Protein AF-0000000070973878 (afdb_homodimer)

Radius of gyration: 27.41 Å; Cα contacts (8 Å, |Δi|>4): 529; chains: 2; bounding box: 62×77×59 Å

Structure (mmCIF, N/CA/C/O backbone):
data_AF-0000000070973878-model_v1
#
loop_
_entity.id
_entity.type
_entity.pdbx_description
1 polymer '14-3-3 domain-containing protein'
#
loop_
_atom_site.group_PDB
_atom_site.id
_atom_site.type_symbol
_atom_site.label_atom_id
_atom_site.label_alt_id
_atom_site.label_comp_id
_atom_site.label_asym_id
_atom_site.label_entity_id
_atom_site.label_seq_id
_atom_site.pdbx_PDB_ins_code
_atom_site.Cartn_x
_atom_site.Cartn_y
_atom_site.Cartn_z
_atom_site.occupancy
_atom_site.B_iso_or_equiv
_atom_site.auth_seq_id
_atom_site.auth_comp_id
_atom_site.auth_asym_id
_atom_site.auth_atom_id
_atom_site.pdbx_PDB_model_num
ATOM 1 N N . MET A 1 1 ? -15.562 -28.625 11.633 1 52.06 1 MET A N 1
ATOM 2 C CA . MET A 1 1 ? -16.156 -28.25 10.352 1 52.06 1 MET A CA 1
ATOM 3 C C . MET A 1 1 ? -16.875 -26.906 10.453 1 52.06 1 MET A C 1
ATOM 5 O O . MET A 1 1 ? -17.641 -26.688 11.398 1 52.06 1 MET A O 1
ATOM 9 N N . ALA A 1 2 ? -16.453 -25.906 9.781 1 61.44 2 ALA A N 1
ATOM 10 C CA . ALA A 1 2 ? -17.172 -24.641 9.914 1 61.44 2 ALA A CA 1
ATOM 11 C C . ALA A 1 2 ? -18.609 -24.781 9.445 1 61.44 2 ALA A C 1
ATOM 13 O O . ALA A 1 2 ? -18.891 -25.438 8.438 1 61.44 2 ALA A O 1
ATOM 14 N N . SER A 1 3 ? -19.531 -24.391 10.328 1 74.62 3 SER A N 1
ATOM 15 C CA . SER A 1 3 ? -20.906 -24.328 9.844 1 74.62 3 SER A CA 1
ATOM 16 C C . SER A 1 3 ? -21 -23.516 8.555 1 74.62 3 SER A C 1
ATOM 18 O O . SER A 1 3 ? -20.094 -22.766 8.219 1 74.62 3 SER A O 1
ATOM 20 N N . SER A 1 4 ? -21.875 -23.812 7.645 1 78.69 4 SER A N 1
ATOM 21 C CA . SER A 1 4 ? -22.125 -23.078 6.406 1 78.69 4 SER A CA 1
ATOM 22 C C . SER A 1 4 ? -22.172 -21.578 6.648 1 78.69 4 SER A C 1
ATOM 24 O O . SER A 1 4 ? -21.656 -20.797 5.852 1 78.69 4 SER A O 1
ATOM 26 N N . THR A 1 5 ? -22.641 -21.281 7.801 1 80.69 5 THR A N 1
ATOM 27 C CA . THR A 1 5 ? -22.766 -19.875 8.148 1 80.69 5 THR A CA 1
ATOM 28 C C . THR A 1 5 ? -21.406 -19.281 8.469 1 80.69 5 THR A C 1
ATOM 30 O O . THR A 1 5 ? -21.109 -18.156 8.055 1 80.69 5 THR A O 1
ATOM 33 N N . GLU A 1 6 ? -20.609 -20.047 9.18 1 85.75 6 GLU A N 1
ATOM 34 C CA . GLU A 1 6 ? -19.266 -19.578 9.516 1 85.75 6 GLU A CA 1
ATOM 35 C C . GLU A 1 6 ? -18.406 -19.391 8.266 1 85.75 6 GLU A C 1
ATOM 37 O O . GLU A 1 6 ? -17.672 -18.406 8.148 1 85.75 6 GLU A O 1
ATOM 42 N N . ARG A 1 7 ? -18.562 -20.312 7.363 1 90.5 7 ARG A N 1
ATOM 43 C CA . ARG A 1 7 ? -17.844 -20.234 6.098 1 90.5 7 ARG A CA 1
ATOM 44 C C . ARG A 1 7 ? -18.234 -18.984 5.316 1 90.5 7 ARG A C 1
ATOM 46 O O . ARG A 1 7 ? -17.359 -18.25 4.828 1 90.5 7 ARG A O 1
ATOM 53 N N . TYR A 1 8 ? -19.469 -18.734 5.305 1 87.62 8 TYR A N 1
ATOM 54 C CA . TYR A 1 8 ? -19.984 -17.578 4.578 1 87.62 8 TYR A CA 1
ATOM 55 C C . TYR A 1 8 ? -19.484 -16.266 5.195 1 87.62 8 TYR A C 1
ATOM 57 O O . TYR A 1 8 ? -19.094 -15.344 4.48 1 87.62 8 TYR A O 1
ATOM 65 N N . ASN A 1 9 ? -19.438 -16.281 6.488 1 90.19 9 ASN A N 1
ATOM 66 C CA . ASN A 1 9 ? -18.984 -15.078 7.188 1 90.19 9 ASN A CA 1
ATOM 67 C C . ASN A 1 9 ? -17.516 -14.805 6.945 1 90.19 9 ASN A C 1
ATOM 69 O O . ASN A 1 9 ? -17.109 -13.656 6.789 1 90.19 9 ASN A O 1
ATOM 73 N N . ILE A 1 10 ? -16.734 -15.828 6.922 1 93.44 10 ILE A N 1
ATOM 74 C CA . ILE A 1 10 ? -15.305 -15.703 6.691 1 93.44 10 ILE A CA 1
ATOM 75 C C . ILE A 1 10 ? -15.055 -15.172 5.281 1 93.44 10 ILE A C 1
ATOM 77 O O . ILE A 1 10 ? -14.242 -14.266 5.09 1 93.44 10 ILE A O 1
ATOM 81 N N . ILE A 1 11 ? -15.797 -15.688 4.359 1 95.19 11 ILE A N 1
ATOM 82 C CA . ILE A 1 11 ? -15.641 -15.281 2.967 1 95.19 11 ILE A CA 1
ATOM 83 C C . ILE A 1 11 ? -16.094 -13.828 2.807 1 95.19 11 ILE A C 1
ATOM 85 O O . ILE A 1 11 ? -15.438 -13.047 2.111 1 95.19 11 ILE A O 1
ATOM 89 N N . TYR A 1 12 ? -17.156 -13.516 3.451 1 95 12 TYR A N 1
ATOM 90 C CA . TYR A 1 12 ? -17.656 -12.141 3.393 1 95 12 TYR A CA 1
ATOM 91 C C . TYR A 1 12 ? -16.641 -11.172 3.977 1 95 12 TYR A C 1
ATOM 93 O O . TYR A 1 12 ? -16.375 -10.109 3.402 1 95 12 TYR A O 1
ATOM 101 N N . LEU A 1 13 ? -16.047 -11.539 5.062 1 95.81 13 LEU A N 1
ATOM 102 C CA . LEU A 1 13 ? -15.039 -10.711 5.699 1 95.81 13 LEU A CA 1
ATOM 103 C C . LEU A 1 13 ? -13.82 -10.547 4.793 1 95.81 13 LEU A C 1
ATOM 105 O O . LEU A 1 13 ? -13.25 -9.461 4.695 1 95.81 13 LEU A O 1
ATOM 109 N N . ALA A 1 14 ? -13.398 -11.609 4.168 1 96.81 14 ALA A N 1
ATOM 110 C CA . ALA A 1 14 ? -12.273 -11.562 3.242 1 96.81 14 ALA A CA 1
ATOM 111 C C . ALA A 1 14 ? -12.555 -10.594 2.092 1 96.81 14 ALA A C 1
ATOM 113 O O . ALA A 1 14 ? -11.68 -9.828 1.69 1 96.81 14 ALA A O 1
ATOM 114 N N . LYS A 1 15 ? -13.742 -10.641 1.621 1 96.69 15 LYS A N 1
ATOM 115 C CA . LYS A 1 15 ? -14.133 -9.75 0.532 1 96.69 15 LYS A CA 1
ATOM 116 C C . LYS A 1 15 ? -14.156 -8.297 0.992 1 96.69 15 LYS A C 1
ATOM 118 O O . LYS A 1 15 ? -13.734 -7.402 0.26 1 96.69 15 LYS A O 1
ATOM 123 N N . LEU A 1 16 ? -14.633 -8.078 2.209 1 96.38 16 LEU A N 1
ATOM 124 C CA . LEU A 1 16 ? -14.648 -6.738 2.785 1 96.38 16 LEU A CA 1
ATOM 125 C C . LEU A 1 16 ? -13.227 -6.199 2.938 1 96.38 16 LEU A C 1
ATOM 127 O O . LEU A 1 16 ? -12.969 -5.035 2.629 1 96.38 16 LEU A O 1
ATOM 131 N N . ALA A 1 17 ? -12.383 -7.043 3.396 1 97.38 17 ALA A N 1
ATOM 132 C CA . ALA A 1 17 ? -10.984 -6.664 3.562 1 97.38 17 ALA A CA 1
ATOM 133 C C . ALA A 1 17 ? -10.344 -6.328 2.219 1 97.38 17 ALA A C 1
ATOM 135 O O . ALA A 1 17 ? -9.57 -5.375 2.113 1 97.38 17 ALA A O 1
ATOM 136 N N . SER A 1 18 ? -10.656 -7.105 1.229 1 96.94 18 SER A N 1
ATOM 137 C CA . SER A 1 18 ? -10.156 -6.84 -0.115 1 96.94 18 SER A CA 1
ATOM 138 C C . SER A 1 18 ? -10.641 -5.488 -0.63 1 96.94 18 SER A C 1
ATOM 140 O O . SER A 1 18 ? -9.859 -4.703 -1.163 1 96.94 18 SER A O 1
ATOM 142 N N . GLN A 1 19 ? -11.906 -5.211 -0.401 1 95.12 19 GLN A N 1
ATOM 143 C CA . GLN A 1 19 ? -12.5 -3.955 -0.839 1 95.12 19 GLN A CA 1
ATOM 144 C C . GLN A 1 19 ? -11.859 -2.766 -0.129 1 95.12 19 GLN A C 1
ATOM 146 O O . GLN A 1 19 ? -11.688 -1.698 -0.722 1 95.12 19 GLN A O 1
ATOM 151 N N . ALA A 1 20 ? -11.523 -3.012 1.065 1 96.19 20 ALA A N 1
ATOM 152 C CA . ALA A 1 20 ? -10.906 -1.962 1.873 1 96.19 20 ALA A CA 1
ATOM 153 C C . ALA A 1 20 ? -9.398 -1.932 1.672 1 96.19 20 ALA A C 1
ATOM 155 O O . ALA A 1 20 ? -8.695 -1.166 2.334 1 96.19 20 ALA A O 1
ATOM 156 N N . GLU A 1 21 ? -8.891 -2.814 0.824 1 96.12 21 GLU A N 1
ATOM 157 C CA . GLU A 1 21 ? -7.473 -2.92 0.476 1 96.12 21 GLU A CA 1
ATOM 158 C C . GLU A 1 21 ? -6.625 -3.232 1.705 1 96.12 21 GLU A C 1
ATOM 160 O O . GLU A 1 21 ? -5.547 -2.658 1.886 1 96.12 21 GLU A O 1
ATOM 165 N N . ARG A 1 22 ? -7.188 -3.914 2.59 1 97 22 ARG A N 1
ATOM 166 C CA . ARG A 1 22 ? -6.5 -4.422 3.771 1 97 22 ARG A CA 1
ATOM 167 C C . ARG A 1 22 ? -6.168 -5.902 3.619 1 97 22 ARG A C 1
ATOM 169 O O . ARG A 1 22 ? -6.855 -6.758 4.18 1 97 22 ARG A O 1
ATOM 176 N N . TYR A 1 23 ? -5.105 -6.219 3.039 1 97.69 23 TYR A N 1
ATOM 177 C CA . TYR A 1 23 ? -4.832 -7.555 2.525 1 97.69 23 TYR A CA 1
ATOM 178 C C . TYR A 1 23 ? -4.258 -8.453 3.615 1 97.69 23 TYR A C 1
ATOM 180 O O . TYR A 1 23 ? -4.43 -9.672 3.576 1 97.69 23 TYR A O 1
ATOM 188 N N . ASP A 1 24 ? -3.611 -7.875 4.641 1 96.56 24 ASP A N 1
ATOM 189 C CA . ASP A 1 24 ? -3.215 -8.695 5.781 1 96.56 24 ASP A CA 1
ATOM 190 C C . ASP A 1 24 ? -4.434 -9.266 6.5 1 96.56 24 ASP A C 1
ATOM 192 O O . ASP A 1 24 ? -4.449 -10.445 6.871 1 96.56 24 ASP A O 1
ATOM 196 N N . ASP A 1 25 ? -5.434 -8.414 6.672 1 97.19 25 ASP A N 1
ATOM 197 C CA . ASP A 1 25 ? -6.691 -8.883 7.25 1 97.19 25 ASP A CA 1
ATOM 198 C C . ASP A 1 25 ? -7.332 -9.953 6.375 1 97.19 25 ASP A C 1
ATOM 200 O O . ASP A 1 25 ? -7.914 -10.914 6.887 1 97.19 25 ASP A O 1
ATOM 204 N N . MET A 1 26 ? -7.195 -9.734 5.07 1 97.81 26 MET A N 1
ATOM 205 C CA . MET A 1 26 ? -7.73 -10.703 4.117 1 97.81 26 MET A CA 1
ATOM 206 C C . MET A 1 26 ? -7.074 -12.07 4.297 1 97.81 26 MET A C 1
ATOM 208 O O . MET A 1 26 ? -7.758 -13.094 4.336 1 97.81 26 MET A O 1
ATOM 212 N N . ILE A 1 27 ? -5.773 -12.086 4.465 1 97.88 27 ILE A N 1
ATOM 213 C CA . ILE A 1 27 ? -5.031 -13.32 4.672 1 97.88 27 ILE A CA 1
ATOM 214 C C . ILE A 1 27 ? -5.488 -13.984 5.969 1 97.88 27 ILE A C 1
ATOM 216 O O . ILE A 1 27 ? -5.727 -15.195 6.004 1 97.88 27 ILE A O 1
ATOM 220 N N . ASP A 1 28 ? -5.605 -13.195 7.043 1 97.12 28 ASP A N 1
ATOM 221 C CA . ASP A 1 28 ? -6.027 -13.734 8.336 1 97.12 28 ASP A CA 1
ATOM 222 C C . ASP A 1 28 ? -7.387 -14.422 8.227 1 97.12 28 ASP A C 1
ATOM 224 O O . ASP A 1 28 ? -7.582 -15.516 8.766 1 97.12 28 ASP A O 1
ATOM 228 N N . ALA A 1 29 ? -8.273 -13.75 7.488 1 96.31 29 ALA A N 1
ATOM 229 C CA . ALA A 1 29 ? -9.609 -14.32 7.297 1 96.31 29 ALA A CA 1
ATOM 230 C C . ALA A 1 29 ? -9.539 -15.625 6.504 1 96.31 29 ALA A C 1
ATOM 232 O O . ALA A 1 29 ? -10.109 -16.641 6.914 1 96.31 29 ALA A O 1
ATOM 233 N N . ILE A 1 30 ? -8.812 -15.625 5.418 1 96.31 30 ILE A N 1
ATOM 234 C CA . ILE A 1 30 ? -8.781 -16.766 4.52 1 96.31 30 ILE A CA 1
ATOM 235 C C . ILE A 1 30 ? -8.055 -17.938 5.191 1 96.31 30 ILE A C 1
ATOM 237 O O . ILE A 1 30 ? -8.406 -19.094 4.992 1 96.31 30 ILE A O 1
ATOM 241 N N . LYS A 1 31 ? -7.066 -17.641 6.012 1 96.88 31 LYS A N 1
ATOM 242 C CA . LYS A 1 31 ? -6.344 -18.688 6.727 1 96.88 31 LYS A CA 1
ATOM 243 C C . LYS A 1 31 ? -7.273 -19.453 7.668 1 96.88 31 LYS A C 1
ATOM 245 O O . LYS A 1 31 ? -7.141 -20.656 7.832 1 96.88 31 LYS A O 1
ATOM 250 N N . LYS A 1 32 ? -8.148 -18.719 8.312 1 95.75 32 LYS A N 1
ATOM 251 C CA . LYS A 1 32 ? -9.141 -19.375 9.156 1 95.75 32 LYS A CA 1
ATOM 252 C C . LYS A 1 32 ? -9.969 -20.375 8.359 1 95.75 32 LYS A C 1
ATOM 254 O O . LYS A 1 32 ? -10.25 -21.469 8.844 1 95.75 32 LYS A O 1
ATOM 259 N N . LEU A 1 33 ? -10.312 -19.969 7.168 1 95.56 33 LEU A N 1
ATOM 260 C CA . LEU A 1 33 ? -11.078 -20.844 6.281 1 95.56 33 LEU A CA 1
ATOM 261 C C . LEU A 1 33 ? -10.273 -22.078 5.891 1 95.56 33 LEU A C 1
ATOM 263 O O . LEU A 1 33 ? -10.773 -23.203 5.949 1 95.56 33 LEU A O 1
ATOM 267 N N . VAL A 1 34 ? -9.031 -21.891 5.508 1 96.44 34 VAL A N 1
ATOM 268 C CA . VAL A 1 34 ? -8.148 -22.938 5.016 1 96.44 34 VAL A CA 1
ATOM 269 C C . VAL A 1 34 ? -7.914 -23.969 6.117 1 96.44 34 VAL A C 1
ATOM 271 O O . VAL A 1 34 ? -7.801 -25.172 5.84 1 96.44 34 VAL A O 1
ATOM 274 N N . LYS A 1 35 ? -7.949 -23.578 7.363 1 94.06 35 LYS A N 1
ATOM 275 C CA . LYS A 1 35 ? -7.59 -24.438 8.484 1 94.06 35 LYS A CA 1
ATOM 276 C C . LYS A 1 35 ? -8.742 -25.375 8.852 1 94.06 35 LYS A C 1
ATOM 278 O O . LYS A 1 35 ? -8.578 -26.281 9.68 1 94.06 35 LYS A O 1
ATOM 283 N N . PHE A 1 36 ? -9.898 -25.188 8.164 1 93.12 36 PHE A N 1
ATOM 284 C CA . PHE A 1 36 ? -11 -26.125 8.344 1 93.12 36 PHE A CA 1
ATOM 285 C C . PHE A 1 36 ? -10.758 -27.406 7.543 1 93.12 36 PHE A C 1
ATOM 287 O O . PHE A 1 36 ? -11.461 -28.406 7.727 1 93.12 36 PHE A O 1
ATOM 294 N N . ASN A 1 37 ? -9.805 -27.375 6.656 1 93.5 37 ASN A N 1
ATOM 295 C CA . ASN A 1 37 ? -9.336 -28.531 5.918 1 93.5 37 ASN A CA 1
ATOM 296 C C . ASN A 1 37 ? -10.422 -29.109 5.008 1 93.5 37 ASN A C 1
ATOM 298 O O . ASN A 1 37 ? -10.672 -30.312 5.008 1 93.5 37 ASN A O 1
ATOM 302 N N . PHE A 1 38 ? -11.102 -28.25 4.277 1 91.81 38 PHE A N 1
ATOM 303 C CA . PHE A 1 38 ? -11.992 -28.656 3.201 1 91.81 38 PHE A CA 1
ATOM 304 C C . PHE A 1 38 ? -11.547 -28.078 1.868 1 91.81 38 PHE A C 1
ATOM 306 O O . PHE A 1 38 ? -10.711 -27.172 1.832 1 91.81 38 PHE A O 1
ATOM 313 N N . GLU A 1 39 ? -12.062 -28.625 0.896 1 94.5 39 GLU A N 1
ATOM 314 C CA . GLU A 1 39 ? -11.734 -28.125 -0.435 1 94.5 39 GLU A CA 1
ATOM 315 C C . GLU A 1 39 ? -12.344 -26.75 -0.668 1 94.5 39 GLU A C 1
ATOM 317 O O . GLU A 1 39 ? -13.531 -26.531 -0.406 1 94.5 39 GLU A O 1
ATOM 322 N N . LEU A 1 40 ? -11.547 -25.875 -1.09 1 95.5 40 LEU A N 1
ATOM 323 C CA . LEU A 1 40 ? -12.023 -24.531 -1.382 1 95.5 40 LEU A CA 1
ATOM 324 C C . LEU A 1 40 ? -12.703 -24.484 -2.746 1 95.5 40 LEU A C 1
ATOM 326 O O . LEU A 1 40 ? -12.281 -25.156 -3.682 1 95.5 40 LEU A O 1
ATOM 330 N N . THR A 1 41 ? -13.766 -23.672 -2.834 1 93.75 41 THR A N 1
ATOM 331 C CA . THR A 1 41 ? -14.367 -23.391 -4.133 1 93.75 41 THR A CA 1
ATOM 332 C C . THR A 1 41 ? -13.422 -22.562 -4.996 1 93.75 41 THR A C 1
ATOM 334 O O . THR A 1 41 ? -12.414 -22.047 -4.508 1 93.75 41 THR A O 1
ATOM 337 N N . ALA A 1 42 ? -13.688 -22.406 -6.277 1 93.75 42 ALA A N 1
ATOM 338 C CA . ALA A 1 42 ? -12.883 -21.609 -7.188 1 93.75 42 ALA A CA 1
ATOM 339 C C . ALA A 1 42 ? -12.773 -20.156 -6.703 1 93.75 42 ALA A C 1
ATOM 341 O O . ALA A 1 42 ? -11.695 -19.562 -6.738 1 93.75 42 ALA A O 1
ATOM 342 N N . GLU A 1 43 ? -13.844 -19.641 -6.242 1 94.81 43 GLU A N 1
ATOM 343 C CA . GLU A 1 43 ? -13.867 -18.281 -5.738 1 94.81 43 GLU A CA 1
ATOM 344 C C . GLU A 1 43 ? -12.977 -18.125 -4.504 1 94.81 43 GLU A C 1
ATOM 346 O O . GLU A 1 43 ? -12.219 -17.156 -4.391 1 94.81 43 GLU A O 1
ATOM 351 N N . GLU A 1 44 ? -13.078 -19.062 -3.631 1 95.88 44 GLU A N 1
ATOM 352 C CA . GLU A 1 44 ? -12.297 -19.047 -2.4 1 95.88 44 GLU A CA 1
ATOM 353 C C . GLU A 1 44 ? -10.805 -19.172 -2.693 1 95.88 44 GLU A C 1
ATOM 355 O O . GLU A 1 44 ? -9.984 -18.484 -2.084 1 95.88 44 GLU A O 1
ATOM 360 N N . ARG A 1 45 ? -10.438 -20.031 -3.646 1 96.31 45 ARG A N 1
ATOM 361 C CA . ARG A 1 45 ? -9.047 -20.188 -4.062 1 96.31 45 ARG A CA 1
ATOM 362 C C . ARG A 1 45 ? -8.508 -18.875 -4.645 1 96.31 45 ARG A C 1
ATOM 364 O O . ARG A 1 45 ? -7.367 -18.5 -4.363 1 96.31 45 ARG A O 1
ATOM 371 N N . ASN A 1 46 ? -9.344 -18.25 -5.41 1 95.69 46 ASN A N 1
ATOM 372 C CA . ASN A 1 46 ? -8.938 -16.969 -6.004 1 95.69 46 ASN A CA 1
ATOM 373 C C . ASN A 1 46 ? -8.719 -15.906 -4.941 1 95.69 46 ASN A C 1
ATOM 375 O O . ASN A 1 46 ? -7.797 -15.094 -5.051 1 95.69 46 ASN A O 1
ATOM 379 N N . LEU A 1 47 ? -9.594 -15.875 -3.904 1 96.94 47 LEU A N 1
ATOM 380 C CA . LEU A 1 47 ? -9.422 -14.93 -2.805 1 96.94 47 LEU A CA 1
ATOM 381 C C . LEU A 1 47 ? -8.109 -15.18 -2.074 1 96.94 47 LEU A C 1
ATOM 383 O O . LEU A 1 47 ? -7.395 -14.234 -1.736 1 96.94 47 LEU A O 1
ATOM 387 N N . LEU A 1 48 ? -7.812 -16.438 -1.868 1 97.88 48 LEU A N 1
ATOM 388 C CA . LEU A 1 48 ? -6.562 -16.828 -1.226 1 97.88 48 LEU A CA 1
ATOM 389 C C . LEU A 1 48 ? -5.363 -16.344 -2.031 1 97.88 48 LEU A C 1
ATOM 391 O O . LEU A 1 48 ? -4.469 -15.688 -1.487 1 97.88 48 LEU A O 1
ATOM 395 N N . SER A 1 49 ? -5.371 -16.625 -3.277 1 97.88 49 SER A N 1
ATOM 396 C CA . SER A 1 49 ? -4.266 -16.25 -4.156 1 97.88 49 SER A CA 1
ATOM 397 C C . SER A 1 49 ? -4.109 -14.742 -4.238 1 97.88 49 SER A C 1
ATOM 399 O O . SER A 1 49 ? -2.992 -14.219 -4.156 1 97.88 49 SER A O 1
ATOM 401 N N . THR A 1 50 ? -5.227 -14.055 -4.344 1 97.5 50 THR A N 1
ATOM 402 C CA . THR A 1 50 ? -5.211 -12.602 -4.43 1 97.5 50 THR A CA 1
ATOM 403 C C . THR A 1 50 ? -4.645 -11.984 -3.15 1 97.5 50 THR A C 1
ATOM 405 O O . THR A 1 50 ? -3.826 -11.07 -3.205 1 97.5 50 THR A O 1
ATOM 408 N N . ALA A 1 51 ? -5.055 -12.492 -2.016 1 98 51 ALA A N 1
ATOM 409 C CA . ALA A 1 51 ? -4.605 -11.969 -0.727 1 98 51 ALA A CA 1
ATOM 410 C C . ALA A 1 51 ? -3.086 -12.062 -0.598 1 98 51 ALA A C 1
ATOM 412 O O . ALA A 1 51 ? -2.422 -11.062 -0.305 1 98 51 ALA A O 1
ATOM 413 N N . TYR A 1 52 ? -2.574 -13.195 -0.875 1 98.44 52 TYR A N 1
ATOM 414 C CA . TYR A 1 52 ? -1.135 -13.383 -0.733 1 98.44 52 TYR A CA 1
ATOM 415 C C . TYR A 1 52 ? -0.372 -12.586 -1.784 1 98.44 52 TYR A C 1
ATOM 417 O O . TYR A 1 52 ? 0.704 -12.055 -1.507 1 98.44 52 TYR A O 1
ATOM 425 N N . LYS A 1 53 ? -0.91 -12.555 -2.982 1 98.12 53 LYS A N 1
ATOM 426 C CA . LYS A 1 53 ? -0.269 -11.781 -4.043 1 98.12 53 LYS A CA 1
ATOM 427 C C . LYS A 1 53 ? -0.147 -10.312 -3.656 1 98.12 53 LYS A C 1
ATOM 429 O O . LYS A 1 53 ? 0.913 -9.703 -3.826 1 98.12 53 LYS A O 1
ATOM 434 N N . LYS A 1 54 ? -1.161 -9.75 -3.086 1 98.06 54 LYS A N 1
ATOM 435 C CA . LYS A 1 54 ? -1.197 -8.328 -2.75 1 98.06 54 LYS A CA 1
ATOM 436 C C . LYS A 1 54 ? -0.28 -8.016 -1.57 1 98.06 54 LYS A C 1
ATOM 438 O O . LYS A 1 54 ? 0.219 -6.895 -1.442 1 98.06 54 LYS A O 1
ATOM 443 N N . VAL A 1 55 ? -0.075 -9.016 -0.772 1 97.75 55 VAL A N 1
ATOM 444 C CA . VAL A 1 55 ? 0.789 -8.812 0.386 1 97.75 55 VAL A CA 1
ATOM 445 C C . VAL A 1 55 ? 2.252 -8.969 -0.026 1 97.75 55 VAL A C 1
ATOM 447 O O . VAL A 1 55 ? 3.113 -8.211 0.424 1 97.75 55 VAL A O 1
ATOM 450 N N . ILE A 1 56 ? 2.52 -9.891 -0.938 1 98.06 56 ILE A N 1
ATOM 451 C CA . ILE A 1 56 ? 3.906 -10.211 -1.252 1 98.06 56 ILE A CA 1
ATOM 452 C C . ILE A 1 56 ? 4.438 -9.234 -2.297 1 98.06 56 ILE A C 1
ATOM 454 O O . ILE A 1 56 ? 5.625 -8.898 -2.293 1 98.06 56 ILE A O 1
ATOM 458 N N . GLU A 1 57 ? 3.643 -8.742 -3.129 1 97.44 57 GLU A N 1
ATOM 459 C CA . GLU A 1 57 ? 4.074 -7.918 -4.254 1 97.44 57 GLU A CA 1
ATOM 460 C C . GLU A 1 57 ? 4.777 -6.652 -3.77 1 97.44 57 GLU A C 1
ATOM 462 O O . GLU A 1 57 ? 5.895 -6.355 -4.199 1 97.44 57 GLU A O 1
ATOM 467 N N . PRO A 1 58 ? 4.176 -5.914 -2.797 1 96.62 58 PRO A N 1
ATOM 468 C CA . PRO A 1 58 ? 4.883 -4.723 -2.318 1 96.62 58 PRO A CA 1
ATOM 469 C C . PRO A 1 58 ? 6.219 -5.055 -1.656 1 96.62 58 PRO A C 1
ATOM 471 O O . PRO A 1 58 ? 7.16 -4.262 -1.725 1 96.62 58 PRO A O 1
ATOM 474 N N . LYS A 1 59 ? 6.266 -6.148 -1.041 1 97.44 59 LYS A N 1
ATOM 475 C CA . LYS A 1 59 ? 7.504 -6.551 -0.382 1 97.44 59 LYS A CA 1
ATOM 476 C C . LYS A 1 59 ? 8.586 -6.902 -1.405 1 97.44 59 LYS A C 1
ATOM 478 O O . LYS A 1 59 ? 9.758 -6.582 -1.213 1 97.44 59 LYS A O 1
ATOM 483 N N . ARG A 1 60 ? 8.164 -7.547 -2.451 1 98.06 60 ARG A N 1
ATOM 484 C CA . ARG A 1 60 ? 9.094 -7.828 -3.535 1 98.06 60 ARG A CA 1
ATOM 485 C C . ARG A 1 60 ? 9.602 -6.539 -4.168 1 98.06 60 ARG A C 1
ATOM 487 O O . ARG A 1 60 ? 10.797 -6.414 -4.469 1 98.06 60 ARG A O 1
ATOM 494 N N . GLU A 1 61 ? 8.727 -5.645 -4.336 1 97.5 61 GLU A N 1
ATOM 495 C CA . GLU A 1 61 ? 9.109 -4.352 -4.898 1 97.5 61 GLU A CA 1
ATOM 496 C C . GLU A 1 61 ? 10.086 -3.621 -3.984 1 97.5 61 GLU A C 1
ATOM 498 O O . GLU A 1 61 ? 11.047 -3.014 -4.457 1 97.5 61 GLU A O 1
ATOM 503 N N . SER A 1 62 ? 9.773 -3.662 -2.707 1 97.5 62 SER A N 1
ATOM 504 C CA . SER A 1 62 ? 10.68 -3.053 -1.735 1 97.5 62 SER A CA 1
ATOM 505 C C . SER A 1 62 ? 12.078 -3.648 -1.834 1 97.5 62 SER A C 1
ATOM 507 O O . SER A 1 62 ? 13.07 -2.918 -1.827 1 97.5 62 SER A O 1
ATOM 509 N N . TRP A 1 63 ? 12.156 -4.918 -1.92 1 98.06 63 TRP A N 1
ATOM 510 C CA . TRP A 1 63 ? 13.438 -5.609 -2.01 1 98.06 63 TRP A CA 1
ATOM 511 C C . TRP A 1 63 ? 14.188 -5.195 -3.271 1 98.06 63 TRP A C 1
ATOM 513 O O . TRP A 1 63 ? 15.398 -4.945 -3.229 1 98.06 63 TRP A O 1
ATOM 523 N N . LYS A 1 64 ? 13.469 -5.086 -4.363 1 97.5 64 LYS A N 1
ATOM 524 C CA . LYS A 1 64 ? 14.086 -4.695 -5.625 1 97.5 64 LYS A CA 1
ATOM 525 C C . LYS A 1 64 ? 14.656 -3.283 -5.543 1 97.5 64 LYS A C 1
ATOM 527 O O . LYS A 1 64 ? 15.766 -3.023 -6.02 1 97.5 64 LYS A O 1
ATOM 532 N N . LEU A 1 65 ? 13.898 -2.402 -4.926 1 97.06 65 LEU A N 1
ATOM 533 C CA . LEU A 1 65 ? 14.344 -1.021 -4.77 1 97.06 65 LEU A CA 1
ATOM 534 C C . LEU A 1 65 ? 15.594 -0.949 -3.902 1 97.06 65 LEU A C 1
ATOM 536 O O . LEU A 1 65 ? 16.547 -0.228 -4.227 1 97.06 65 LEU A O 1
ATOM 540 N N . LEU A 1 66 ? 15.602 -1.711 -2.854 1 97.38 66 LEU A N 1
ATOM 541 C CA . LEU A 1 66 ? 16.75 -1.729 -1.963 1 97.38 66 LEU A CA 1
ATOM 542 C C . LEU A 1 66 ? 17.969 -2.346 -2.654 1 97.38 66 LEU A C 1
ATOM 544 O O . LEU A 1 66 ? 19.094 -1.894 -2.457 1 97.38 66 LEU A O 1
ATOM 548 N N . SER A 1 67 ? 17.672 -3.344 -3.459 1 96.25 67 SER A N 1
ATOM 549 C CA . SER A 1 67 ? 18.75 -3.982 -4.207 1 96.25 67 SER A CA 1
ATOM 550 C C . SER A 1 67 ? 19.359 -3.02 -5.215 1 96.25 67 SER A C 1
ATOM 552 O O . SER A 1 67 ? 20.578 -2.982 -5.379 1 96.25 67 SER A O 1
ATOM 554 N N . THR A 1 68 ? 18.547 -2.297 -5.867 1 96.06 68 THR A N 1
ATOM 555 C CA . THR A 1 68 ? 19.016 -1.278 -6.797 1 96.06 68 THR A CA 1
ATOM 556 C C . THR A 1 68 ? 19.875 -0.235 -6.074 1 96.06 68 THR A C 1
ATOM 558 O O . THR A 1 68 ? 20.938 0.156 -6.562 1 96.06 68 THR A O 1
ATOM 561 N N . THR A 1 69 ? 19.406 0.216 -4.887 1 96.19 69 THR A N 1
ATOM 562 C CA . THR A 1 69 ? 20.125 1.186 -4.074 1 96.19 69 THR A CA 1
ATOM 563 C C . THR A 1 69 ? 21.484 0.621 -3.635 1 96.19 69 THR A C 1
ATOM 565 O O . THR A 1 69 ? 22.484 1.331 -3.639 1 96.19 69 THR A O 1
ATOM 568 N N . GLU A 1 70 ? 21.484 -0.61 -3.258 1 96.25 70 GLU A N 1
ATOM 569 C CA . GLU A 1 70 ? 22.703 -1.285 -2.852 1 96.25 70 GLU A CA 1
ATOM 570 C C . GLU A 1 70 ? 23.719 -1.312 -3.99 1 96.25 70 GLU A C 1
ATOM 572 O O . GLU A 1 70 ? 24.906 -1.028 -3.781 1 96.25 70 GLU A O 1
ATOM 577 N N . GLN A 1 71 ? 23.25 -1.616 -5.172 1 95.5 71 GLN A N 1
ATOM 578 C CA . GLN A 1 71 ? 24.125 -1.674 -6.34 1 95.5 71 GLN A CA 1
ATOM 579 C C . GLN A 1 71 ? 24.734 -0.304 -6.648 1 95.5 71 GLN A C 1
ATOM 581 O O . GLN A 1 71 ? 25.922 -0.195 -6.949 1 95.5 71 GLN A O 1
ATOM 586 N N . LYS A 1 72 ? 23.891 0.704 -6.578 1 94.81 72 LYS A N 1
ATOM 587 C CA . LYS A 1 72 ? 24.375 2.061 -6.824 1 94.81 72 LYS A CA 1
ATOM 588 C C . LYS A 1 72 ? 25.422 2.471 -5.789 1 94.81 72 LYS A C 1
ATOM 590 O O . LYS A 1 72 ? 26.438 3.088 -6.129 1 94.81 72 LYS A O 1
ATOM 595 N N . GLU A 1 73 ? 25.109 2.09 -4.523 1 93.94 73 GLU A N 1
ATOM 596 C CA . GLU A 1 73 ? 26.062 2.408 -3.449 1 93.94 73 GLU A CA 1
ATOM 597 C C . GLU A 1 73 ? 27.391 1.685 -3.646 1 93.94 73 GLU A C 1
ATOM 599 O O . GLU A 1 73 ? 28.453 2.248 -3.385 1 93.94 73 GLU A O 1
ATOM 604 N N . ASP A 1 74 ? 27.344 0.553 -4.141 1 93.19 74 ASP A N 1
ATOM 605 C CA . ASP A 1 74 ? 28.531 -0.283 -4.336 1 93.19 74 ASP A CA 1
ATOM 606 C C . ASP A 1 74 ? 29.359 0.199 -5.531 1 93.19 74 ASP A C 1
ATOM 608 O O . ASP A 1 74 ? 30.578 0.198 -5.484 1 93.19 74 ASP A O 1
ATOM 612 N N . THR A 1 75 ? 28.703 0.721 -6.543 1 93.81 75 THR A N 1
ATOM 613 C CA . THR A 1 75 ? 29.375 1 -7.801 1 93.81 75 THR A CA 1
ATOM 614 C C . THR A 1 75 ? 29.734 2.48 -7.906 1 93.81 75 THR A C 1
ATOM 616 O O . THR A 1 75 ? 30.766 2.836 -8.477 1 93.81 75 THR A O 1
ATOM 619 N N . ILE A 1 76 ? 28.906 3.33 -7.336 1 92 76 ILE A N 1
ATOM 620 C CA . ILE A 1 76 ? 29.078 4.758 -7.594 1 92 76 ILE A CA 1
ATOM 621 C C . ILE A 1 76 ? 29.625 5.445 -6.344 1 92 76 ILE A C 1
ATOM 623 O O . ILE A 1 76 ? 30.703 6.055 -6.379 1 92 76 ILE A O 1
ATOM 627 N N . TYR A 1 77 ? 29.047 5.359 -5.188 1 88.75 77 TYR A N 1
ATOM 628 C CA . TYR A 1 77 ? 29.312 6.215 -4.035 1 88.75 77 TYR A CA 1
ATOM 629 C C . TYR A 1 77 ? 30.359 5.582 -3.127 1 88.75 77 TYR A C 1
ATOM 631 O O . TYR A 1 77 ? 31.203 6.281 -2.562 1 88.75 77 TYR A O 1
ATOM 639 N N . LYS A 1 78 ? 30.297 4.262 -2.988 1 91.25 78 LYS A N 1
ATOM 640 C CA . LYS A 1 78 ? 31.266 3.459 -2.264 1 91.25 78 LYS A CA 1
ATOM 641 C C . LYS A 1 78 ? 31.422 3.938 -0.822 1 91.25 78 LYS A C 1
ATOM 643 O O . LYS A 1 78 ? 32.531 4.094 -0.323 1 91.25 78 LYS A O 1
ATOM 648 N N . ASN A 1 79 ? 30.266 4.297 -0.237 1 90.44 79 ASN A N 1
ATOM 649 C CA . ASN A 1 79 ? 30.234 4.594 1.19 1 90.44 79 ASN A CA 1
ATOM 650 C C . ASN A 1 79 ? 29.984 3.336 2.02 1 90.44 79 ASN A C 1
ATOM 652 O O . ASN A 1 79 ? 28.891 2.781 2.006 1 90.44 79 ASN A O 1
ATOM 656 N N . GLU A 1 80 ? 30.922 3.012 2.812 1 89.31 80 GLU A N 1
ATOM 657 C CA . GLU A 1 80 ? 30.891 1.737 3.523 1 89.31 80 GLU A CA 1
ATOM 658 C C . GLU A 1 80 ? 29.828 1.737 4.605 1 89.31 80 GLU A C 1
ATOM 660 O O . GLU A 1 80 ? 29.188 0.71 4.863 1 89.31 80 GLU A O 1
ATOM 665 N N . LEU A 1 81 ? 29.672 2.799 5.25 1 86.94 81 LEU A N 1
ATOM 666 C CA . LEU A 1 81 ? 28.672 2.891 6.309 1 86.94 81 LEU A CA 1
ATOM 667 C C . LEU A 1 81 ? 27.25 2.76 5.738 1 86.94 81 LEU A C 1
ATOM 669 O O . LEU A 1 81 ? 26.438 2.016 6.273 1 86.94 81 LEU A O 1
ATOM 673 N N . TYR A 1 82 ? 27.031 3.404 4.641 1 90.62 82 TYR A N 1
ATOM 674 C CA . TYR A 1 82 ? 25.734 3.33 4 1 90.62 82 TYR A CA 1
ATOM 675 C C . TYR A 1 82 ? 25.484 1.947 3.404 1 90.62 82 TYR A C 1
ATOM 677 O O . TYR A 1 82 ? 24.375 1.438 3.432 1 90.62 82 TYR A O 1
ATOM 685 N N . MET A 1 83 ? 26.578 1.395 2.969 1 94.5 83 MET A N 1
ATOM 686 C CA . MET A 1 83 ? 26.469 0.057 2.396 1 94.5 83 MET A CA 1
ATOM 687 C C . MET A 1 83 ? 25.984 -0.944 3.438 1 94.5 83 MET A C 1
ATOM 689 O O . MET A 1 83 ? 25.078 -1.738 3.168 1 94.5 83 MET A O 1
ATOM 693 N N . LYS A 1 84 ? 26.562 -0.853 4.578 1 93.75 84 LYS A N 1
ATOM 694 C CA . LYS A 1 84 ? 26.172 -1.771 5.645 1 93.75 84 LYS A CA 1
ATOM 695 C C . LYS A 1 84 ? 24.719 -1.557 6.047 1 93.75 84 LYS A C 1
ATOM 697 O O . LYS A 1 84 ? 23.969 -2.521 6.246 1 93.75 84 LYS A O 1
ATOM 702 N N . CYS A 1 85 ? 24.266 -0.351 6.137 1 93.75 85 CYS A N 1
ATOM 703 C CA . CYS A 1 85 ? 22.891 -0.019 6.5 1 93.75 85 CYS A CA 1
ATOM 704 C C . CYS A 1 85 ? 21.922 -0.559 5.465 1 93.75 85 CYS A C 1
ATOM 706 O O . CYS A 1 85 ? 20.891 -1.144 5.824 1 93.75 85 CYS A O 1
ATOM 708 N N . ILE A 1 86 ? 22.266 -0.376 4.234 1 96.81 86 ILE A N 1
ATOM 709 C CA . ILE A 1 86 ? 21.406 -0.824 3.139 1 96.81 86 ILE A CA 1
ATOM 710 C C . ILE A 1 86 ? 21.281 -2.346 3.168 1 96.81 86 ILE A C 1
ATOM 712 O O . ILE A 1 86 ? 20.188 -2.891 3.074 1 96.81 86 ILE A O 1
ATOM 716 N N . GLN A 1 87 ? 22.391 -2.977 3.301 1 96.31 87 GLN A N 1
ATOM 717 C CA . GLN A 1 87 ? 22.422 -4.434 3.305 1 96.31 87 GLN A CA 1
ATOM 718 C C . GLN A 1 87 ? 21.625 -4.996 4.48 1 96.31 87 GLN A C 1
ATOM 720 O O . GLN A 1 87 ? 20.859 -5.938 4.32 1 96.31 87 GLN A O 1
ATOM 725 N N . ASP A 1 88 ? 21.844 -4.43 5.656 1 96.12 88 ASP A N 1
ATOM 726 C CA . ASP A 1 88 ? 21.125 -4.879 6.844 1 96.12 88 ASP A CA 1
ATOM 727 C C . ASP A 1 88 ? 19.625 -4.727 6.664 1 96.12 88 ASP A C 1
ATOM 729 O O . ASP A 1 88 ? 18.859 -5.625 7.008 1 96.12 88 ASP A O 1
ATOM 733 N N . TYR A 1 89 ? 19.25 -3.629 6.156 1 96.62 89 TYR A N 1
ATOM 734 C CA . TYR A 1 89 ? 17.828 -3.363 5.961 1 96.62 89 TYR A CA 1
ATOM 735 C C . TYR A 1 89 ? 17.25 -4.281 4.891 1 96.62 89 TYR A C 1
ATOM 737 O O . TYR A 1 89 ? 16.172 -4.836 5.066 1 96.62 89 TYR A O 1
ATOM 745 N N . ARG A 1 90 ? 17.938 -4.441 3.766 1 97.44 90 ARG A N 1
ATOM 746 C CA . ARG A 1 90 ? 17.516 -5.355 2.713 1 97.44 90 ARG A CA 1
ATOM 747 C C . ARG A 1 90 ? 17.328 -6.77 3.258 1 97.44 90 ARG A C 1
ATOM 749 O O . ARG A 1 90 ? 16.375 -7.461 2.893 1 97.44 90 ARG A O 1
ATOM 756 N N . ASN A 1 91 ? 18.203 -7.156 4.137 1 97.06 91 ASN A N 1
ATOM 757 C CA . ASN A 1 91 ? 18.125 -8.484 4.742 1 97.06 91 ASN A CA 1
ATOM 758 C C . ASN A 1 91 ? 16.875 -8.641 5.59 1 97.06 91 ASN A C 1
ATOM 760 O O . ASN A 1 91 ? 16.266 -9.711 5.629 1 97.06 91 ASN A O 1
ATOM 764 N N . ILE A 1 92 ? 16.562 -7.602 6.277 1 96.56 92 ILE A N 1
ATOM 765 C CA . ILE A 1 92 ? 15.336 -7.621 7.078 1 96.56 92 ILE A CA 1
ATOM 766 C C . ILE A 1 92 ? 14.125 -7.812 6.172 1 96.56 92 ILE A C 1
ATOM 768 O O . ILE A 1 92 ? 13.258 -8.648 6.449 1 96.56 92 ILE A O 1
ATOM 772 N N . VAL A 1 93 ? 14.062 -7.109 5.066 1 97.19 93 VAL A N 1
ATOM 773 C CA . VAL A 1 93 ? 12.961 -7.203 4.109 1 97.19 93 VAL A CA 1
ATOM 774 C C . VAL A 1 93 ? 12.93 -8.602 3.496 1 97.19 93 VAL A C 1
ATOM 776 O O . VAL A 1 93 ? 11.859 -9.188 3.33 1 97.19 93 VAL A O 1
ATOM 779 N N . GLN A 1 94 ? 14.094 -9.102 3.182 1 97.81 94 GLN A N 1
ATOM 780 C CA . GLN A 1 94 ? 14.219 -10.445 2.621 1 97.81 94 GLN A CA 1
ATOM 781 C C . GLN A 1 94 ? 13.648 -11.492 3.574 1 97.81 94 GLN A C 1
ATOM 783 O O . GLN A 1 94 ? 12.938 -12.406 3.15 1 97.81 94 GLN A O 1
ATOM 788 N N . SER A 1 95 ? 13.969 -11.336 4.797 1 97.69 95 SER A N 1
ATOM 789 C CA . SER A 1 95 ? 13.469 -12.281 5.793 1 97.69 95 SER A CA 1
ATOM 790 C C . SER A 1 95 ? 11.945 -12.242 5.863 1 97.69 95 SER A C 1
ATOM 792 O O . SER A 1 95 ? 11.297 -13.289 5.961 1 97.69 95 SER A O 1
ATOM 794 N N . ASP A 1 96 ? 11.422 -11.055 5.852 1 96.88 96 ASP A N 1
ATOM 795 C CA . ASP A 1 96 ? 9.969 -10.906 5.836 1 96.88 96 ASP A CA 1
ATOM 796 C C . ASP A 1 96 ? 9.359 -11.625 4.633 1 96.88 96 ASP A C 1
ATOM 798 O O . ASP A 1 96 ? 8.359 -12.336 4.77 1 96.88 96 ASP A O 1
ATOM 802 N N . LEU A 1 97 ? 9.914 -11.406 3.469 1 97.94 97 LEU A N 1
ATOM 803 C CA . LEU A 1 97 ? 9.453 -12 2.221 1 97.94 97 LEU A CA 1
ATOM 804 C C . LEU A 1 97 ? 9.5 -13.523 2.291 1 97.94 97 LEU A C 1
ATOM 806 O O . LEU A 1 97 ? 8.523 -14.195 1.938 1 97.94 97 LEU A O 1
ATOM 810 N N . VAL A 1 98 ? 10.555 -14.023 2.795 1 98.38 98 VAL A N 1
ATOM 811 C CA . VAL A 1 98 ? 10.758 -15.469 2.889 1 98.38 98 VAL A CA 1
ATOM 812 C C . VAL A 1 98 ? 9.719 -16.078 3.836 1 98.38 98 VAL A C 1
ATOM 814 O O . VAL A 1 98 ? 9.148 -17.125 3.551 1 98.38 98 VAL A O 1
ATOM 817 N N . ASN A 1 99 ? 9.484 -15.383 4.918 1 98.19 99 ASN A N 1
ATOM 818 C CA . ASN A 1 99 ? 8.5 -15.859 5.883 1 98.19 99 ASN A CA 1
ATOM 819 C C . ASN A 1 99 ? 7.109 -15.953 5.262 1 98.19 99 ASN A C 1
ATOM 821 O O . ASN A 1 99 ? 6.375 -16.922 5.512 1 98.19 99 ASN A O 1
ATOM 825 N N . ILE A 1 100 ? 6.738 -15 4.453 1 98.12 100 ILE A N 1
ATOM 826 C CA . ILE A 1 100 ? 5.438 -15.008 3.793 1 98.12 100 ILE A CA 1
ATOM 827 C C . ILE A 1 100 ? 5.363 -16.188 2.814 1 98.12 100 ILE A C 1
ATOM 829 O O . ILE A 1 100 ? 4.348 -16.875 2.738 1 98.12 100 ILE A O 1
ATOM 833 N N . CYS A 1 101 ? 6.422 -16.391 2.053 1 98.56 101 CYS A N 1
ATOM 834 C CA . CYS A 1 101 ? 6.469 -17.469 1.085 1 98.56 101 CYS A CA 1
ATOM 835 C C . CYS A 1 101 ? 6.293 -18.828 1.775 1 98.56 101 CYS A C 1
ATOM 837 O O . CYS A 1 101 ? 5.477 -19.641 1.352 1 98.56 101 CYS A O 1
ATOM 839 N N . TYR A 1 102 ? 6.98 -19 2.879 1 98.44 102 TYR A N 1
ATOM 840 C CA . TYR A 1 102 ? 6.875 -20.281 3.568 1 98.44 102 TYR A CA 1
ATOM 841 C C . TYR A 1 102 ? 5.508 -20.422 4.23 1 98.44 102 TYR A C 1
ATOM 843 O O . TYR A 1 102 ? 4.977 -21.531 4.328 1 98.44 102 TYR A O 1
ATOM 851 N N . ASP A 1 103 ? 4.969 -19.359 4.723 1 98.25 103 ASP A N 1
ATOM 852 C CA . ASP A 1 103 ? 3.627 -19.406 5.297 1 98.25 103 ASP A CA 1
ATOM 853 C C . ASP A 1 103 ? 2.627 -20 4.301 1 98.25 103 ASP A C 1
ATOM 855 O O . ASP A 1 103 ? 1.911 -20.953 4.625 1 98.25 103 ASP A O 1
ATOM 859 N N . VAL A 1 104 ? 2.6 -19.484 3.068 1 98.12 104 VAL A N 1
ATOM 860 C CA . VAL A 1 104 ? 1.604 -19.938 2.098 1 98.12 104 VAL A CA 1
ATOM 861 C C . VAL A 1 104 ? 1.951 -21.344 1.612 1 98.12 104 VAL A C 1
ATOM 863 O O . VAL A 1 104 ? 1.061 -22.156 1.375 1 98.12 104 VAL A O 1
ATOM 866 N N . ILE A 1 105 ? 3.242 -21.656 1.451 1 98.75 105 ILE A N 1
ATOM 867 C CA . ILE A 1 105 ? 3.652 -22.984 1.026 1 98.75 105 ILE A CA 1
ATOM 868 C C . ILE A 1 105 ? 3.199 -24.016 2.057 1 98.75 105 ILE A C 1
ATOM 870 O O . ILE A 1 105 ? 2.678 -25.078 1.695 1 98.75 105 ILE A O 1
ATOM 874 N N . THR A 1 106 ? 3.393 -23.703 3.314 1 98.44 106 THR A N 1
ATOM 875 C CA . THR A 1 106 ? 2.975 -24.594 4.387 1 98.44 106 THR A CA 1
ATOM 876 C C . THR A 1 106 ? 1.461 -24.797 4.367 1 98.44 106 THR A C 1
ATOM 878 O O . THR A 1 106 ? 0.973 -25.906 4.543 1 98.44 106 THR A O 1
ATOM 881 N N . LEU A 1 107 ? 0.724 -23.734 4.145 1 98.19 107 LEU A N 1
ATOM 882 C CA . LEU A 1 107 ? -0.728 -23.844 4.039 1 98.19 107 LEU A CA 1
ATOM 883 C C . LEU A 1 107 ? -1.126 -24.766 2.902 1 98.19 107 LEU A C 1
ATOM 885 O O . LEU A 1 107 ? -2.021 -25.609 3.059 1 98.19 107 LEU A O 1
ATOM 889 N N . ILE A 1 108 ? -0.465 -24.609 1.782 1 98.56 108 ILE A N 1
ATOM 890 C CA . ILE A 1 108 ? -0.756 -25.406 0.601 1 98.56 108 ILE A CA 1
ATOM 891 C C . ILE A 1 108 ? -0.471 -26.875 0.894 1 98.56 108 ILE A C 1
ATOM 893 O O . ILE A 1 108 ? -1.313 -27.75 0.639 1 98.56 108 ILE A O 1
ATOM 897 N N . ASP A 1 109 ? 0.634 -27.141 1.503 1 98.25 109 ASP A N 1
ATOM 898 C CA . ASP A 1 109 ? 1.085 -28.5 1.711 1 98.25 109 ASP A CA 1
ATOM 899 C C . ASP A 1 109 ? 0.268 -29.188 2.803 1 98.25 109 ASP A C 1
ATOM 901 O O . ASP A 1 109 ? -0.037 -30.391 2.701 1 98.25 109 ASP A O 1
ATOM 905 N N . ASP A 1 110 ? -0.129 -28.438 3.811 1 98 110 ASP A N 1
ATOM 906 C CA . ASP A 1 110 ? -0.696 -29.078 4.996 1 98 110 ASP A CA 1
ATOM 907 C C . ASP A 1 110 ? -2.221 -29.016 4.973 1 98 110 ASP A C 1
ATOM 909 O O . ASP A 1 110 ? -2.889 -29.891 5.531 1 98 110 ASP A O 1
ATOM 913 N N . HIS A 1 111 ? -2.75 -28.047 4.262 1 97.81 111 HIS A N 1
ATOM 914 C CA . HIS A 1 111 ? -4.172 -27.812 4.484 1 97.81 111 HIS A CA 1
ATOM 915 C C . HIS A 1 111 ? -4.934 -27.75 3.166 1 97.81 111 HIS A C 1
ATOM 917 O O . HIS A 1 111 ? -6.168 -27.781 3.154 1 97.81 111 HIS A O 1
ATOM 923 N N . LEU A 1 112 ? -4.219 -27.672 2.041 1 98.31 112 LEU A N 1
ATOM 924 C CA . LEU A 1 112 ? -4.945 -27.469 0.793 1 98.31 112 LEU A CA 1
ATOM 925 C C . LEU A 1 112 ? -4.766 -28.656 -0.141 1 98.31 112 LEU A C 1
ATOM 927 O O . LEU A 1 112 ? -5.73 -29.359 -0.446 1 98.31 112 LEU A O 1
ATOM 931 N N . LEU A 1 113 ? -3.545 -29.047 -0.43 1 98 113 LEU A N 1
ATOM 932 C CA . LEU A 1 113 ? -3.268 -30.109 -1.387 1 98 113 LEU A CA 1
ATOM 933 C C . LEU A 1 113 ? -3.826 -31.438 -0.895 1 98 113 LEU A C 1
ATOM 935 O O . LEU A 1 113 ? -4.422 -32.188 -1.669 1 98 113 LEU A O 1
ATOM 939 N N . PRO A 1 114 ? -3.746 -31.766 0.393 1 97.19 114 PRO A N 1
ATOM 940 C CA . PRO A 1 114 ? -4.246 -33.062 0.869 1 97.19 114 PRO A CA 1
ATOM 941 C C . PRO A 1 114 ? -5.766 -33.188 0.758 1 97.19 114 PRO A C 1
ATOM 943 O O . PRO A 1 114 ? -6.309 -34.281 0.851 1 97.19 114 PRO A O 1
ATOM 946 N N . PHE A 1 115 ? -6.469 -32.094 0.548 1 95.44 115 PHE A N 1
ATOM 947 C CA . PHE A 1 115 ? -7.926 -32.125 0.601 1 95.44 115 PHE A CA 1
ATOM 948 C C . PHE A 1 115 ? -8.523 -31.828 -0.767 1 95.44 115 PHE A C 1
ATOM 950 O O . PHE A 1 115 ? -9.727 -31.562 -0.882 1 95.44 115 PHE A O 1
ATOM 957 N N . VAL A 1 116 ? -7.688 -31.844 -1.775 1 95 116 VAL A N 1
ATOM 958 C CA . VAL A 1 116 ? -8.18 -31.562 -3.117 1 95 116 VAL A CA 1
ATOM 959 C C . VAL A 1 116 ? -8.828 -32.812 -3.707 1 95 116 VAL A C 1
ATOM 961 O O . VAL A 1 116 ? -8.352 -33.938 -3.48 1 95 116 VAL A O 1
ATOM 964 N N . SER A 1 117 ? -9.906 -32.656 -4.395 1 89.5 117 SER A N 1
ATOM 965 C CA . SER A 1 117 ? -10.57 -33.75 -5.074 1 89.5 117 SER A CA 1
ATOM 966 C C . SER A 1 117 ? -10.422 -33.625 -6.59 1 89.5 117 SER A C 1
ATOM 968 O O . SER A 1 117 ? -10.43 -34.656 -7.297 1 89.5 117 SER A O 1
ATOM 970 N N . GLY A 1 118 ? -10.242 -32.406 -7.137 1 88.06 118 GLY A N 1
ATOM 971 C CA . GLY A 1 118 ? -10.211 -32.188 -8.57 1 88.06 118 GLY A CA 1
ATOM 972 C C . GLY A 1 118 ? -8.844 -31.781 -9.086 1 88.06 118 GLY A C 1
ATOM 973 O O . GLY A 1 118 ? -7.992 -31.344 -8.305 1 88.06 118 GLY A O 1
ATOM 974 N N . THR A 1 119 ? -8.695 -31.984 -10.297 1 93.69 119 THR A N 1
ATOM 975 C CA . THR A 1 119 ? -7.43 -31.703 -10.977 1 93.69 119 THR A CA 1
ATOM 976 C C . THR A 1 119 ? -7.164 -30.203 -11.008 1 93.69 119 THR A C 1
ATOM 978 O O . THR A 1 119 ? -6.023 -29.766 -10.828 1 93.69 119 THR A O 1
ATOM 981 N N . GLU A 1 120 ? -8.148 -29.422 -11.148 1 94.94 120 GLU A N 1
ATOM 982 C CA . GLU A 1 120 ? -7.977 -27.969 -11.289 1 94.94 120 GLU A CA 1
ATOM 983 C C . GLU A 1 120 ? -7.41 -27.359 -10.008 1 94.94 120 GLU A C 1
ATOM 985 O O . GLU A 1 120 ? -6.473 -26.562 -10.062 1 94.94 120 GLU A O 1
ATOM 990 N N . SER A 1 121 ? -7.969 -27.812 -8.898 1 95.94 121 SER A N 1
ATOM 991 C CA . SER A 1 121 ? -7.492 -27.297 -7.613 1 95.94 121 SER A CA 1
ATOM 992 C C . SER A 1 121 ? -6.051 -27.719 -7.355 1 95.94 121 SER A C 1
ATOM 994 O O . SER A 1 121 ? -5.242 -26.938 -6.867 1 95.94 121 SER A O 1
ATOM 996 N N . SER A 1 122 ? -5.781 -28.906 -7.758 1 97.31 122 SER A N 1
ATOM 997 C CA . SER A 1 122 ? -4.426 -29.406 -7.547 1 97.31 122 SER A CA 1
ATOM 998 C C . SER A 1 122 ? -3.406 -28.594 -8.336 1 97.31 122 SER A C 1
ATOM 1000 O O . SER A 1 122 ? -2.396 -28.141 -7.785 1 97.31 122 SER A O 1
ATOM 1002 N N . VAL A 1 123 ? -3.697 -28.344 -9.602 1 98.38 123 VAL A N 1
ATOM 1003 C CA . VAL A 1 123 ? -2.795 -27.578 -10.461 1 98.38 123 VAL A CA 1
ATOM 1004 C C . VAL A 1 123 ? -2.693 -26.141 -9.953 1 98.38 123 VAL A C 1
ATOM 1006 O O . VAL A 1 123 ? -1.612 -25.547 -9.969 1 98.38 123 VAL A O 1
ATOM 1009 N N . PHE A 1 124 ? -3.828 -25.656 -9.469 1 97.94 124 PHE A N 1
ATOM 1010 C CA . PHE A 1 124 ? -3.875 -24.297 -8.938 1 97.94 124 PHE A CA 1
ATOM 1011 C C . PHE A 1 124 ? -2.902 -24.141 -7.773 1 97.94 124 PHE A C 1
ATOM 1013 O O . PHE A 1 124 ? -2.09 -23.203 -7.762 1 97.94 124 PHE A O 1
ATOM 1020 N N . TYR A 1 125 ? -2.9 -25.031 -6.879 1 98.62 125 TYR A N 1
ATOM 1021 C CA . TYR A 1 125 ? -2.074 -24.938 -5.68 1 98.62 125 TYR A CA 1
ATOM 1022 C C . TYR A 1 125 ? -0.613 -25.234 -5.996 1 98.62 125 TYR A C 1
ATOM 1024 O O . TYR A 1 125 ? 0.288 -24.609 -5.43 1 98.62 125 TYR A O 1
ATOM 1032 N N . LEU A 1 126 ? -0.412 -26.156 -6.867 1 98.75 126 LEU A N 1
ATOM 1033 C CA . LEU A 1 126 ? 0.959 -26.453 -7.266 1 98.75 126 LEU A CA 1
ATOM 1034 C C . LEU A 1 126 ? 1.601 -25.25 -7.945 1 98.75 126 LEU A C 1
ATOM 1036 O O . LEU A 1 126 ? 2.768 -24.938 -7.691 1 98.75 126 LEU A O 1
ATOM 1040 N N . LYS A 1 127 ? 0.828 -24.578 -8.812 1 98.75 127 LYS A N 1
ATOM 1041 C CA . LYS A 1 127 ? 1.308 -23.359 -9.453 1 98.75 127 LYS A CA 1
ATOM 1042 C C . LYS A 1 127 ? 1.656 -22.297 -8.406 1 98.75 127 LYS A C 1
ATOM 1044 O O . LYS A 1 127 ? 2.719 -21.672 -8.484 1 98.75 127 LYS A O 1
ATOM 1049 N N . MET A 1 128 ? 0.767 -22.109 -7.457 1 98.75 128 MET A N 1
ATOM 1050 C CA . MET A 1 128 ? 0.99 -21.141 -6.395 1 98.75 128 MET A CA 1
ATOM 1051 C C . MET A 1 128 ? 2.254 -21.469 -5.605 1 98.75 128 MET A C 1
ATOM 1053 O O . MET A 1 128 ? 3.08 -20.594 -5.352 1 98.75 128 MET A O 1
ATOM 1057 N N . LYS A 1 129 ? 2.367 -22.75 -5.238 1 98.81 129 LYS A N 1
ATOM 1058 C CA . LYS A 1 129 ? 3.537 -23.203 -4.496 1 98.81 129 LYS A CA 1
ATOM 1059 C C . LYS A 1 129 ? 4.82 -22.938 -5.277 1 98.81 129 LYS A C 1
ATOM 1061 O O . LYS A 1 129 ? 5.789 -22.406 -4.723 1 98.81 129 LYS A O 1
ATOM 1066 N N . ALA A 1 130 ? 4.828 -23.266 -6.535 1 98.88 130 ALA A N 1
ATOM 1067 C CA . ALA A 1 130 ? 5.984 -23.031 -7.398 1 98.88 130 ALA A CA 1
ATOM 1068 C C . ALA A 1 130 ? 6.316 -21.547 -7.477 1 98.88 130 ALA A C 1
ATOM 1070 O O . ALA A 1 130 ? 7.488 -21.156 -7.434 1 98.88 130 ALA A O 1
ATOM 1071 N N . ASP A 1 131 ? 5.301 -20.734 -7.598 1 98.81 131 ASP A N 1
ATOM 1072 C CA . ASP A 1 131 ? 5.48 -19.297 -7.668 1 98.81 131 ASP A CA 1
ATOM 1073 C C . ASP A 1 131 ? 6.211 -18.766 -6.434 1 98.81 131 ASP A C 1
ATOM 1075 O O . ASP A 1 131 ? 7.125 -17.953 -6.547 1 98.81 131 ASP A O 1
ATOM 1079 N N . TYR A 1 132 ? 5.844 -19.188 -5.312 1 98.88 132 TYR A N 1
ATOM 1080 C CA . TYR A 1 132 ? 6.395 -18.625 -4.082 1 98.88 132 TYR A CA 1
ATOM 1081 C C . TYR A 1 132 ? 7.805 -19.141 -3.83 1 98.88 132 TYR A C 1
ATOM 1083 O O . TYR A 1 132 ? 8.641 -18.438 -3.256 1 98.88 132 TYR A O 1
ATOM 1091 N N . TYR A 1 133 ? 8.109 -20.375 -4.316 1 98.81 133 TYR A N 1
ATOM 1092 C CA . TYR A 1 133 ? 9.508 -20.781 -4.367 1 98.81 133 TYR A CA 1
ATOM 1093 C C . TYR A 1 133 ? 10.297 -19.906 -5.332 1 98.81 133 TYR A C 1
ATOM 1095 O O . TYR A 1 133 ? 11.445 -19.562 -5.062 1 98.81 133 TYR A O 1
ATOM 1103 N N . ARG A 1 134 ? 9.688 -19.594 -6.43 1 98.69 134 ARG A N 1
ATOM 1104 C CA . ARG A 1 134 ? 10.344 -18.734 -7.402 1 98.69 134 ARG A CA 1
ATOM 1105 C C . ARG A 1 134 ? 10.656 -17.359 -6.793 1 98.69 134 ARG A C 1
ATOM 1107 O O . ARG A 1 134 ? 11.742 -16.828 -7 1 98.69 134 ARG A O 1
ATOM 1114 N N . TYR A 1 135 ? 9.688 -16.812 -6.02 1 98.62 135 TYR A N 1
ATOM 1115 C CA . TYR A 1 135 ? 9.906 -15.516 -5.383 1 98.62 135 TYR A CA 1
ATOM 1116 C C . TYR A 1 135 ? 11.086 -15.578 -4.422 1 98.62 135 TYR A C 1
ATOM 1118 O O . TYR A 1 135 ? 11.891 -14.641 -4.352 1 98.62 135 TYR A O 1
ATOM 1126 N N . MET A 1 136 ? 11.203 -16.703 -3.727 1 98.5 136 MET A N 1
ATOM 1127 C CA . MET A 1 136 ? 12.344 -16.875 -2.832 1 98.5 136 MET A CA 1
ATOM 1128 C C . MET A 1 136 ? 13.648 -16.969 -3.621 1 98.5 136 MET A C 1
ATOM 1130 O O . MET A 1 136 ? 14.672 -16.438 -3.207 1 98.5 136 MET A O 1
ATOM 1134 N N . ALA A 1 137 ? 13.617 -17.594 -4.754 1 98.31 137 ALA A N 1
ATOM 1135 C CA . ALA A 1 137 ? 14.812 -17.781 -5.57 1 98.31 137 ALA A CA 1
ATOM 1136 C C . ALA A 1 137 ? 15.312 -16.453 -6.133 1 98.31 137 ALA A C 1
ATOM 1138 O O . ALA A 1 137 ? 16.5 -16.281 -6.387 1 98.31 137 ALA A O 1
ATOM 1139 N N . GLU A 1 138 ? 14.445 -15.523 -6.277 1 96.38 138 GLU A N 1
ATOM 1140 C CA . GLU A 1 138 ? 14.789 -14.203 -6.801 1 96.38 138 GLU A CA 1
ATOM 1141 C C . GLU A 1 138 ? 15.68 -13.445 -5.824 1 96.38 138 GLU A C 1
ATOM 1143 O O . GLU A 1 138 ? 16.438 -12.555 -6.23 1 96.38 138 GLU A O 1
ATOM 1148 N N . ILE A 1 139 ? 15.633 -13.758 -4.543 1 97.06 139 ILE A N 1
ATOM 1149 C CA . ILE A 1 139 ? 16.25 -12.867 -3.568 1 97.06 139 ILE A CA 1
ATOM 1150 C C . ILE A 1 139 ? 17.344 -13.609 -2.809 1 97.06 139 ILE A C 1
ATOM 1152 O O . ILE A 1 139 ? 18.156 -12.992 -2.104 1 97.06 139 ILE A O 1
ATOM 1156 N N . LYS A 1 140 ? 17.328 -14.945 -2.939 1 97.12 140 LYS A N 1
ATOM 1157 C CA . LYS A 1 140 ? 18.359 -15.734 -2.291 1 97.12 140 LYS A CA 1
ATOM 1158 C C . LYS A 1 140 ? 19.578 -15.883 -3.189 1 97.12 140 LYS A C 1
ATOM 1160 O O . LYS A 1 140 ? 19.516 -15.602 -4.387 1 97.12 140 LYS A O 1
ATOM 1165 N N . THR A 1 141 ? 20.703 -16.312 -2.605 1 95.25 141 THR A N 1
ATOM 1166 C CA . THR A 1 141 ? 21.938 -16.453 -3.346 1 95.25 141 THR A CA 1
ATOM 1167 C C . THR A 1 141 ? 22.609 -17.797 -3.021 1 95.25 141 THR A C 1
ATOM 1169 O O . THR A 1 141 ? 22.25 -18.453 -2.039 1 95.25 141 THR A O 1
ATOM 1172 N N . GLY A 1 142 ? 23.438 -18.281 -3.896 1 96.12 142 GLY A N 1
ATOM 1173 C CA . GLY A 1 142 ? 24.25 -19.484 -3.672 1 96.12 142 GLY A CA 1
ATOM 1174 C C . GLY A 1 142 ? 23.422 -20.734 -3.512 1 96.12 142 GLY A C 1
ATOM 1175 O O . GLY A 1 142 ? 22.5 -20.984 -4.293 1 96.12 142 GLY A O 1
ATOM 1176 N N . ASP A 1 143 ? 23.719 -21.484 -2.535 1 97.25 143 ASP A N 1
ATOM 1177 C CA . ASP A 1 143 ? 23.078 -22.766 -2.314 1 97.25 143 ASP A CA 1
ATOM 1178 C C . ASP A 1 143 ? 21.609 -22.594 -1.925 1 97.25 143 ASP A C 1
ATOM 1180 O O . ASP A 1 143 ? 20.75 -23.391 -2.326 1 97.25 143 ASP A O 1
ATOM 1184 N N . ALA A 1 144 ? 21.406 -21.578 -1.167 1 97.19 144 ALA A N 1
ATOM 1185 C CA . ALA A 1 144 ? 20.031 -21.328 -0.75 1 97.19 144 ALA A CA 1
ATOM 1186 C C . ALA A 1 144 ? 19.141 -21.031 -1.954 1 97.19 144 ALA A C 1
ATOM 1188 O O . ALA A 1 144 ? 17.984 -21.469 -1.997 1 97.19 144 ALA A O 1
ATOM 1189 N N . LYS A 1 145 ? 19.625 -20.281 -2.93 1 97.81 145 LYS A N 1
ATOM 1190 C CA . LYS A 1 145 ? 18.891 -20.031 -4.164 1 97.81 145 LYS A CA 1
ATOM 1191 C C . LYS A 1 145 ? 18.656 -21.312 -4.941 1 97.81 145 LYS A C 1
ATOM 1193 O O . LYS A 1 145 ? 17.531 -21.578 -5.387 1 97.81 145 LYS A O 1
ATOM 1198 N N . SER A 1 146 ? 19.672 -22.109 -5.082 1 97.88 146 SER A N 1
ATOM 1199 C CA . SER A 1 146 ? 19.594 -23.344 -5.855 1 97.88 146 SER A CA 1
ATOM 1200 C C . SER A 1 146 ? 18.547 -24.281 -5.281 1 97.88 146 SER A C 1
ATOM 1202 O O . SER A 1 146 ? 17.781 -24.906 -6.027 1 97.88 146 SER A O 1
ATOM 1204 N N . LEU A 1 147 ? 18.516 -24.359 -3.977 1 98.25 147 LEU A N 1
ATOM 1205 C CA . LEU A 1 147 ? 17.594 -25.266 -3.311 1 98.25 147 LEU A CA 1
ATOM 1206 C C . LEU A 1 147 ? 16.141 -24.891 -3.588 1 98.25 147 LEU A C 1
ATOM 1208 O O . LEU A 1 147 ? 15.328 -25.719 -3.98 1 98.25 147 LEU A O 1
ATOM 1212 N N . VAL A 1 148 ? 15.852 -23.656 -3.422 1 98.5 148 VAL A N 1
ATOM 1213 C CA . VAL A 1 148 ? 14.469 -23.234 -3.609 1 98.5 148 VAL A CA 1
ATOM 1214 C C . VAL A 1 148 ? 14.133 -23.188 -5.102 1 98.5 148 VAL A C 1
ATOM 1216 O O . VAL A 1 148 ? 13 -23.453 -5.496 1 98.5 148 VAL A O 1
ATOM 1219 N N . ALA A 1 149 ? 15.094 -22.859 -5.961 1 98.62 149 ALA A N 1
ATOM 1220 C CA . ALA A 1 149 ? 14.898 -22.891 -7.406 1 98.62 149 ALA A CA 1
ATOM 1221 C C . ALA A 1 149 ? 14.555 -24.297 -7.879 1 98.62 149 ALA A C 1
ATOM 1223 O O . ALA A 1 149 ? 13.695 -24.484 -8.742 1 98.62 149 ALA A O 1
ATOM 1224 N N . GLU A 1 150 ? 15.211 -25.219 -7.293 1 98.69 150 GLU A N 1
ATOM 1225 C CA . GLU A 1 150 ? 14.945 -26.609 -7.645 1 98.69 150 GLU A CA 1
ATOM 1226 C C . GLU A 1 150 ? 13.531 -27.016 -7.23 1 98.69 150 GLU A C 1
ATOM 1228 O O . GLU A 1 150 ? 12.844 -27.734 -7.973 1 98.69 150 GLU A O 1
ATOM 1233 N N . GLU A 1 151 ? 13.172 -26.641 -6.043 1 98.62 151 GLU A N 1
ATOM 1234 C CA . GLU A 1 151 ? 11.805 -26.906 -5.598 1 98.62 151 GLU A CA 1
ATOM 1235 C C . GLU A 1 151 ? 10.781 -26.266 -6.527 1 98.62 151 GLU A C 1
ATOM 1237 O O . GLU A 1 151 ? 9.758 -26.875 -6.852 1 98.62 151 GLU A O 1
ATOM 1242 N N . SER A 1 152 ? 11.031 -25.031 -6.918 1 98.81 152 SER A N 1
ATOM 1243 C CA . SER A 1 152 ? 10.156 -24.328 -7.855 1 98.81 152 SER A CA 1
ATOM 1244 C C . SER A 1 152 ? 10.055 -25.078 -9.18 1 98.81 152 SER A C 1
ATOM 1246 O O . SER A 1 152 ? 8.953 -25.375 -9.648 1 98.81 152 SER A O 1
ATOM 1248 N N . LEU A 1 153 ? 11.188 -25.469 -9.719 1 98.69 153 LEU A N 1
ATOM 1249 C CA . LEU A 1 153 ? 11.242 -26.188 -10.984 1 98.69 153 LEU A CA 1
ATOM 1250 C C . LEU A 1 153 ? 10.461 -27.5 -10.906 1 98.69 153 LEU A C 1
ATOM 1252 O O . LEU A 1 153 ? 9.633 -27.781 -11.766 1 98.69 153 LEU A O 1
ATOM 1256 N N . ARG A 1 154 ? 10.758 -28.203 -9.883 1 98.75 154 ARG A N 1
ATOM 1257 C CA . ARG A 1 154 ? 10.102 -29.5 -9.703 1 98.75 154 ARG A CA 1
ATOM 1258 C C . ARG A 1 154 ? 8.586 -29.344 -9.617 1 98.75 154 ARG A C 1
ATOM 1260 O O . ARG A 1 154 ? 7.844 -30.094 -10.25 1 98.75 154 ARG A O 1
ATOM 1267 N N . THR A 1 155 ? 8.148 -28.375 -8.883 1 98.75 155 THR A N 1
ATOM 1268 C CA . THR A 1 155 ? 6.723 -28.156 -8.656 1 98.75 155 THR A CA 1
ATOM 1269 C C . THR A 1 155 ? 6.043 -27.641 -9.922 1 98.75 155 THR A C 1
ATOM 1271 O O . THR A 1 155 ? 4.93 -28.062 -10.25 1 98.75 155 THR A O 1
ATOM 1274 N N . TYR A 1 156 ? 6.699 -26.719 -10.656 1 98.88 156 TYR A N 1
ATOM 1275 C CA . TYR A 1 156 ? 6.18 -26.281 -11.945 1 98.88 156 TYR A CA 1
ATOM 1276 C C . TYR A 1 156 ? 6.02 -27.453 -12.898 1 98.88 156 TYR A C 1
ATOM 1278 O O . TYR A 1 156 ? 5 -27.578 -13.586 1 98.88 156 TYR A O 1
ATOM 1286 N N . LYS A 1 157 ? 7.016 -28.312 -12.961 1 98.75 157 LYS A N 1
ATOM 1287 C CA . LYS A 1 157 ? 6.988 -29.453 -13.867 1 98.75 157 LYS A CA 1
ATOM 1288 C C . LYS A 1 157 ? 5.832 -30.391 -13.516 1 98.75 157 LYS A C 1
ATOM 1290 O O . LYS A 1 157 ? 5.125 -30.875 -14.406 1 98.75 157 LYS A O 1
ATOM 1295 N N . GLU A 1 158 ? 5.734 -30.656 -12.227 1 98.62 158 GLU A N 1
ATOM 1296 C CA . GLU A 1 158 ? 4.629 -31.5 -11.781 1 98.62 158 GLU A CA 1
ATOM 1297 C C . GLU A 1 158 ? 3.285 -30.906 -12.195 1 98.62 158 GLU A C 1
ATOM 1299 O O . GLU A 1 158 ? 2.439 -31.609 -12.75 1 98.62 1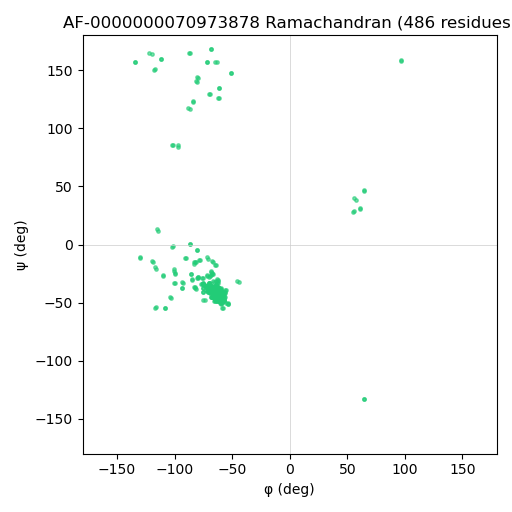58 GLU A O 1
ATOM 1304 N N . ALA A 1 159 ? 3.051 -29.641 -11.945 1 98.75 159 ALA A N 1
ATOM 1305 C CA . ALA A 1 159 ? 1.811 -28.953 -12.297 1 98.75 159 ALA A CA 1
ATOM 1306 C C . ALA A 1 159 ? 1.582 -28.984 -13.812 1 98.75 159 ALA A C 1
ATOM 1308 O O . ALA A 1 159 ? 0.466 -29.234 -14.266 1 98.75 159 ALA A O 1
ATOM 1309 N N . MET A 1 160 ? 2.66 -28.734 -14.586 1 98.44 160 MET A N 1
ATOM 1310 C CA . MET A 1 160 ? 2.562 -28.672 -16.047 1 98.44 160 MET A CA 1
ATOM 1311 C C . MET A 1 160 ? 2.172 -30.031 -16.625 1 98.44 160 MET A C 1
ATOM 1313 O O . MET A 1 160 ? 1.367 -30.094 -17.547 1 98.44 160 MET A O 1
ATOM 1317 N N . THR A 1 161 ? 2.752 -31.078 -16.047 1 98.38 161 THR A N 1
ATOM 1318 C CA . THR A 1 161 ? 2.432 -32.438 -16.516 1 98.38 161 THR A CA 1
ATOM 1319 C C . THR A 1 161 ? 0.938 -32.719 -16.375 1 98.38 161 THR A C 1
ATOM 1321 O O . THR A 1 161 ? 0.299 -33.188 -17.312 1 98.38 161 THR A O 1
ATOM 1324 N N . ILE A 1 162 ? 0.404 -32.375 -15.266 1 98.12 162 ILE A N 1
ATOM 1325 C CA . ILE A 1 162 ? -1.018 -32.594 -15.016 1 98.12 162 ILE A CA 1
ATOM 1326 C C . ILE A 1 162 ? -1.841 -31.672 -15.93 1 98.12 162 ILE A C 1
ATOM 1328 O O . ILE A 1 162 ? -2.795 -32.125 -16.562 1 98.12 162 ILE A O 1
ATOM 1332 N N . ALA A 1 163 ? -1.51 -30.422 -16.062 1 98.31 163 ALA A N 1
ATOM 1333 C CA . ALA A 1 163 ? -2.273 -29.438 -16.81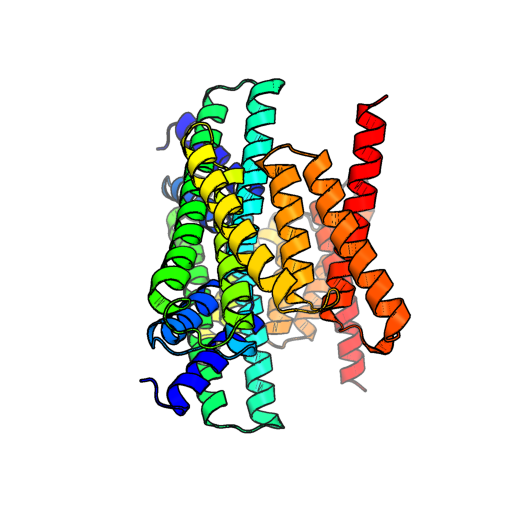2 1 98.31 163 ALA A CA 1
ATOM 1334 C C . ALA A 1 163 ? -2.332 -29.797 -18.297 1 98.31 163 ALA A C 1
ATOM 1336 O O . ALA A 1 163 ? -3.385 -29.688 -18.922 1 98.31 163 ALA A O 1
ATOM 1337 N N . VAL A 1 164 ? -1.19 -30.219 -18.828 1 97.56 164 VAL A N 1
ATOM 1338 C CA . VAL A 1 164 ? -1.114 -30.547 -20.25 1 97.56 164 VAL A CA 1
ATOM 1339 C C . VAL A 1 164 ? -1.974 -31.766 -20.547 1 97.56 164 VAL A C 1
ATOM 1341 O O . VAL A 1 164 ? -2.611 -31.844 -21.594 1 97.56 164 VAL A O 1
ATOM 1344 N N . ALA A 1 165 ? -2.059 -32.625 -19.578 1 97.44 165 ALA A N 1
ATOM 1345 C CA . ALA A 1 165 ? -2.805 -33.875 -19.75 1 97.44 165 ALA A CA 1
ATOM 1346 C C . ALA A 1 165 ? -4.305 -33.656 -19.594 1 97.44 165 ALA A C 1
ATOM 1348 O O . ALA A 1 165 ? -5.117 -34.312 -20.219 1 97.44 165 ALA A O 1
ATOM 1349 N N . GLN A 1 166 ? -4.672 -32.656 -18.828 1 97.25 166 GLN A N 1
ATOM 1350 C CA . GLN A 1 166 ? -6.059 -32.625 -18.375 1 97.25 166 GLN A CA 1
ATOM 1351 C C . GLN A 1 166 ? -6.793 -31.406 -18.922 1 97.25 166 GLN A C 1
ATOM 1353 O O . GLN A 1 166 ? -8.023 -31.375 -18.953 1 97.25 166 GLN A O 1
ATOM 1358 N N . PHE A 1 167 ? -6.117 -30.406 -19.312 1 97.62 167 PHE A N 1
ATOM 1359 C CA . PHE A 1 167 ? -6.777 -29.156 -19.672 1 97.62 167 PHE A CA 1
ATOM 1360 C C . PHE A 1 167 ? -6.535 -28.828 -21.141 1 97.62 167 PHE A C 1
ATOM 1362 O O . PHE A 1 167 ? -5.484 -29.172 -21.703 1 97.62 167 PHE A O 1
ATOM 1369 N N . SER A 1 168 ? -7.508 -28.141 -21.688 1 96.5 168 SER A N 1
ATOM 1370 C CA . SER A 1 168 ? -7.348 -27.594 -23.031 1 96.5 168 SER A CA 1
ATOM 1371 C C . SER A 1 168 ? -6.254 -26.531 -23.078 1 96.5 168 SER A C 1
ATOM 1373 O O . SER A 1 168 ? -5.988 -25.875 -22.062 1 96.5 168 SER A O 1
ATOM 1375 N N . PRO A 1 169 ? -5.66 -26.266 -24.219 1 97.62 169 PRO A N 1
ATOM 1376 C CA . PRO A 1 169 ? -4.598 -25.266 -24.375 1 97.62 169 PRO A CA 1
ATOM 1377 C C . PRO A 1 169 ? -5.078 -23.844 -24.078 1 97.62 169 PRO A C 1
ATOM 1379 O O . PRO A 1 169 ? -4.262 -22.953 -23.844 1 97.62 169 PRO A O 1
ATOM 1382 N N . ILE A 1 170 ? -6.34 -23.594 -24.078 1 97.56 170 ILE A N 1
ATOM 1383 C CA . ILE A 1 170 ? -6.824 -22.234 -23.875 1 97.56 170 ILE A CA 1
ATOM 1384 C C . ILE A 1 170 ? -7.324 -22.078 -22.438 1 97.56 170 ILE A C 1
ATOM 1386 O O . ILE A 1 170 ? -7.797 -21 -22.047 1 97.56 170 ILE A O 1
ATOM 1390 N N . HIS A 1 171 ? -7.262 -23.172 -21.703 1 97.06 171 HIS A N 1
ATOM 1391 C CA . HIS A 1 171 ? -7.695 -23.109 -20.312 1 97.06 171 HIS A CA 1
ATOM 1392 C C . HIS A 1 171 ? -6.844 -22.125 -19.516 1 97.06 171 HIS A C 1
ATOM 1394 O O . HIS A 1 171 ? -5.613 -22.156 -19.594 1 97.06 171 HIS A O 1
ATOM 1400 N N . SER A 1 172 ? -7.465 -21.312 -18.734 1 96.81 172 SER A N 1
ATOM 1401 C CA . SER A 1 172 ? -6.785 -20.203 -18.062 1 96.81 172 SER A CA 1
ATOM 1402 C C . SER A 1 172 ? -5.719 -20.719 -17.094 1 96.81 172 SER A C 1
ATOM 1404 O O . SER A 1 172 ? -4.613 -20.172 -17.031 1 96.81 172 SER A O 1
ATOM 1406 N N . THR A 1 173 ? -5.922 -21.75 -16.375 1 97.25 173 THR A N 1
ATOM 1407 C CA . THR A 1 173 ? -4.984 -22.297 -15.398 1 97.25 173 THR A CA 1
ATOM 1408 C C . THR A 1 173 ? -3.738 -22.828 -16.094 1 97.25 173 THR A C 1
ATOM 1410 O O . THR A 1 173 ? -2.619 -22.641 -15.617 1 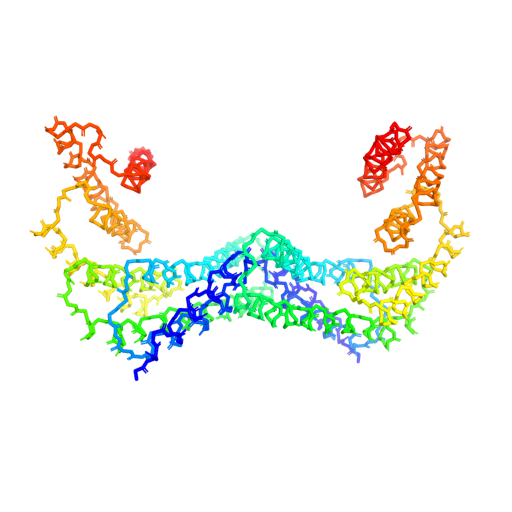97.25 173 THR A O 1
ATOM 1413 N N . ARG A 1 174 ? -3.949 -23.531 -17.188 1 98.12 174 ARG A N 1
ATOM 1414 C CA . ARG A 1 174 ? -2.834 -24.062 -17.969 1 98.12 174 ARG A CA 1
ATOM 1415 C C . ARG A 1 174 ? -1.993 -22.938 -18.562 1 98.12 174 ARG A C 1
ATOM 1417 O O . ARG A 1 174 ? -0.763 -22.984 -18.5 1 98.12 174 ARG A O 1
ATOM 1424 N N . LEU A 1 175 ? -2.662 -21.953 -19.109 1 98.38 175 LEU A N 1
ATOM 1425 C CA . LEU A 1 175 ? -1.973 -20.797 -19.688 1 98.38 175 LEU A CA 1
ATOM 1426 C C . LEU A 1 175 ? -1.198 -20.031 -18.625 1 98.38 175 LEU A C 1
ATOM 1428 O O . LEU A 1 175 ? -0.044 -19.656 -18.828 1 98.38 175 LEU A O 1
ATOM 1432 N N . GLY A 1 176 ? -1.887 -19.828 -17.516 1 98.38 176 GLY A N 1
ATOM 1433 C CA . GLY A 1 176 ? -1.231 -19.125 -16.422 1 98.38 176 GLY A CA 1
ATOM 1434 C C . GLY A 1 176 ? -0.013 -19.844 -15.891 1 98.38 176 GLY A C 1
ATOM 1435 O O . GLY A 1 176 ? 0.99 -19.219 -15.547 1 98.38 176 GLY A O 1
ATOM 1436 N N . LEU A 1 177 ? -0.107 -21.109 -15.797 1 98.69 177 LEU A N 1
ATOM 1437 C CA . LEU A 1 177 ? 1.008 -21.938 -15.367 1 98.69 177 LEU A CA 1
ATOM 1438 C C . LEU A 1 177 ? 2.176 -21.828 -16.344 1 98.69 177 LEU A C 1
ATOM 1440 O O . LEU A 1 177 ? 3.322 -21.641 -15.93 1 98.69 177 LEU A O 1
ATOM 1444 N N . ALA A 1 178 ? 1.896 -21.906 -17.609 1 98.75 178 ALA A N 1
ATOM 1445 C CA . ALA A 1 178 ? 2.932 -21.797 -18.641 1 98.75 178 ALA A CA 1
ATOM 1446 C C . ALA A 1 178 ? 3.619 -20.422 -18.578 1 98.75 178 ALA A C 1
ATOM 1448 O O . ALA A 1 178 ? 4.844 -20.344 -18.688 1 98.75 178 ALA A O 1
ATOM 1449 N N . LEU A 1 179 ? 2.834 -19.422 -18.375 1 98.75 179 LEU A N 1
ATOM 1450 C CA . LEU A 1 179 ? 3.363 -18.062 -18.266 1 98.75 179 LEU A CA 1
ATOM 1451 C C . LEU A 1 179 ? 4.363 -17.969 -17.125 1 98.75 179 LEU A C 1
ATOM 1453 O O . LEU A 1 179 ? 5.504 -17.531 -17.328 1 98.75 179 LEU A O 1
ATOM 1457 N N . ASN A 1 180 ? 3.928 -18.359 -15.969 1 98.62 180 ASN A N 1
ATOM 1458 C CA . ASN A 1 180 ? 4.766 -18.219 -14.781 1 98.62 180 ASN A CA 1
ATOM 1459 C C . ASN A 1 180 ? 5.984 -19.141 -14.852 1 98.62 180 ASN A C 1
ATOM 1461 O O . ASN A 1 180 ? 7.07 -18.766 -14.398 1 98.62 180 ASN A O 1
ATOM 1465 N N . PHE A 1 181 ? 5.801 -20.281 -15.383 1 98.81 181 PHE A N 1
ATOM 1466 C CA . PHE A 1 181 ? 6.906 -21.219 -15.555 1 98.81 181 PHE A CA 1
ATOM 1467 C C . PHE A 1 181 ? 7.961 -20.656 -16.5 1 98.81 181 PHE A C 1
ATOM 1469 O O . PHE A 1 181 ? 9.156 -20.734 -16.219 1 98.81 181 PHE A O 1
ATOM 1476 N N . ALA A 1 182 ? 7.52 -20.031 -17.562 1 98.69 182 ALA A N 1
ATOM 1477 C CA . ALA A 1 182 ? 8.445 -19.375 -18.484 1 98.69 182 ALA A CA 1
ATOM 1478 C C . ALA A 1 182 ? 9.234 -18.281 -17.781 1 98.69 182 ALA A C 1
ATOM 1480 O O . ALA A 1 182 ? 10.438 -18.125 -18.016 1 98.69 182 ALA A O 1
ATOM 1481 N N . VAL A 1 183 ? 8.578 -17.562 -16.969 1 98.25 183 VAL A N 1
ATOM 1482 C CA . VAL A 1 183 ? 9.242 -16.484 -16.234 1 98.25 183 VAL A CA 1
ATOM 1483 C C . VAL A 1 183 ? 10.305 -17.078 -15.312 1 98.25 183 VAL A C 1
ATOM 1485 O O . VAL A 1 183 ? 11.383 -16.5 -15.148 1 98.25 183 VAL A O 1
ATOM 1488 N N . PHE A 1 184 ? 10.031 -18.188 -14.703 1 98.56 184 PHE A N 1
ATOM 1489 C CA . PHE A 1 184 ? 11.016 -18.875 -13.875 1 98.56 184 PHE A CA 1
ATOM 1490 C C . PHE A 1 184 ? 12.289 -19.141 -14.672 1 98.56 184 PHE A C 1
ATOM 1492 O O . PHE A 1 184 ? 13.391 -18.844 -14.211 1 98.56 184 PHE A O 1
ATOM 1499 N N . TYR A 1 185 ? 12.102 -19.719 -15.859 1 98.06 185 TYR A N 1
ATOM 1500 C CA . TYR A 1 185 ? 13.258 -20.016 -16.688 1 98.06 185 TYR A CA 1
ATOM 1501 C C . TYR A 1 185 ? 14.023 -18.75 -17.031 1 98.06 185 TYR A C 1
ATOM 1503 O O . TYR A 1 185 ? 15.258 -18.734 -17.031 1 98.06 185 TYR A O 1
ATOM 1511 N N . TYR A 1 186 ? 13.328 -17.719 -17.266 1 96.31 186 TYR A N 1
ATOM 1512 C CA . TYR A 1 186 ? 13.945 -16.469 -17.688 1 96.31 186 TYR A CA 1
ATOM 1513 C C . TYR A 1 186 ? 14.664 -15.781 -16.531 1 96.31 186 TYR A C 1
ATOM 1515 O O . TYR A 1 186 ? 15.836 -15.422 -16.656 1 96.31 186 TYR A O 1
ATOM 1523 N N . GLU A 1 187 ? 13.992 -15.68 -15.406 1 94.62 187 GLU A N 1
ATOM 1524 C CA . GLU A 1 187 ? 14.453 -14.797 -14.336 1 94.62 187 GLU A CA 1
ATOM 1525 C C . GLU A 1 187 ? 15.312 -15.555 -13.336 1 94.62 187 GLU A C 1
ATOM 1527 O O . GLU A 1 187 ? 16.203 -14.977 -12.711 1 94.62 187 GLU A O 1
ATOM 1532 N N . VAL A 1 188 ? 15.031 -16.781 -13.141 1 96.5 188 VAL A N 1
ATOM 1533 C CA . VAL A 1 188 ? 15.672 -17.516 -12.047 1 96.5 188 VAL A CA 1
ATOM 1534 C C . VAL A 1 188 ? 16.75 -18.438 -12.609 1 96.5 188 VAL A C 1
ATOM 1536 O O . VAL A 1 188 ? 17.875 -18.438 -12.102 1 96.5 188 VAL A O 1
ATOM 1539 N N . SER A 1 189 ? 16.375 -19.125 -13.688 1 95 189 SER A N 1
ATOM 1540 C CA . SER A 1 189 ? 17.297 -20.109 -14.234 1 95 189 SER A CA 1
ATOM 1541 C C . SER A 1 189 ? 18.203 -19.5 -15.289 1 95 189 SER A C 1
ATOM 1543 O O . SER A 1 189 ? 19.141 -20.141 -15.766 1 95 189 SER A O 1
ATOM 1545 N N . ASN A 1 190 ? 17.953 -18.344 -15.742 1 93.31 190 ASN A N 1
ATOM 1546 C CA . ASN A 1 190 ? 18.688 -17.656 -16.797 1 93.31 190 ASN A CA 1
ATOM 1547 C C . ASN A 1 190 ? 18.734 -18.5 -18.078 1 93.31 190 ASN A C 1
ATOM 1549 O O . ASN A 1 190 ? 19.75 -18.531 -18.766 1 93.31 190 ASN A O 1
ATOM 1553 N N . SER A 1 191 ? 17.75 -19.281 -18.234 1 95 191 SER A N 1
ATOM 1554 C CA . SER A 1 191 ? 17.578 -20.062 -19.453 1 95 191 SER A CA 1
ATOM 1555 C C . SER A 1 191 ? 16.609 -19.375 -20.422 1 95 191 SER A C 1
ATOM 1557 O O . SER A 1 191 ? 15.445 -19.781 -20.531 1 95 191 SER A O 1
ATOM 1559 N N . TYR A 1 192 ? 17.078 -18.5 -21.172 1 94.88 192 TYR A N 1
ATOM 1560 C CA . TYR A 1 192 ? 16.266 -17.609 -22 1 94.88 192 TYR A CA 1
ATOM 1561 C C . TYR A 1 192 ? 15.602 -18.391 -23.125 1 94.88 192 TYR A C 1
ATOM 1563 O O . TYR A 1 192 ? 14.445 -18.125 -23.469 1 94.88 192 TYR A O 1
ATOM 1571 N N . GLN A 1 193 ? 16.312 -19.344 -23.688 1 94.75 193 GLN A N 1
ATOM 1572 C CA . GLN A 1 193 ? 15.766 -20.125 -24.781 1 94.75 193 GLN A CA 1
ATOM 1573 C C . GLN A 1 193 ? 14.617 -21.016 -24.312 1 94.75 193 GLN A C 1
ATOM 1575 O O . GLN A 1 193 ? 13.586 -21.109 -24.984 1 94.75 193 GLN A O 1
ATOM 1580 N N . ARG A 1 194 ? 14.82 -21.656 -23.219 1 96.38 194 ARG A N 1
ATOM 1581 C CA . ARG A 1 194 ? 13.75 -22.469 -22.656 1 96.38 194 ARG A CA 1
ATOM 1582 C C . ARG A 1 194 ? 12.531 -21.625 -22.312 1 96.38 194 ARG A C 1
ATOM 1584 O O . ARG A 1 194 ? 11.398 -22.047 -22.531 1 96.38 194 ARG A O 1
ATOM 1591 N N . ALA A 1 195 ? 12.789 -20.438 -21.719 1 97.75 195 ALA A N 1
ATOM 1592 C CA . ALA A 1 195 ? 11.703 -19.516 -21.391 1 97.75 195 ALA A CA 1
ATOM 1593 C C . ALA A 1 195 ? 10.898 -19.141 -22.641 1 97.75 195 ALA A C 1
ATOM 1595 O O . ALA A 1 195 ? 9.672 -19.25 -22.656 1 97.75 195 ALA A O 1
ATOM 1596 N N . TYR A 1 196 ? 11.641 -18.781 -23.656 1 96.75 196 TYR A N 1
ATOM 1597 C CA . TYR A 1 196 ? 11.016 -18.359 -24.906 1 96.75 196 TYR A CA 1
ATOM 1598 C C . TYR A 1 196 ? 10.227 -19.516 -25.531 1 96.75 196 TYR A C 1
ATOM 1600 O O . TYR A 1 196 ? 9.086 -19.328 -25.953 1 96.75 196 TYR A O 1
ATOM 1608 N N . ARG A 1 197 ? 10.812 -20.672 -25.609 1 97.19 197 ARG A N 1
ATOM 1609 C CA . ARG A 1 197 ? 10.18 -21.844 -26.219 1 97.19 197 ARG A CA 1
ATOM 1610 C C . ARG A 1 197 ? 8.898 -22.219 -25.484 1 97.19 197 ARG A C 1
ATOM 1612 O O . ARG A 1 197 ? 7.867 -22.469 -26.109 1 97.19 197 ARG A O 1
ATOM 1619 N N . LEU A 1 198 ? 8.969 -22.25 -24.188 1 98.12 198 LEU A N 1
ATOM 1620 C CA . LEU A 1 198 ? 7.801 -22.609 -23.375 1 98.12 198 LEU A CA 1
ATOM 1621 C C . LEU A 1 198 ? 6.664 -21.625 -23.594 1 98.12 198 LEU A C 1
ATOM 1623 O O . LEU A 1 198 ? 5.516 -22.016 -23.797 1 98.12 198 LEU A O 1
ATOM 1627 N N . ALA A 1 199 ? 6.961 -20.344 -23.531 1 98.31 199 ALA A N 1
ATOM 1628 C CA . ALA A 1 199 ? 5.953 -19.297 -23.734 1 98.31 199 ALA A CA 1
ATOM 1629 C C . ALA A 1 199 ? 5.363 -19.375 -25.141 1 98.31 199 ALA A C 1
ATOM 1631 O O . ALA A 1 199 ? 4.148 -19.281 -25.328 1 98.31 199 ALA A O 1
ATOM 1632 N N . LYS A 1 200 ? 6.215 -19.547 -26.109 1 97.75 200 LYS A N 1
ATOM 1633 C CA . LYS A 1 200 ? 5.785 -19.625 -27.5 1 97.75 200 LYS A CA 1
ATOM 1634 C C . LYS A 1 200 ? 4.887 -20.828 -27.734 1 97.75 200 LYS A C 1
ATOM 1636 O O . LYS A 1 200 ? 3.844 -20.719 -28.391 1 97.75 200 LYS A O 1
ATOM 1641 N N . GLU A 1 201 ? 5.348 -21.938 -27.25 1 98.31 201 GLU A N 1
ATOM 1642 C CA . GLU A 1 201 ? 4.551 -23.156 -27.391 1 98.31 201 GLU A CA 1
ATOM 1643 C C . GLU A 1 201 ? 3.164 -22.984 -26.781 1 98.31 201 GLU A C 1
ATOM 1645 O O . GLU A 1 201 ? 2.16 -23.359 -27.375 1 98.31 201 GLU A O 1
ATOM 1650 N N . ALA A 1 202 ? 3.088 -22.453 -25.594 1 98.56 202 ALA A N 1
ATOM 1651 C CA . ALA A 1 202 ? 1.803 -22.219 -24.953 1 98.56 202 ALA A CA 1
ATOM 1652 C C . ALA A 1 202 ? 0.927 -21.281 -25.781 1 98.56 202 ALA A C 1
ATOM 1654 O O . ALA A 1 202 ? -0.263 -21.547 -25.969 1 98.56 202 ALA A O 1
ATOM 1655 N N . PHE A 1 203 ? 1.498 -20.234 -26.312 1 98.12 203 PHE A N 1
ATOM 1656 C CA . PHE A 1 203 ? 0.78 -19.25 -27.109 1 98.12 203 PHE A CA 1
ATOM 1657 C C . PHE A 1 203 ? 0.259 -19.859 -28.406 1 98.12 203 PHE A C 1
ATOM 1659 O O . PHE A 1 203 ? -0.923 -19.734 -28.719 1 98.12 203 PHE A O 1
ATOM 1666 N N . VAL A 1 204 ? 1.115 -20.562 -29.109 1 97.69 204 VAL A N 1
ATOM 1667 C CA . VAL A 1 204 ? 0.779 -21.141 -30.406 1 97.69 204 VAL A CA 1
ATOM 1668 C C . VAL A 1 204 ? -0.296 -22.203 -30.25 1 97.69 204 VAL A C 1
ATOM 1670 O O . VAL A 1 204 ? -1.259 -22.266 -31.016 1 97.69 204 VAL A O 1
ATOM 1673 N N . ASN A 1 205 ? -0.135 -23.047 -29.234 1 97.88 205 ASN A N 1
ATOM 1674 C CA . ASN A 1 205 ? -1.135 -24.078 -29 1 97.88 205 ASN A CA 1
ATOM 1675 C C . ASN A 1 205 ? -2.498 -23.484 -28.672 1 97.88 205 ASN A C 1
ATOM 1677 O O . ASN A 1 205 ? -3.529 -24 -29.094 1 97.88 205 ASN A O 1
ATOM 1681 N N . ALA A 1 206 ? -2.49 -22.438 -27.906 1 97.75 206 ALA A N 1
ATOM 1682 C CA . ALA A 1 206 ? -3.74 -21.75 -27.594 1 97.75 206 ALA A CA 1
ATOM 1683 C C . ALA A 1 206 ? -4.379 -21.172 -28.859 1 97.75 206 ALA A C 1
ATOM 1685 O O . ALA A 1 206 ? -5.586 -21.297 -29.078 1 97.75 206 ALA A O 1
ATOM 1686 N N . MET A 1 207 ? -3.572 -20.609 -29.734 1 95.94 207 MET A N 1
ATOM 1687 C CA . MET A 1 207 ? -4.062 -20 -30.969 1 95.94 207 MET A CA 1
ATOM 1688 C C . MET A 1 207 ? -4.648 -21.078 -31.891 1 95.94 207 MET A C 1
ATOM 1690 O O . MET A 1 207 ? -5.688 -20.859 -32.5 1 95.94 207 MET A O 1
ATOM 1694 N N . LEU A 1 208 ? -3.957 -22.156 -31.922 1 96.06 208 LEU A N 1
ATOM 1695 C CA . LEU A 1 208 ? -4.438 -23.266 -32.75 1 96.06 208 LEU A CA 1
ATOM 1696 C C . LEU A 1 208 ? -5.793 -23.75 -32.25 1 96.06 208 LEU A C 1
ATOM 1698 O O . LEU A 1 208 ? -6.691 -24.016 -33.062 1 96.06 208 LEU A O 1
ATOM 1702 N N . GLU A 1 209 ? -5.887 -23.844 -30.953 1 95.56 209 GLU A N 1
ATOM 1703 C CA . GLU A 1 209 ? -7.156 -24.281 -30.375 1 95.56 209 GLU A CA 1
ATOM 1704 C C . GLU A 1 209 ? -8.266 -23.266 -30.656 1 95.56 209 GLU A C 1
ATOM 1706 O O . GLU A 1 209 ? -9.406 -23.641 -30.938 1 95.56 209 GLU A O 1
ATOM 1711 N N . LEU A 1 210 ? -7.957 -22.047 -30.625 1 94.19 210 LEU A N 1
ATOM 1712 C CA . LEU A 1 210 ? -8.922 -20.984 -30.859 1 94.19 210 LEU A CA 1
ATOM 1713 C C . LEU A 1 210 ? -9.375 -20.969 -32.312 1 94.19 210 LEU A C 1
ATOM 1715 O O . LEU A 1 210 ? -10.531 -20.672 -32.594 1 94.19 210 LEU A O 1
ATOM 1719 N N . ASP A 1 211 ? -8.477 -21.281 -33.125 1 92.31 211 ASP A N 1
ATOM 1720 C CA . ASP A 1 211 ? -8.82 -21.359 -34.531 1 92.31 211 ASP A CA 1
ATOM 1721 C C . ASP A 1 211 ? -9.844 -22.469 -34.781 1 92.31 211 ASP A C 1
ATOM 1723 O O . ASP A 1 211 ? -10.703 -22.344 -35.656 1 92.31 211 ASP A O 1
ATOM 1727 N N . ASN A 1 212 ? -9.766 -23.469 -34 1 91.69 212 ASN A N 1
ATOM 1728 C CA . ASN A 1 212 ? -10.664 -24.609 -34.125 1 91.69 212 ASN A CA 1
ATOM 1729 C C . ASN A 1 212 ? -12.016 -24.344 -33.469 1 91.69 212 ASN A C 1
ATOM 1731 O O . ASN A 1 212 ? -13.062 -24.672 -34.031 1 91.69 212 ASN A O 1
ATOM 1735 N N . LEU A 1 213 ? -12.062 -23.688 -32.375 1 91.25 213 LEU A N 1
ATOM 1736 C CA . LEU A 1 213 ? -13.266 -23.547 -31.547 1 91.25 213 LEU A CA 1
ATOM 1737 C C . LEU A 1 213 ? -13.914 -22.188 -31.781 1 91.25 213 LEU A C 1
ATOM 1739 O O . LEU A 1 213 ? -15.109 -22.016 -31.516 1 91.25 213 LEU A O 1
ATOM 1743 N N . GLY A 1 214 ? -13.148 -21.219 -32.25 1 87.62 214 GLY A N 1
ATOM 1744 C CA . GLY A 1 214 ? -13.617 -19.859 -32.375 1 87.62 214 GLY A CA 1
ATOM 1745 C C . GLY A 1 214 ? -13.234 -18.969 -31.203 1 87.62 214 GLY A C 1
ATOM 1746 O O . GLY A 1 214 ? -13.055 -19.453 -30.094 1 87.62 214 GLY A O 1
ATOM 1747 N N . ARG A 1 215 ? -13.203 -17.641 -31.375 1 80.12 215 ARG A N 1
ATOM 1748 C CA . ARG A 1 215 ? -12.719 -16.656 -30.422 1 80.12 215 ARG A CA 1
ATOM 1749 C C . ARG A 1 215 ? -13.648 -16.578 -29.203 1 80.12 215 ARG A C 1
ATOM 1751 O O . ARG A 1 215 ? -13.211 -16.234 -28.109 1 80.12 215 ARG A O 1
ATOM 1758 N N . ARG A 1 216 ? -14.805 -16.984 -29.453 1 84.81 216 ARG A N 1
ATOM 1759 C CA . ARG A 1 216 ? -15.82 -16.891 -28.406 1 84.81 216 ARG A CA 1
ATOM 1760 C C . ARG A 1 216 ? -15.555 -17.906 -27.297 1 84.81 216 ARG A C 1
ATOM 1762 O O . ARG A 1 216 ? -16.094 -17.797 -26.203 1 84.81 216 ARG A O 1
ATOM 1769 N N . ALA A 1 217 ? -14.703 -18.797 -27.547 1 89.19 217 ALA A N 1
ATOM 1770 C CA . ALA A 1 217 ? -14.383 -19.859 -26.609 1 89.19 217 ALA A CA 1
ATOM 1771 C C . ALA A 1 217 ? -13.391 -19.375 -25.547 1 89.19 217 ALA A C 1
ATOM 1773 O O . ALA A 1 217 ? -13.219 -20.016 -24.516 1 89.19 217 ALA A O 1
ATOM 1774 N N . LEU A 1 218 ? -12.812 -18.344 -25.781 1 91.56 218 LEU A N 1
ATOM 1775 C CA . LEU A 1 218 ? -11.75 -17.844 -24.922 1 91.56 218 LEU A CA 1
ATOM 1776 C C . LEU A 1 218 ? -12.32 -17.062 -23.75 1 91.56 218 LEU A C 1
ATOM 1778 O O . LEU A 1 218 ? -13.078 -16.109 -23.938 1 91.56 218 LEU A O 1
ATOM 1782 N N . SER A 1 219 ? -11.961 -17.516 -22.594 1 94 219 SER A N 1
ATOM 1783 C CA . SER A 1 219 ? -12.398 -16.797 -21.391 1 94 219 SER A CA 1
ATOM 1784 C C . SER A 1 219 ? -11.672 -15.469 -21.234 1 94 219 SER A C 1
ATOM 1786 O O . SER A 1 219 ? -10.594 -15.281 -21.812 1 94 219 SER A O 1
ATOM 1788 N N . LYS A 1 220 ? -12.312 -14.547 -20.484 1 94.81 220 LYS A N 1
ATOM 1789 C CA . LYS A 1 220 ? -11.68 -13.258 -20.219 1 94.81 220 LYS A CA 1
ATOM 1790 C C . LYS A 1 220 ? -10.312 -13.445 -19.578 1 94.81 220 LYS A C 1
ATOM 1792 O O . LYS A 1 220 ? -9.344 -12.781 -19.953 1 94.81 220 LYS A O 1
ATOM 1797 N N . ASP A 1 221 ? -10.219 -14.344 -18.688 1 94.81 221 ASP A N 1
ATOM 1798 C CA . ASP A 1 221 ? -8.961 -14.625 -18 1 94.81 221 ASP A CA 1
ATOM 1799 C C . ASP A 1 221 ? -7.902 -15.141 -18.969 1 94.81 221 ASP A C 1
ATOM 1801 O O . ASP A 1 221 ? -6.754 -14.688 -18.938 1 94.81 221 ASP A O 1
ATOM 1805 N N . SER A 1 222 ? -8.289 -16.047 -19.766 1 96.88 222 SER A N 1
ATOM 1806 C CA . SER A 1 222 ? -7.359 -16.609 -20.734 1 96.88 222 SER A CA 1
ATOM 1807 C C . SER A 1 222 ? -6.855 -15.539 -21.703 1 96.88 222 SER A C 1
ATOM 1809 O O . SER A 1 222 ? -5.684 -15.547 -22.078 1 96.88 222 SER A O 1
ATOM 1811 N N . LYS A 1 223 ? -7.781 -14.656 -22.078 1 96.69 223 LYS A N 1
ATOM 1812 C CA . LYS A 1 223 ? -7.398 -13.57 -22.984 1 96.69 223 LYS A CA 1
ATOM 1813 C C . LYS A 1 223 ? -6.297 -12.711 -22.375 1 96.69 223 LYS A C 1
ATOM 1815 O O . LYS A 1 223 ? -5.309 -12.391 -23.031 1 96.69 223 LYS A O 1
ATOM 1820 N N . VAL A 1 224 ? -6.5 -12.398 -21.141 1 97.19 224 VAL A N 1
ATOM 1821 C CA . VAL A 1 224 ? -5.527 -11.578 -20.422 1 97.19 224 VAL A CA 1
ATOM 1822 C C . VAL A 1 224 ? -4.176 -12.289 -20.406 1 97.19 224 VAL A C 1
ATOM 1824 O O . VAL A 1 224 ? -3.143 -11.68 -20.688 1 97.19 224 VAL A O 1
ATOM 1827 N N . ILE A 1 225 ? -4.188 -13.531 -20.062 1 97.81 225 ILE A N 1
ATOM 1828 C CA . ILE A 1 225 ? -2.953 -14.305 -19.922 1 97.81 225 ILE A CA 1
ATOM 1829 C C . ILE A 1 225 ? -2.264 -14.422 -21.281 1 97.81 225 ILE A C 1
ATOM 1831 O O . ILE A 1 225 ? -1.038 -14.328 -21.375 1 97.81 225 ILE A O 1
ATOM 1835 N N . LEU A 1 226 ? -3.053 -14.648 -22.312 1 97.56 226 LEU A N 1
ATOM 1836 C CA . LEU A 1 226 ? -2.494 -14.742 -23.656 1 97.56 226 LEU A CA 1
ATOM 1837 C C . LEU A 1 226 ? -1.801 -13.438 -24.047 1 97.56 226 LEU A C 1
ATOM 1839 O O . LEU A 1 226 ? -0.733 -13.461 -24.672 1 97.56 226 LEU A O 1
ATOM 1843 N N . ASN A 1 227 ? -2.355 -12.367 -23.719 1 97.81 227 ASN A N 1
ATOM 1844 C CA . ASN A 1 227 ? -1.729 -11.078 -23.984 1 97.81 227 ASN A CA 1
ATOM 1845 C C . ASN A 1 227 ? -0.409 -10.93 -23.234 1 97.81 227 ASN A C 1
ATOM 1847 O O . ASN A 1 227 ? 0.563 -10.406 -23.781 1 97.81 227 ASN A O 1
ATOM 1851 N N . LEU A 1 228 ? -0.445 -11.406 -22.078 1 97.81 228 LEU A N 1
ATOM 1852 C CA . LEU A 1 228 ? 0.78 -11.352 -21.297 1 97.81 228 LEU A CA 1
ATOM 1853 C C . LEU A 1 228 ? 1.863 -12.227 -21.906 1 97.81 228 LEU A C 1
ATOM 1855 O O . LEU A 1 228 ? 3.033 -11.836 -21.953 1 97.81 228 LEU A O 1
ATOM 1859 N N . LEU A 1 229 ? 1.468 -13.375 -22.312 1 97.88 229 LEU A N 1
ATOM 1860 C CA . LEU A 1 229 ? 2.404 -14.266 -23 1 97.88 229 LEU A CA 1
ATOM 1861 C C . LEU A 1 229 ? 2.982 -13.586 -24.234 1 97.88 229 LEU A C 1
ATOM 1863 O O . LEU A 1 229 ? 4.195 -13.617 -24.453 1 97.88 229 LEU A O 1
ATOM 1867 N N . ARG A 1 230 ? 2.143 -12.992 -24.969 1 96.88 230 ARG A N 1
ATOM 1868 C CA . ARG A 1 230 ? 2.562 -12.289 -26.188 1 96.88 230 ARG A CA 1
ATOM 1869 C C . ARG A 1 230 ? 3.533 -11.164 -25.859 1 96.88 230 ARG A C 1
ATOM 1871 O O . ARG A 1 230 ? 4.559 -11.008 -26.516 1 96.88 230 ARG A O 1
ATOM 1878 N N . ASP A 1 231 ? 3.225 -10.383 -24.906 1 97 231 ASP A N 1
ATOM 1879 C CA . ASP A 1 231 ? 4.082 -9.273 -24.5 1 97 231 ASP A CA 1
ATOM 1880 C C . ASP A 1 231 ? 5.469 -9.773 -24.094 1 97 231 ASP A C 1
ATOM 1882 O O . ASP A 1 231 ? 6.48 -9.164 -24.453 1 97 231 ASP A O 1
ATOM 1886 N N . ASN A 1 232 ? 5.504 -10.852 -23.328 1 96.38 232 ASN A N 1
ATOM 1887 C CA . ASN A 1 232 ? 6.789 -11.414 -22.922 1 96.38 232 ASN A CA 1
ATOM 1888 C C . ASN A 1 232 ? 7.594 -11.891 -24.125 1 96.38 232 ASN A C 1
ATOM 1890 O O . ASN A 1 232 ? 8.805 -11.695 -24.188 1 96.38 232 ASN A O 1
ATOM 1894 N N . LEU A 1 233 ? 6.902 -12.531 -25.016 1 96.5 233 LEU A N 1
ATOM 1895 C CA . LEU A 1 233 ? 7.57 -13.031 -26.203 1 96.5 233 LEU A CA 1
ATOM 1896 C C . LEU A 1 233 ? 8.188 -11.891 -27 1 96.5 233 LEU A C 1
ATOM 1898 O O . LEU A 1 233 ? 9.32 -12 -27.484 1 96.5 233 LEU A O 1
ATOM 1902 N N . LEU A 1 234 ? 7.52 -10.773 -27.078 1 94.88 234 LEU A N 1
ATOM 1903 C CA . LEU A 1 234 ? 8.016 -9.602 -27.797 1 94.88 234 LEU A CA 1
ATOM 1904 C C . LEU A 1 234 ? 9.219 -8.992 -27.078 1 94.88 234 LEU A C 1
ATOM 1906 O O . LEU A 1 234 ? 10.211 -8.6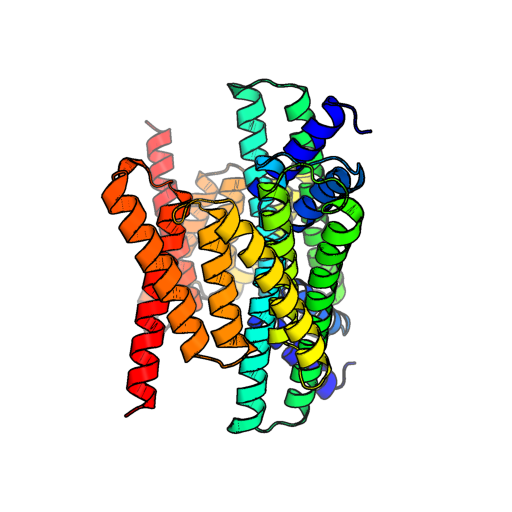41 -27.719 1 94.88 234 LEU A O 1
ATOM 1910 N N . LEU A 1 235 ? 9.094 -8.945 -25.812 1 93.56 235 LEU A N 1
ATOM 1911 C CA . LEU A 1 235 ? 10.172 -8.383 -25 1 93.56 235 LEU A CA 1
ATOM 1912 C C . LEU A 1 235 ? 11.43 -9.234 -25.109 1 93.56 235 LEU A C 1
ATOM 1914 O O . LEU A 1 235 ? 12.531 -8.703 -25.25 1 93.56 235 LEU A O 1
ATOM 1918 N N . TRP A 1 236 ? 11.266 -10.539 -25.047 1 92.94 236 TRP A N 1
ATOM 1919 C CA . TRP A 1 236 ? 12.406 -11.445 -25 1 92.94 236 TRP A CA 1
ATOM 1920 C C . TRP A 1 236 ? 13.047 -11.602 -26.375 1 92.94 236 TRP A C 1
ATOM 1922 O O . TRP A 1 236 ? 14.242 -11.852 -26.484 1 92.94 236 TRP A O 1
ATOM 1932 N N . GLU A 1 237 ? 12.25 -11.562 -27.391 1 86.81 237 GLU A N 1
ATOM 1933 C CA . GLU A 1 237 ? 12.781 -11.586 -28.75 1 86.81 237 GLU A CA 1
ATOM 1934 C C . GLU A 1 237 ? 13.672 -10.375 -29.016 1 86.81 237 GLU A C 1
ATOM 1936 O O . GLU A 1 237 ? 14.719 -10.5 -29.656 1 86.81 237 GLU A O 1
ATOM 1941 N N . GLY A 1 238 ? 13.258 -9.188 -28.562 1 76.62 238 GLY A N 1
ATOM 1942 C CA . GLY A 1 238 ? 14.07 -7.988 -28.688 1 76.62 238 GLY A CA 1
ATOM 1943 C C . GLY A 1 238 ? 15.383 -8.078 -27.938 1 76.62 238 GLY A C 1
ATOM 1944 O O . GLY A 1 238 ? 16.422 -7.625 -28.422 1 76.62 238 GLY A O 1
ATOM 1945 N N . GLU A 1 239 ? 15.344 -8.711 -26.812 1 76.56 239 GLU A N 1
ATOM 1946 C CA . GLU A 1 239 ? 16.547 -8.844 -26 1 76.56 239 GLU A CA 1
ATOM 1947 C C . GLU A 1 239 ? 17.531 -9.844 -26.609 1 76.56 239 GLU A C 1
ATOM 1949 O O . GLU A 1 239 ? 18.734 -9.656 -26.531 1 76.56 239 GLU A O 1
ATOM 1954 N N . ASN A 1 240 ? 16.953 -10.945 -27.156 1 70.44 240 ASN A N 1
ATOM 1955 C CA . ASN A 1 240 ? 17.781 -11.93 -27.844 1 70.44 240 ASN A CA 1
ATOM 1956 C C . ASN A 1 240 ? 18.5 -11.312 -29.031 1 70.44 240 ASN A C 1
ATOM 1958 O O . ASN A 1 240 ? 19.672 -11.641 -29.297 1 70.44 240 ASN A O 1
ATOM 1962 N N . ASP A 1 241 ? 17.719 -10.477 -29.672 1 63.91 241 ASP A N 1
ATOM 1963 C CA . ASP A 1 241 ? 18.344 -9.781 -30.797 1 63.91 241 ASP A CA 1
ATOM 1964 C C . ASP A 1 241 ? 19.438 -8.844 -30.312 1 63.91 241 ASP A C 1
ATOM 1966 O O . ASP A 1 241 ? 20.5 -8.727 -30.953 1 63.91 241 ASP A O 1
ATOM 1970 N N . LYS A 1 242 ? 19.156 -8.234 -29.219 1 63.12 242 LYS A N 1
ATOM 1971 C CA . LYS A 1 242 ? 20.172 -7.316 -28.688 1 63.12 242 LYS A CA 1
ATOM 1972 C C . LYS A 1 242 ? 21.391 -8.07 -28.172 1 63.12 242 LYS A C 1
ATOM 1974 O O . LYS A 1 242 ? 22.5 -7.547 -28.188 1 63.12 242 LYS A O 1
ATOM 1979 N N . ARG A 1 243 ? 21.156 -9.188 -27.797 1 63.12 243 ARG A N 1
ATOM 1980 C CA . ARG A 1 243 ? 22.234 -10.023 -27.266 1 63.12 243 ARG A CA 1
ATOM 1981 C C . ARG A 1 243 ? 23.047 -10.648 -28.391 1 63.12 243 ARG A C 1
ATOM 1983 O O . ARG A 1 243 ? 24.219 -10.945 -28.219 1 63.12 243 ARG A O 1
ATOM 1990 N N . ASN A 1 244 ? 22.516 -10.867 -29.453 1 54.41 244 ASN A N 1
ATOM 1991 C CA . ASN A 1 244 ? 23.188 -11.367 -30.641 1 54.41 244 ASN A CA 1
ATOM 1992 C C . ASN A 1 244 ? 23.859 -10.242 -31.422 1 54.41 244 ASN A C 1
ATOM 1994 O O . ASN A 1 244 ? 24.688 -10.492 -32.312 1 54.41 244 ASN A O 1
ATOM 1998 N N . LEU A 1 245 ? 23.547 -9.055 -31.172 1 43.84 245 LEU A N 1
ATOM 1999 C CA . LEU A 1 245 ? 24.297 -7.941 -31.75 1 43.84 245 LEU A CA 1
ATOM 2000 C C . LEU A 1 245 ? 25.484 -7.57 -30.875 1 43.84 245 LEU A C 1
ATOM 2002 O O . LEU A 1 245 ? 25.375 -7.602 -29.641 1 43.84 245 LEU A O 1
ATOM 2006 N N . MET B 1 1 ? 21.594 11.984 24.281 1 52.69 1 MET B N 1
ATOM 2007 C CA . MET B 1 1 ? 21.797 12.758 23.062 1 52.69 1 MET B CA 1
ATOM 2008 C C . MET B 1 1 ? 22.359 11.891 21.938 1 52.69 1 MET B C 1
ATOM 2010 O O . MET B 1 1 ? 23.297 11.117 22.172 1 52.69 1 MET B O 1
ATOM 2014 N N . ALA B 1 2 ? 21.672 11.688 20.875 1 62 2 ALA B N 1
ATOM 2015 C CA . ALA B 1 2 ? 22.266 10.844 19.828 1 62 2 ALA B CA 1
ATOM 2016 C C . ALA B 1 2 ? 23.547 11.469 19.266 1 62 2 ALA B C 1
ATOM 2018 O O . ALA B 1 2 ? 23.609 12.688 19.078 1 62 2 ALA B O 1
ATOM 2019 N N . SER B 1 3 ? 24.609 10.68 19.297 1 74.94 3 SER B N 1
ATOM 2020 C CA . SER B 1 3 ? 25.797 11.164 18.594 1 74.94 3 SER B CA 1
ATOM 2021 C C . SER B 1 3 ? 25.453 11.594 17.172 1 74.94 3 SER B C 1
ATOM 2023 O O . SER B 1 3 ? 24.391 11.242 16.641 1 74.94 3 SER B O 1
ATOM 2025 N N . SER B 1 4 ? 26.094 12.562 16.594 1 79.12 4 SER B N 1
ATOM 2026 C CA . SER B 1 4 ? 25.906 13.031 15.227 1 79.12 4 SER B CA 1
ATOM 2027 C C . SER B 1 4 ? 25.844 11.859 14.242 1 79.12 4 SER B C 1
ATOM 2029 O O . SER B 1 4 ? 25.031 11.883 13.312 1 79.12 4 SER B O 1
ATOM 2031 N N . THR B 1 5 ? 26.562 10.875 14.617 1 80.88 5 THR B N 1
ATOM 2032 C CA . THR B 1 5 ? 26.609 9.711 13.75 1 80.88 5 THR B CA 1
ATOM 2033 C C . THR B 1 5 ? 25.312 8.914 13.859 1 80.88 5 THR B C 1
ATOM 2035 O O . THR B 1 5 ? 24.766 8.445 12.852 1 80.88 5 THR B O 1
ATOM 2038 N N . GLU B 1 6 ? 24.828 8.797 15.086 1 86.06 6 GLU B N 1
ATOM 2039 C CA . GLU B 1 6 ? 23.578 8.07 15.305 1 86.06 6 GLU B CA 1
ATOM 2040 C C . GLU B 1 6 ? 22.406 8.773 14.617 1 86.06 6 GLU B C 1
ATOM 2042 O O . GLU B 1 6 ? 21.547 8.125 14 1 86.06 6 GLU B O 1
ATOM 2047 N N . ARG B 1 7 ? 22.422 10.062 14.695 1 90.62 7 ARG B N 1
ATOM 2048 C CA . ARG B 1 7 ? 21.391 10.875 14.055 1 90.62 7 ARG B CA 1
ATOM 2049 C C . ARG B 1 7 ? 21.406 10.68 12.539 1 90.62 7 ARG B C 1
ATOM 2051 O O . ARG B 1 7 ? 20.359 10.461 11.93 1 90.62 7 ARG B O 1
ATOM 2058 N N . TYR B 1 8 ? 22.562 10.672 12.016 1 87.88 8 TYR B N 1
ATOM 2059 C CA . TYR B 1 8 ? 22.719 10.516 10.578 1 87.88 8 TYR B CA 1
ATOM 2060 C C . TYR B 1 8 ? 22.25 9.141 10.117 1 87.88 8 TYR B C 1
ATOM 2062 O O . TYR B 1 8 ? 21.578 9.016 9.094 1 87.88 8 TYR B O 1
ATOM 2070 N N . ASN B 1 9 ? 22.547 8.172 10.93 1 90.44 9 ASN B N 1
ATOM 2071 C CA . ASN B 1 9 ? 22.141 6.809 10.586 1 90.44 9 ASN B CA 1
ATOM 2072 C C . ASN B 1 9 ? 20.625 6.637 10.625 1 90.44 9 ASN B C 1
ATOM 2074 O O . ASN B 1 9 ? 20.062 5.945 9.781 1 90.44 9 ASN B O 1
ATOM 2078 N N . ILE B 1 10 ? 20.016 7.238 11.57 1 93.56 10 ILE B N 1
ATOM 2079 C CA . ILE B 1 10 ? 18.562 7.152 11.711 1 93.56 10 ILE B CA 1
ATOM 2080 C C . ILE B 1 10 ? 17.891 7.82 10.523 1 93.56 10 ILE B C 1
ATOM 2082 O O . ILE B 1 10 ? 16.953 7.27 9.938 1 93.56 10 ILE B O 1
ATOM 2086 N N . ILE B 1 11 ? 18.422 8.938 10.141 1 95.25 11 ILE B N 1
ATOM 2087 C CA . ILE B 1 11 ? 17.859 9.68 9.023 1 95.25 11 ILE B CA 1
ATOM 2088 C C . ILE B 1 11 ? 18.078 8.898 7.723 1 95.25 11 ILE B C 1
ATOM 2090 O O . ILE B 1 11 ? 17.172 8.828 6.887 1 95.25 11 ILE B O 1
ATOM 2094 N N . TYR B 1 12 ? 19.219 8.336 7.613 1 95 12 TYR B N 1
ATOM 2095 C CA . TYR B 1 12 ? 19.516 7.539 6.43 1 95 12 TYR B CA 1
ATOM 2096 C C . TYR B 1 12 ? 18.578 6.344 6.332 1 95 12 TYR B C 1
ATOM 2098 O O . TYR B 1 12 ? 18.047 6.043 5.254 1 95 12 TYR B O 1
ATOM 2106 N N . LEU B 1 13 ? 18.344 5.711 7.426 1 95.94 13 LEU B N 1
ATOM 2107 C CA . LEU B 1 13 ? 17.438 4.57 7.465 1 95.94 13 LEU B CA 1
ATOM 2108 C C . LEU B 1 13 ? 16.016 4.996 7.109 1 95.94 13 LEU B C 1
ATOM 2110 O O . LEU B 1 13 ? 15.312 4.285 6.391 1 95.94 13 LEU B O 1
ATOM 2114 N N . ALA B 1 14 ? 15.586 6.109 7.629 1 96.94 14 ALA B N 1
ATOM 2115 C CA . ALA B 1 14 ? 14.258 6.633 7.316 1 96.94 14 ALA B CA 1
ATOM 2116 C C . ALA B 1 14 ? 14.109 6.887 5.82 1 96.94 14 ALA B C 1
ATOM 2118 O O . ALA B 1 14 ? 13.078 6.574 5.23 1 96.94 14 ALA B O 1
ATOM 2119 N N . LYS B 1 15 ? 15.125 7.406 5.246 1 96.81 15 LYS B N 1
ATOM 2120 C CA . LYS B 1 15 ? 15.102 7.68 3.811 1 96.81 15 LYS B CA 1
ATOM 2121 C C . LYS B 1 15 ? 15.07 6.383 3.004 1 96.81 15 LYS B C 1
ATOM 2123 O O . LYS B 1 15 ? 14.359 6.289 2.002 1 96.81 15 LYS B O 1
ATOM 2128 N N . LEU B 1 16 ? 15.82 5.395 3.469 1 96.5 16 LEU B N 1
ATOM 2129 C CA . LEU B 1 16 ? 15.82 4.086 2.822 1 96.5 16 LEU B CA 1
ATOM 2130 C C . LEU B 1 16 ? 14.438 3.447 2.887 1 96.5 16 LEU B C 1
ATOM 2132 O O . LEU B 1 16 ? 13.969 2.877 1.901 1 96.5 16 LEU B O 1
ATOM 2136 N N . ALA B 1 17 ? 13.859 3.559 4.023 1 97.44 17 ALA B N 1
ATOM 2137 C CA . ALA B 1 17 ? 12.516 3.018 4.207 1 97.44 17 ALA B CA 1
ATOM 2138 C C . ALA B 1 17 ? 11.516 3.723 3.301 1 97.44 17 ALA B C 1
ATOM 2140 O O . ALA B 1 17 ? 10.625 3.082 2.729 1 97.44 17 ALA B O 1
ATOM 2141 N N . SER B 1 18 ? 11.633 5.012 3.188 1 97 18 SER B N 1
ATOM 2142 C CA . SER B 1 18 ? 10.773 5.777 2.295 1 97 18 SER B CA 1
ATOM 2143 C C . SER B 1 18 ? 10.938 5.332 0.847 1 97 18 SER B C 1
ATOM 2145 O O . SER B 1 18 ? 9.953 5.117 0.14 1 97 18 SER B O 1
ATOM 2147 N N . GLN B 1 19 ? 12.172 5.129 0.448 1 95.38 19 GLN B N 1
ATOM 2148 C CA . GLN B 1 19 ? 12.469 4.699 -0.914 1 95.38 19 GLN B CA 1
ATOM 2149 C C . GLN B 1 19 ? 11.898 3.314 -1.193 1 95.38 19 GLN B C 1
ATOM 2151 O O . GLN B 1 19 ? 11.453 3.035 -2.309 1 95.38 19 GLN B O 1
ATOM 2156 N N . ALA B 1 20 ? 11.93 2.547 -0.189 1 96.31 20 ALA B N 1
ATOM 2157 C CA . ALA B 1 20 ? 11.422 1.184 -0.313 1 96.31 20 ALA B CA 1
ATOM 2158 C C . ALA B 1 20 ? 9.922 1.132 -0.063 1 96.31 20 ALA B C 1
ATOM 2160 O O . ALA B 1 20 ? 9.32 0.052 -0.046 1 96.31 20 ALA B O 1
ATOM 2161 N N . GLU B 1 21 ? 9.305 2.279 0.209 1 96.31 21 GLU B N 1
ATOM 2162 C CA . GLU B 1 21 ? 7.875 2.441 0.445 1 96.31 21 GLU B CA 1
ATOM 2163 C C . GLU B 1 21 ? 7.422 1.63 1.656 1 96.31 21 GLU B C 1
ATOM 2165 O O . GLU B 1 21 ? 6.367 0.992 1.623 1 96.31 21 GLU B O 1
ATOM 2170 N N . ARG B 1 22 ? 8.281 1.483 2.555 1 97.06 22 ARG B N 1
ATOM 2171 C CA . ARG B 1 22 ? 7.996 0.855 3.84 1 97.06 22 ARG B CA 1
ATOM 2172 C C . ARG B 1 22 ? 7.82 1.902 4.934 1 97.06 22 ARG B C 1
ATOM 2174 O O . ARG B 1 22 ? 8.727 2.125 5.738 1 97.06 22 ARG B O 1
ATOM 2181 N N . TYR B 1 23 ? 6.695 2.42 5.094 1 97.69 23 TYR B N 1
ATOM 2182 C CA . TYR B 1 23 ? 6.465 3.648 5.844 1 97.69 23 TYR B CA 1
ATOM 2183 C C . TYR B 1 23 ? 6.309 3.359 7.332 1 97.69 23 TYR B C 1
ATOM 2185 O O . TYR B 1 23 ? 6.613 4.211 8.172 1 97.69 23 TYR B O 1
ATOM 2193 N N . ASP B 1 24 ? 5.879 2.139 7.699 1 96.56 24 ASP B N 1
ATOM 2194 C CA . ASP B 1 24 ? 5.895 1.777 9.117 1 96.56 24 ASP B CA 1
ATOM 2195 C C . ASP B 1 24 ? 7.32 1.765 9.664 1 96.56 24 ASP B C 1
ATOM 2197 O O . ASP B 1 24 ? 7.574 2.264 10.758 1 96.56 24 ASP B O 1
ATOM 2201 N N . ASP B 1 25 ? 8.227 1.202 8.875 1 97.25 25 ASP B N 1
ATOM 2202 C CA . ASP B 1 25 ? 9.633 1.227 9.242 1 97.25 25 ASP B CA 1
ATOM 2203 C C . ASP B 1 25 ? 10.156 2.66 9.336 1 97.25 25 ASP B C 1
ATOM 2205 O O . ASP B 1 25 ? 10.961 2.977 10.211 1 97.25 25 ASP B O 1
ATOM 2209 N N . MET B 1 26 ? 9.656 3.469 8.414 1 97.88 26 MET B N 1
ATOM 2210 C CA . MET B 1 26 ? 10.039 4.879 8.406 1 97.88 26 MET B CA 1
ATOM 2211 C C . MET B 1 26 ? 9.617 5.562 9.703 1 97.88 26 MET B C 1
ATOM 2213 O O . MET B 1 26 ? 10.414 6.285 10.312 1 97.88 26 MET B O 1
ATOM 2217 N N . ILE B 1 27 ? 8.422 5.285 10.156 1 97.88 27 ILE B N 1
ATOM 2218 C CA . ILE B 1 27 ? 7.922 5.859 11.398 1 97.88 27 ILE B CA 1
ATOM 2219 C C . ILE B 1 27 ? 8.773 5.383 12.57 1 97.88 27 ILE B C 1
ATOM 2221 O O . ILE B 1 27 ? 9.164 6.18 13.43 1 97.88 27 ILE B O 1
ATOM 2225 N N . ASP B 1 28 ? 9.07 4.082 12.609 1 97.12 28 ASP B N 1
ATOM 2226 C CA . ASP B 1 28 ? 9.875 3.525 13.695 1 97.12 28 ASP B CA 1
ATOM 2227 C C . ASP B 1 28 ? 11.234 4.219 13.781 1 97.12 28 ASP B C 1
ATOM 2229 O O . ASP B 1 28 ? 11.695 4.555 14.875 1 97.12 28 ASP B O 1
ATOM 2233 N N . ALA B 1 29 ? 11.812 4.438 12.594 1 96.31 29 ALA B N 1
ATOM 2234 C CA . ALA B 1 29 ? 13.109 5.109 12.555 1 96.31 29 ALA B CA 1
ATOM 2235 C C . ALA B 1 29 ? 13 6.543 13.055 1 96.31 29 ALA B C 1
ATOM 2237 O O . ALA B 1 29 ? 13.773 6.969 13.914 1 96.31 29 ALA B O 1
ATOM 2238 N N . ILE B 1 30 ? 12.016 7.266 12.586 1 96.38 30 ILE B N 1
ATOM 2239 C CA . ILE B 1 30 ? 11.891 8.688 12.898 1 96.38 30 ILE B CA 1
ATOM 2240 C C . ILE B 1 30 ? 11.508 8.859 14.367 1 96.38 30 ILE B C 1
ATOM 2242 O O . ILE B 1 30 ? 11.945 9.812 15.023 1 96.38 30 ILE B O 1
ATOM 2246 N N . LYS B 1 31 ? 10.75 7.938 14.906 1 96.88 31 LYS B N 1
ATOM 2247 C CA . LYS B 1 31 ? 10.375 7.996 16.312 1 96.88 31 LYS B CA 1
ATOM 2248 C C . LYS B 1 31 ? 11.602 7.91 17.219 1 96.88 31 LYS B C 1
ATOM 2250 O O . LYS B 1 31 ? 11.664 8.562 18.266 1 96.88 31 LYS B O 1
ATOM 2255 N N . LYS B 1 32 ? 12.516 7.059 16.828 1 95.75 32 LYS B N 1
ATOM 2256 C CA . LYS B 1 32 ? 13.766 6.977 17.578 1 95.75 32 LYS B CA 1
ATOM 2257 C C . LYS B 1 32 ? 14.469 8.328 17.625 1 95.75 32 LYS B C 1
ATOM 2259 O O . LYS B 1 32 ? 15 8.727 18.672 1 95.75 32 LYS B O 1
ATOM 2264 N N . LEU B 1 33 ? 14.438 9 16.516 1 95.56 33 LEU B N 1
ATOM 2265 C CA . LEU B 1 33 ? 15.055 10.32 16.422 1 95.56 33 LEU B CA 1
ATOM 2266 C C . LEU B 1 33 ? 14.32 11.328 17.297 1 95.56 33 LEU B C 1
ATOM 2268 O O . LEU B 1 33 ? 14.953 12.078 18.047 1 95.56 33 LEU B O 1
ATOM 2272 N N . VAL B 1 34 ? 13.016 11.336 17.25 1 96.44 34 VAL B N 1
ATOM 2273 C CA . VAL B 1 34 ? 12.164 12.281 17.969 1 96.44 34 VAL B CA 1
ATOM 2274 C C . VAL B 1 34 ? 12.352 12.117 19.469 1 96.44 34 VAL B C 1
ATOM 2276 O O . VAL B 1 34 ? 12.32 13.094 20.219 1 96.44 34 VAL B O 1
ATOM 2279 N N . LYS B 1 35 ? 12.664 10.938 19.938 1 94 35 LYS B N 1
ATOM 2280 C CA . LYS B 1 35 ? 12.719 10.625 21.359 1 94 35 LYS B CA 1
ATOM 2281 C C . LYS B 1 35 ? 14.031 11.102 21.984 1 94 35 LYS B C 1
ATOM 2283 O O . LYS B 1 35 ? 14.195 11.062 23.203 1 94 35 LYS B O 1
ATOM 2288 N N . PHE B 1 36 ? 14.945 11.625 21.109 1 93.12 36 PHE B N 1
ATOM 2289 C CA . PHE B 1 36 ? 16.156 12.242 21.625 1 93.12 36 PHE B CA 1
ATOM 2290 C C . PHE B 1 36 ? 15.867 13.648 22.156 1 93.12 36 PHE B C 1
ATOM 2292 O O . PHE B 1 36 ? 16.719 14.25 22.812 1 93.12 36 PHE B O 1
ATOM 2299 N N . ASN B 1 37 ? 14.703 14.172 21.828 1 93.44 37 ASN B N 1
ATOM 2300 C CA . ASN B 1 37 ? 14.203 15.43 22.375 1 93.44 37 ASN B CA 1
ATOM 2301 C C . ASN B 1 37 ? 15.078 16.609 21.953 1 93.44 37 ASN B C 1
ATOM 2303 O O . ASN B 1 37 ? 15.461 17.438 22.781 1 93.44 37 ASN B O 1
ATOM 2307 N N . PHE B 1 38 ? 15.414 16.703 20.703 1 91.69 38 PHE B N 1
ATOM 2308 C CA . PHE B 1 38 ? 16.047 17.875 20.125 1 91.69 38 PHE B CA 1
ATOM 2309 C C . PHE B 1 38 ? 15.195 18.422 18.969 1 91.69 38 PHE B C 1
ATOM 2311 O O . PHE B 1 38 ? 14.281 17.75 18.5 1 91.69 38 PHE B O 1
ATOM 2318 N N . GLU B 1 39 ? 15.508 19.562 18.641 1 94.44 39 GLU B N 1
ATOM 2319 C CA . GLU B 1 39 ? 14.789 20.188 17.531 1 94.44 39 GLU B CA 1
ATOM 2320 C C . GLU B 1 39 ? 15.141 19.516 16.203 1 94.44 39 GLU B C 1
ATOM 2322 O O . GLU B 1 39 ? 16.328 19.328 15.898 1 94.44 39 GLU B O 1
ATOM 2327 N N . LEU B 1 40 ? 14.156 19.172 15.516 1 95.44 40 LEU B N 1
ATOM 2328 C CA . LEU B 1 40 ? 14.375 18.562 14.203 1 95.44 40 LEU B CA 1
ATOM 2329 C C . LEU B 1 40 ? 14.664 19.625 13.148 1 95.44 40 LEU B C 1
ATOM 2331 O O . LEU B 1 40 ? 14.094 20.719 13.195 1 95.44 40 LEU B O 1
ATOM 2335 N N . THR B 1 41 ? 15.555 19.281 12.211 1 93.75 41 THR B N 1
ATOM 2336 C CA . THR B 1 41 ? 15.758 20.141 11.047 1 93.75 41 THR B CA 1
ATOM 2337 C C . THR B 1 41 ? 14.531 20.125 10.141 1 93.75 41 THR B C 1
ATOM 2339 O O . THR B 1 41 ? 13.633 19.297 10.32 1 93.75 41 THR B O 1
ATOM 2342 N N . ALA B 1 42 ? 14.43 21 9.18 1 93.75 42 ALA B N 1
ATOM 2343 C CA . ALA B 1 42 ? 13.32 21.047 8.234 1 93.75 42 ALA B CA 1
ATOM 2344 C C . ALA B 1 42 ? 13.172 19.734 7.484 1 93.75 42 ALA B C 1
ATOM 2346 O O . ALA B 1 42 ? 12.055 19.234 7.305 1 93.75 42 ALA B O 1
ATOM 2347 N N . GLU B 1 43 ? 14.25 19.188 7.102 1 94.81 43 GLU B N 1
ATOM 2348 C CA . GLU B 1 43 ? 14.242 17.906 6.383 1 94.81 43 GLU B CA 1
ATOM 2349 C C . GLU B 1 43 ? 13.695 16.781 7.262 1 94.81 43 GLU B C 1
ATOM 2351 O O . GLU B 1 43 ? 12.883 15.977 6.809 1 94.81 43 GLU B O 1
ATOM 2356 N N . GLU B 1 44 ? 14.141 16.766 8.477 1 95.88 44 GLU B N 1
ATOM 2357 C CA . GLU B 1 44 ? 13.711 15.742 9.422 1 95.88 44 GLU B CA 1
ATOM 2358 C C . GLU B 1 44 ? 12.219 15.859 9.719 1 95.88 44 GLU B C 1
ATOM 2360 O O . GLU B 1 44 ? 11.516 14.852 9.797 1 95.88 44 GLU B O 1
ATOM 2365 N N . ARG B 1 45 ? 11.719 17.094 9.875 1 96.31 45 ARG B N 1
ATOM 2366 C CA . ARG B 1 45 ? 10.297 17.328 10.094 1 96.31 45 ARG B CA 1
ATOM 2367 C C . ARG B 1 45 ? 9.469 16.844 8.914 1 96.31 45 ARG B C 1
ATOM 2369 O O . ARG B 1 45 ? 8.406 16.234 9.094 1 96.31 45 ARG B O 1
ATOM 2376 N N . ASN B 1 46 ? 9.992 17.094 7.746 1 95.69 46 ASN B N 1
ATOM 2377 C CA . ASN B 1 46 ? 9.297 16.656 6.543 1 95.69 46 ASN B CA 1
ATOM 2378 C C . ASN B 1 46 ? 9.234 15.133 6.453 1 95.69 46 ASN B C 1
ATOM 2380 O O . ASN B 1 46 ? 8.227 14.578 6.023 1 95.69 46 ASN B O 1
ATOM 2384 N N . LEU B 1 47 ? 10.336 14.445 6.836 1 97 47 LEU B N 1
ATOM 2385 C CA . LEU B 1 47 ? 10.352 12.992 6.852 1 97 47 LEU B CA 1
ATOM 2386 C C . LEU B 1 47 ? 9.312 12.453 7.828 1 97 47 LEU B C 1
ATOM 2388 O O . LEU B 1 47 ? 8.594 11.492 7.516 1 97 47 LEU B O 1
ATOM 2392 N N . LEU B 1 48 ? 9.234 13.094 8.977 1 97.88 48 LEU B N 1
ATOM 2393 C CA . LEU B 1 48 ? 8.25 12.719 9.992 1 97.88 48 LEU B CA 1
ATOM 2394 C C . LEU B 1 48 ? 6.836 12.852 9.445 1 97.88 48 LEU B C 1
ATOM 2396 O O . LEU B 1 48 ? 6.039 11.914 9.531 1 97.88 48 LEU B O 1
ATOM 2400 N N . SER B 1 49 ? 6.555 13.969 8.891 1 97.88 49 SER B N 1
ATOM 2401 C CA . SER B 1 49 ? 5.223 14.25 8.367 1 97.88 49 SER B CA 1
ATOM 2402 C C . SER B 1 49 ? 4.863 13.305 7.23 1 97.88 49 SER B C 1
ATOM 2404 O O . SER B 1 49 ? 3.754 12.766 7.188 1 97.88 49 SER B O 1
ATOM 2406 N N . THR B 1 50 ? 5.82 13.07 6.359 1 97.5 50 THR B N 1
ATOM 2407 C CA . THR B 1 50 ? 5.602 12.18 5.227 1 97.5 50 THR B CA 1
ATOM 2408 C C . THR B 1 50 ? 5.316 10.758 5.703 1 97.5 50 THR B C 1
ATOM 2410 O O . THR B 1 50 ? 4.41 10.102 5.199 1 97.5 50 THR B O 1
ATOM 2413 N N . ALA B 1 51 ? 6.07 10.289 6.664 1 98 51 ALA B N 1
ATOM 2414 C CA . ALA B 1 51 ? 5.914 8.93 7.184 1 98 51 ALA B CA 1
ATOM 2415 C C . ALA B 1 51 ? 4.504 8.711 7.727 1 98 51 ALA B C 1
ATOM 2417 O O . ALA B 1 51 ? 3.82 7.762 7.332 1 98 51 ALA B O 1
ATOM 2418 N N . TYR B 1 52 ? 4.082 9.602 8.547 1 98.44 52 TYR B N 1
ATOM 2419 C CA . TYR B 1 52 ? 2.766 9.445 9.148 1 98.44 52 TYR B CA 1
ATOM 2420 C C . TYR B 1 52 ? 1.663 9.617 8.109 1 98.44 52 TYR B C 1
ATOM 2422 O O . TYR B 1 52 ? 0.641 8.93 8.164 1 98.44 52 TYR B O 1
ATOM 2430 N N . LYS B 1 53 ? 1.86 10.555 7.215 1 98.06 53 LYS B N 1
ATOM 2431 C CA . LYS B 1 53 ? 0.876 10.758 6.156 1 98.06 53 LYS B CA 1
ATOM 2432 C C . LYS B 1 53 ? 0.684 9.492 5.328 1 98.06 53 LYS B C 1
ATOM 2434 O O . LYS B 1 53 ? -0.448 9.086 5.051 1 98.06 53 LYS B O 1
ATOM 2439 N N . LYS B 1 54 ? 1.731 8.828 4.988 1 98.06 54 LYS B N 1
ATOM 2440 C CA . LYS B 1 54 ? 1.679 7.652 4.129 1 98.06 54 LYS B CA 1
ATOM 2441 C C . LYS B 1 54 ? 1.072 6.457 4.859 1 98.06 54 LYS B C 1
ATOM 2443 O O . LYS B 1 54 ? 0.483 5.574 4.238 1 98.06 54 LYS B O 1
ATOM 2448 N N . VAL B 1 55 ? 1.218 6.484 6.148 1 97.81 55 VAL B N 1
ATOM 2449 C CA . VAL B 1 55 ? 0.669 5.379 6.93 1 97.81 55 VAL B CA 1
ATOM 2450 C C . VAL B 1 55 ? -0.821 5.609 7.176 1 97.81 55 VAL B C 1
ATOM 2452 O O . VAL B 1 55 ? -1.619 4.672 7.109 1 97.81 55 VAL B O 1
ATOM 2455 N N . ILE B 1 56 ? -1.201 6.859 7.379 1 98.06 56 ILE B N 1
ATOM 2456 C CA . ILE B 1 56 ? -2.574 7.137 7.793 1 98.06 56 ILE B CA 1
ATOM 2457 C C . ILE B 1 56 ? -3.477 7.207 6.562 1 98.06 56 ILE B C 1
ATOM 2459 O O . ILE B 1 56 ? -4.652 6.84 6.625 1 98.06 56 ILE B O 1
ATOM 2463 N N . GLU B 1 57 ? -2.994 7.602 5.48 1 97.38 57 GLU B N 1
ATOM 2464 C CA . GLU B 1 57 ? -3.801 7.844 4.289 1 97.38 57 GLU B CA 1
ATOM 2465 C C . GLU B 1 57 ? -4.5 6.566 3.83 1 97.38 57 GLU B C 1
ATOM 2467 O O . GLU B 1 57 ? -5.719 6.555 3.639 1 97.38 57 GLU B O 1
ATOM 2472 N N . PRO B 1 58 ? -3.758 5.43 3.717 1 96.56 58 PRO B N 1
ATOM 2473 C CA . PRO B 1 58 ? -4.453 4.207 3.309 1 96.56 58 PRO B CA 1
ATOM 2474 C C . PRO B 1 58 ? -5.52 3.771 4.312 1 96.56 58 PRO B C 1
ATOM 2476 O O . PRO B 1 58 ? -6.535 3.188 3.926 1 96.56 58 PRO B O 1
ATOM 2479 N N . LYS B 1 59 ? -5.273 4.016 5.516 1 97.38 59 LYS B N 1
ATOM 2480 C CA . LYS B 1 59 ? -6.242 3.641 6.543 1 97.38 59 LYS B CA 1
ATOM 2481 C C . LYS B 1 59 ? -7.496 4.504 6.457 1 97.38 59 LYS B C 1
ATOM 2483 O O . LYS B 1 59 ? -8.609 4.008 6.648 1 97.38 59 LYS B O 1
ATOM 2488 N N . ARG B 1 60 ? -7.289 5.758 6.199 1 98.06 60 ARG B N 1
ATOM 2489 C CA . ARG B 1 60 ? -8.43 6.637 5.988 1 98.06 60 ARG B CA 1
ATOM 2490 C C . ARG B 1 60 ? -9.242 6.203 4.77 1 98.06 60 ARG B C 1
ATOM 2492 O O . ARG B 1 60 ? -10.477 6.199 4.809 1 98.06 60 ARG B O 1
ATOM 2499 N N . GLU B 1 61 ? -8.555 5.848 3.768 1 97.5 61 GLU B N 1
ATOM 2500 C CA . GLU B 1 61 ? -9.227 5.375 2.562 1 97.5 61 GLU B CA 1
ATOM 2501 C C . GLU B 1 61 ? -10.016 4.094 2.836 1 97.5 61 GLU B C 1
ATOM 2503 O O . GLU B 1 61 ? -11.133 3.932 2.346 1 97.5 61 GLU B O 1
ATOM 2508 N N . SER B 1 62 ? -9.367 3.205 3.559 1 97.44 62 SER B N 1
ATOM 2509 C CA . SER B 1 62 ? -10.055 1.974 3.938 1 97.44 62 SER B CA 1
ATOM 2510 C C . SER B 1 62 ? -11.352 2.27 4.688 1 97.44 62 SER B C 1
ATOM 2512 O O . SER B 1 62 ? -12.391 1.666 4.406 1 97.44 62 SER B O 1
ATOM 2514 N N . TRP B 1 63 ? -11.289 3.16 5.609 1 98 63 TRP B N 1
ATOM 2515 C CA . TRP B 1 63 ? -12.461 3.525 6.402 1 98 63 TRP B CA 1
ATOM 2516 C C . TRP B 1 63 ? -13.562 4.098 5.516 1 98 63 TRP B C 1
ATOM 2518 O O . TRP B 1 63 ? -14.734 3.756 5.676 1 98 63 TRP B O 1
ATOM 2528 N N . LYS B 1 64 ? -13.172 4.93 4.582 1 97.38 64 LYS B N 1
ATOM 2529 C CA . LYS B 1 64 ? -14.148 5.535 3.682 1 97.38 64 LYS B CA 1
ATOM 2530 C C . LYS B 1 64 ? -14.836 4.477 2.826 1 97.38 64 LYS B C 1
ATOM 2532 O O . LYS B 1 64 ? -16.047 4.523 2.631 1 97.38 64 LYS B O 1
ATOM 2537 N N . LEU B 1 65 ? -14.047 3.529 2.346 1 97 65 LEU B N 1
ATOM 2538 C CA . LEU B 1 65 ? -14.602 2.455 1.529 1 97 65 LEU B CA 1
ATOM 2539 C C . LEU B 1 65 ? -15.578 1.607 2.336 1 97 65 LEU B C 1
ATOM 2541 O O . LEU B 1 65 ? -16.656 1.261 1.846 1 97 65 LEU B O 1
ATOM 2545 N N . LEU B 1 66 ? -15.227 1.323 3.547 1 97.31 66 LEU B N 1
ATOM 2546 C CA . LEU B 1 66 ? -16.094 0.531 4.41 1 97.31 66 LEU B CA 1
ATOM 2547 C C . LEU B 1 66 ? -17.375 1.303 4.758 1 97.31 66 LEU B C 1
ATOM 2549 O O . LEU B 1 66 ? -18.453 0.721 4.84 1 97.31 66 LEU B O 1
ATOM 2553 N N . SER B 1 67 ? -17.172 2.605 4.934 1 96.12 67 SER B N 1
ATOM 2554 C CA . SER B 1 67 ? -18.328 3.449 5.227 1 96.12 67 SER B CA 1
ATOM 2555 C C . SER B 1 67 ? -19.297 3.486 4.047 1 96.12 67 SER B C 1
ATOM 2557 O O . SER B 1 67 ? -20.516 3.434 4.238 1 96.12 67 SER B O 1
ATOM 2559 N N . THR B 1 68 ? -18.781 3.592 2.898 1 95.94 68 THR B N 1
ATOM 2560 C CA . THR B 1 68 ? -19.594 3.557 1.69 1 95.94 68 THR B CA 1
ATOM 2561 C C . THR B 1 68 ? -20.344 2.23 1.582 1 95.94 68 THR B C 1
ATOM 2563 O O . THR B 1 68 ? -21.531 2.209 1.271 1 95.94 68 THR B O 1
ATOM 2566 N N . THR B 1 69 ? -19.625 1.101 1.852 1 96.06 69 THR B N 1
ATOM 2567 C CA . THR B 1 69 ? -20.234 -0.229 1.822 1 96.06 69 THR B CA 1
ATOM 2568 C C . THR B 1 69 ? -21.344 -0.346 2.865 1 96.06 69 THR B C 1
ATOM 2570 O O . THR B 1 69 ? -22.391 -0.935 2.6 1 96.06 69 THR B O 1
ATOM 2573 N N . GLU B 1 70 ? -21.094 0.187 4.016 1 96.25 70 GLU B N 1
ATOM 2574 C CA . GLU B 1 70 ? -22.094 0.182 5.086 1 96.25 70 GLU B CA 1
ATOM 2575 C C . GLU B 1 70 ? -23.359 0.919 4.672 1 96.25 70 GLU B C 1
ATOM 2577 O O . GLU B 1 70 ? -24.469 0.432 4.898 1 96.25 70 GLU B O 1
ATOM 2582 N N . GLN B 1 71 ? -23.188 2.053 4.055 1 95.38 71 GLN B N 1
ATOM 2583 C CA . GLN B 1 71 ? -24.312 2.852 3.605 1 95.38 71 GLN B CA 1
ATOM 2584 C C . GLN B 1 71 ? -25.141 2.104 2.557 1 95.38 71 GLN B C 1
ATOM 2586 O O . GLN B 1 71 ? -26.375 2.113 2.6 1 95.38 71 GLN B O 1
ATOM 2591 N N . LYS B 1 72 ? -24.438 1.489 1.634 1 94.81 72 LYS B N 1
ATOM 2592 C CA . LYS B 1 72 ? -25.125 0.719 0.601 1 94.81 72 LYS B CA 1
ATOM 2593 C C . LYS B 1 72 ? -25.906 -0.446 1.209 1 94.81 72 LYS B C 1
ATOM 2595 O O . LYS B 1 72 ? -27.031 -0.723 0.806 1 94.81 72 LYS B O 1
ATOM 2600 N N . GLU B 1 73 ? -25.25 -1.103 2.186 1 93.94 73 GLU B N 1
ATOM 2601 C CA . GLU B 1 73 ? -25.906 -2.223 2.855 1 93.94 73 GLU B CA 1
ATOM 2602 C C . GLU B 1 73 ? -27.141 -1.76 3.623 1 93.94 73 GLU B C 1
ATOM 2604 O O . GLU B 1 73 ? -28.156 -2.453 3.646 1 93.94 73 GLU B O 1
ATOM 2609 N N . ASP B 1 74 ? -27.094 -0.643 4.156 1 93.31 74 ASP B N 1
ATOM 2610 C CA . ASP B 1 74 ? -28.172 -0.088 4.969 1 93.31 74 ASP B CA 1
ATOM 2611 C C . ASP B 1 74 ? -29.328 0.383 4.09 1 93.31 74 ASP B C 1
ATOM 2613 O O . ASP B 1 74 ? -30.5 0.204 4.445 1 93.31 74 ASP B O 1
ATOM 2617 N N . THR B 1 75 ? -29.047 0.874 2.912 1 93.88 75 THR B N 1
ATOM 2618 C CA . THR B 1 75 ? -30.062 1.543 2.111 1 93.88 75 THR B CA 1
ATOM 2619 C C . THR B 1 75 ? -30.609 0.606 1.037 1 93.88 75 THR B C 1
ATOM 2621 O O . THR B 1 75 ? -31.781 0.672 0.69 1 93.88 75 THR B O 1
ATOM 2624 N N . ILE B 1 76 ? -29.766 -0.271 0.53 1 92.19 76 ILE B N 1
ATOM 2625 C CA . ILE B 1 76 ? -30.172 -1.037 -0.646 1 92.19 76 ILE B CA 1
ATOM 2626 C C . ILE B 1 76 ? -30.438 -2.484 -0.248 1 92.19 76 ILE B C 1
ATOM 2628 O O . ILE B 1 76 ? -31.547 -2.986 -0.438 1 92.19 76 ILE B O 1
ATOM 2632 N N . TYR B 1 77 ? -29.578 -3.217 0.37 1 89.12 77 TYR B N 1
ATOM 2633 C CA . TYR B 1 77 ? -29.641 -4.664 0.515 1 89.12 77 TYR B CA 1
ATOM 2634 C C . TYR B 1 77 ? -30.312 -5.055 1.82 1 89.12 77 TYR B C 1
ATOM 2636 O O . TYR B 1 77 ? -31.062 -6.039 1.871 1 89.12 77 TYR B O 1
ATOM 2644 N N . LYS B 1 78 ? -30.047 -4.285 2.871 1 91.31 78 LYS B N 1
ATOM 2645 C CA . LYS B 1 78 ? -30.703 -4.414 4.172 1 91.31 78 LYS B CA 1
ATOM 2646 C C . LYS B 1 78 ? -30.516 -5.82 4.742 1 91.31 78 LYS B C 1
ATOM 2648 O O . LYS B 1 78 ? -31.469 -6.43 5.227 1 91.31 78 LYS B O 1
ATOM 2653 N N . ASN B 1 79 ? -29.312 -6.352 4.527 1 90.44 79 ASN B N 1
ATOM 2654 C CA . ASN B 1 79 ? -28.922 -7.605 5.172 1 90.44 79 ASN B CA 1
ATOM 2655 C C . ASN B 1 79 ? -28.328 -7.363 6.555 1 90.44 79 ASN B C 1
ATOM 2657 O O . ASN B 1 79 ? -27.219 -6.848 6.676 1 90.44 79 ASN B O 1
ATOM 2661 N N . GLU B 1 80 ? -28.984 -7.867 7.527 1 89.25 80 GLU B N 1
ATOM 2662 C CA . GLU B 1 80 ? -28.625 -7.559 8.906 1 89.25 80 GLU B CA 1
ATOM 2663 C C . GLU B 1 80 ? -27.312 -8.227 9.289 1 89.25 80 GLU B C 1
ATOM 2665 O O . GLU B 1 80 ? -26.516 -7.664 10.047 1 89.25 80 GLU B O 1
ATOM 2670 N N . LEU B 1 81 ? -27.109 -9.383 8.867 1 86.88 81 LEU B N 1
ATOM 2671 C CA . LEU B 1 81 ? -25.875 -10.102 9.195 1 86.88 81 LEU B CA 1
ATOM 2672 C C . LEU B 1 81 ? -24.672 -9.422 8.57 1 86.88 81 LEU B C 1
ATOM 2674 O O . LEU B 1 81 ? -23.656 -9.227 9.234 1 86.88 81 LEU B O 1
ATOM 2678 N N . TYR B 1 82 ? -24.812 -9 7.348 1 90.62 82 TYR B N 1
ATOM 2679 C CA . TYR B 1 82 ? -23.719 -8.312 6.668 1 90.62 82 TYR B CA 1
ATOM 2680 C C . TYR B 1 82 ? -23.484 -6.934 7.27 1 90.62 82 TYR B C 1
ATOM 2682 O O . TYR B 1 82 ? -22.344 -6.48 7.371 1 90.62 82 TYR B O 1
ATOM 2690 N N . MET B 1 83 ? -24.594 -6.379 7.691 1 94.5 83 MET B N 1
ATOM 2691 C CA . MET B 1 83 ? -24.469 -5.059 8.305 1 94.5 83 MET B CA 1
ATOM 2692 C C . MET B 1 83 ? -23.609 -5.113 9.562 1 94.5 83 MET B C 1
ATOM 2694 O O . MET B 1 83 ? -22.734 -4.281 9.75 1 94.5 83 MET B O 1
ATOM 2698 N N . LYS B 1 84 ? -23.875 -6.086 10.352 1 93.62 84 LYS B N 1
ATOM 2699 C CA . LYS B 1 84 ? -23.109 -6.227 11.586 1 93.62 84 LYS B CA 1
ATOM 2700 C C . LYS B 1 84 ? -21.641 -6.492 11.297 1 93.62 84 LYS B C 1
ATOM 2702 O O . LYS B 1 84 ? -20.766 -5.914 11.938 1 93.62 84 LYS B O 1
ATOM 2707 N N . CYS B 1 85 ? -21.344 -7.301 10.344 1 93.69 85 CYS B N 1
ATOM 2708 C CA . CYS B 1 85 ? -19.969 -7.621 9.961 1 93.69 85 CYS B CA 1
ATOM 2709 C C . CYS B 1 85 ? -19.234 -6.379 9.469 1 93.69 85 CYS B C 1
ATOM 2711 O O . CYS B 1 85 ? -18.078 -6.137 9.859 1 93.69 85 CYS B O 1
ATOM 2713 N N . ILE B 1 86 ? -19.906 -5.633 8.656 1 96.75 86 ILE B N 1
ATOM 2714 C CA . ILE B 1 86 ? -19.328 -4.422 8.094 1 96.75 86 ILE B CA 1
ATOM 2715 C C . ILE B 1 86 ? -19.016 -3.428 9.211 1 96.75 86 ILE B C 1
ATOM 2717 O O . ILE B 1 86 ? -17.922 -2.865 9.273 1 96.75 86 ILE B O 1
ATOM 2721 N N . GLN B 1 87 ? -19.969 -3.248 10.055 1 96.25 87 GLN B N 1
ATOM 2722 C CA . GLN B 1 87 ? -19.812 -2.295 11.156 1 96.25 87 GLN B CA 1
ATOM 2723 C C . GLN B 1 87 ? -18.688 -2.705 12.086 1 96.25 87 GLN B C 1
ATOM 2725 O O . GLN B 1 87 ? -17.859 -1.871 12.484 1 96.25 87 GLN B O 1
ATOM 2730 N N . ASP B 1 88 ? -18.656 -3.973 12.438 1 96 88 ASP B N 1
ATOM 2731 C CA . ASP B 1 88 ? -17.594 -4.473 13.312 1 96 88 ASP B CA 1
ATOM 2732 C C . ASP B 1 88 ? -16.219 -4.258 12.695 1 96 88 ASP B C 1
ATOM 2734 O O . ASP B 1 88 ? -15.281 -3.828 13.375 1 96 88 ASP B O 1
ATOM 2738 N N . TYR B 1 89 ? -16.125 -4.562 11.469 1 96.56 89 TYR B N 1
ATOM 2739 C CA . TYR B 1 89 ? -14.852 -4.418 10.773 1 96.56 89 TYR B CA 1
ATOM 2740 C C . TYR B 1 89 ? -14.461 -2.949 10.648 1 96.56 89 TYR B C 1
ATOM 2742 O O . TYR B 1 89 ? -13.305 -2.586 10.883 1 96.56 89 TYR B O 1
ATOM 2750 N N . ARG B 1 90 ? -15.398 -2.094 10.266 1 97.38 90 ARG B N 1
ATOM 2751 C CA . ARG B 1 90 ? -15.156 -0.656 10.188 1 97.38 90 ARG B CA 1
ATOM 2752 C C . ARG B 1 90 ? -14.664 -0.11 11.523 1 97.38 90 ARG B C 1
ATOM 2754 O O . ARG B 1 90 ? -13.766 0.731 11.562 1 97.38 90 ARG B O 1
ATOM 2761 N N . ASN B 1 91 ? -15.234 -0.616 12.586 1 97.06 91 ASN B N 1
ATOM 2762 C CA . ASN B 1 91 ? -14.836 -0.186 13.922 1 97.06 91 ASN B CA 1
ATOM 2763 C C . ASN B 1 91 ? -13.391 -0.566 14.227 1 97.06 91 ASN B C 1
ATOM 2765 O O . ASN B 1 91 ? -12.672 0.184 14.898 1 97.06 91 ASN B O 1
ATOM 2769 N N . ILE B 1 92 ? -13.031 -1.712 13.797 1 96.56 92 ILE B N 1
ATOM 2770 C CA . ILE B 1 92 ? -11.648 -2.15 13.984 1 96.56 92 ILE B CA 1
ATOM 2771 C C . ILE B 1 92 ? -10.703 -1.202 13.25 1 96.56 92 ILE B C 1
ATOM 2773 O O . ILE B 1 92 ? -9.703 -0.754 13.812 1 96.56 92 ILE B O 1
ATOM 2777 N N . VAL B 1 93 ? -11.031 -0.841 12.031 1 97.06 93 VAL B N 1
ATOM 2778 C CA . VAL B 1 93 ? -10.219 0.067 11.219 1 97.06 93 VAL B CA 1
ATOM 2779 C C . VAL B 1 93 ? -10.18 1.445 11.875 1 97.06 93 VAL B C 1
ATOM 2781 O O . VAL B 1 93 ? -9.125 2.082 11.93 1 97.06 93 VAL B O 1
ATOM 2784 N N . GLN B 1 94 ? -11.312 1.871 12.375 1 97.75 94 GLN B N 1
ATOM 2785 C CA . GLN B 1 94 ? -11.406 3.154 13.062 1 97.75 94 GLN B CA 1
ATOM 2786 C C . GLN B 1 94 ? -10.484 3.201 14.273 1 97.75 94 GLN B C 1
ATOM 2788 O O . GLN B 1 94 ? -9.812 4.207 14.508 1 97.75 94 GLN B O 1
ATOM 2793 N N . SER B 1 95 ? -10.484 2.158 14.984 1 97.69 95 SER B N 1
ATOM 2794 C CA . SER B 1 95 ? -9.625 2.098 16.172 1 97.69 95 SER B CA 1
ATOM 2795 C C . SER B 1 95 ? -8.156 2.203 15.781 1 97.69 95 SER B C 1
ATOM 2797 O O . SER B 1 95 ? -7.383 2.898 16.453 1 97.69 95 SER B O 1
ATOM 2799 N N . ASP B 1 96 ? -7.809 1.496 14.75 1 96.81 96 ASP B N 1
ATOM 2800 C CA . ASP B 1 96 ? -6.441 1.587 14.25 1 96.81 96 ASP B CA 1
ATOM 2801 C C . ASP B 1 96 ? -6.086 3.025 13.883 1 96.81 96 ASP B C 1
ATOM 2803 O O . ASP B 1 96 ? -5.012 3.514 14.234 1 96.81 96 ASP B O 1
ATOM 2807 N N . LEU B 1 97 ? -6.957 3.678 13.156 1 97.94 97 LEU B N 1
ATOM 2808 C CA . LEU B 1 97 ? -6.77 5.051 12.711 1 97.94 97 LEU B CA 1
ATOM 2809 C C . LEU B 1 97 ? -6.609 5.992 13.898 1 97.94 97 LEU B C 1
ATOM 2811 O O . LEU B 1 97 ? -5.691 6.816 13.922 1 97.94 97 LEU B O 1
ATOM 2815 N N . VAL B 1 98 ? -7.414 5.82 14.859 1 98.38 98 VAL B N 1
ATOM 2816 C CA . VAL B 1 98 ? -7.406 6.672 16.047 1 98.38 98 VAL B CA 1
ATOM 2817 C C . VAL B 1 98 ? -6.094 6.492 16.797 1 98.38 98 VAL B C 1
ATOM 2819 O O . VAL B 1 98 ? -5.496 7.465 17.266 1 98.38 98 VAL B O 1
ATOM 2822 N N . ASN B 1 99 ? -5.672 5.262 16.891 1 98.19 99 ASN B N 1
ATOM 2823 C CA . ASN B 1 99 ? -4.414 4.977 17.578 1 98.19 99 ASN B CA 1
ATOM 2824 C C . ASN B 1 99 ? -3.236 5.676 16.891 1 98.19 99 ASN B C 1
ATOM 2826 O O . ASN B 1 99 ? -2.352 6.203 17.578 1 98.19 99 ASN B O 1
ATOM 2830 N N . ILE B 1 100 ? -3.211 5.699 15.594 1 98.19 100 ILE B N 1
ATOM 2831 C CA . ILE B 1 100 ? -2.141 6.355 14.852 1 98.19 100 ILE B CA 1
ATOM 2832 C C . ILE B 1 100 ? -2.188 7.863 15.109 1 98.19 100 ILE B C 1
ATOM 2834 O O . ILE B 1 100 ? -1.148 8.5 15.305 1 98.19 100 ILE B O 1
ATOM 2838 N N . CYS B 1 101 ? -3.373 8.43 15.078 1 98.62 101 CYS B N 1
ATOM 2839 C CA . CYS B 1 101 ? -3.541 9.859 15.32 1 98.62 101 CYS B CA 1
ATOM 2840 C C . CYS B 1 101 ? -3.027 10.242 16.703 1 98.62 101 CYS B C 1
ATOM 2842 O O . CYS B 1 101 ? -2.256 11.195 16.828 1 98.62 101 CYS B O 1
ATOM 2844 N N . TYR B 1 102 ? -3.373 9.461 17.672 1 98.44 102 TYR B N 1
ATOM 2845 C CA . TYR B 1 102 ? -2.932 9.797 19.031 1 98.44 102 TYR B CA 1
ATOM 2846 C C . TYR B 1 102 ? -1.433 9.562 19.188 1 98.44 102 TYR B C 1
ATOM 2848 O O . TYR B 1 102 ? -0.763 10.281 19.938 1 98.44 102 TYR B O 1
ATOM 2856 N N . ASP B 1 103 ? -0.923 8.562 18.547 1 98.25 103 ASP B N 1
ATOM 2857 C CA . ASP B 1 103 ? 0.518 8.328 18.578 1 98.25 103 ASP B CA 1
ATOM 2858 C C . ASP B 1 103 ? 1.286 9.578 18.156 1 98.25 103 ASP B C 1
ATOM 2860 O O . ASP B 1 103 ? 2.172 10.047 18.859 1 98.25 103 ASP B O 1
ATOM 2864 N N . VAL B 1 104 ? 0.925 10.172 17 1 98.12 104 VAL B N 1
ATOM 2865 C CA . VAL B 1 104 ? 1.677 11.305 16.484 1 98.12 104 VAL B CA 1
ATOM 2866 C C . VAL B 1 104 ? 1.388 12.547 17.328 1 98.12 104 VAL B C 1
ATOM 2868 O O . VAL B 1 104 ? 2.2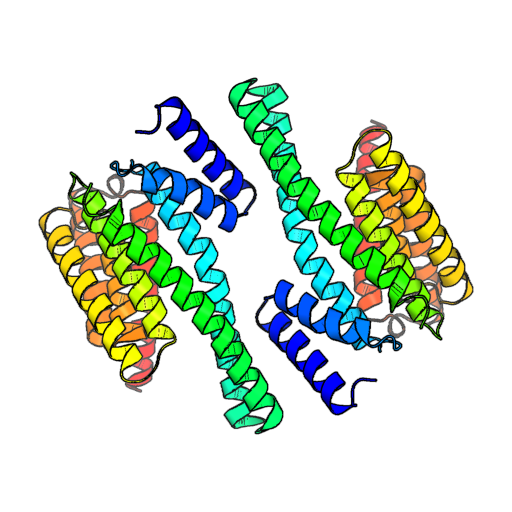77 13.367 17.547 1 98.12 104 VAL B O 1
ATOM 2871 N N . ILE B 1 105 ? 0.16 12.711 17.812 1 98.75 105 ILE B N 1
ATOM 2872 C CA . ILE B 1 105 ? -0.186 13.859 18.641 1 98.75 105 ILE B CA 1
ATOM 2873 C C . ILE B 1 105 ? 0.643 13.82 19.922 1 98.75 105 ILE B C 1
ATOM 2875 O O . ILE B 1 105 ? 1.175 14.844 20.359 1 98.75 105 ILE B O 1
ATOM 2879 N N . THR B 1 106 ? 0.745 12.648 20.5 1 98.44 106 THR B N 1
ATOM 2880 C CA . THR B 1 106 ? 1.535 12.492 21.719 1 98.44 106 THR B CA 1
ATOM 2881 C C . THR B 1 106 ? 3.002 12.812 21.453 1 98.44 106 THR B C 1
ATOM 2883 O O . THR B 1 106 ? 3.65 13.477 22.266 1 98.44 106 THR B O 1
ATOM 2886 N N . LEU B 1 107 ? 3.52 12.375 20.344 1 98.19 107 LEU B N 1
ATOM 2887 C CA . LEU B 1 107 ? 4.895 12.695 19.969 1 98.19 107 LEU B CA 1
ATOM 2888 C C . LEU B 1 107 ? 5.09 14.203 19.859 1 98.19 107 LEU B C 1
ATOM 2890 O O . LEU B 1 107 ? 6.09 14.742 20.344 1 98.19 107 LEU B O 1
ATOM 2894 N N . ILE B 1 108 ? 4.137 14.844 19.219 1 98.5 108 ILE B N 1
ATOM 2895 C CA . ILE B 1 108 ? 4.203 16.281 19.016 1 98.5 108 ILE B CA 1
ATOM 2896 C C . ILE B 1 108 ? 4.184 17 20.375 1 98.5 108 ILE B C 1
ATOM 2898 O O . ILE B 1 108 ? 5.027 17.859 20.641 1 98.5 108 ILE B O 1
ATOM 2902 N N . ASP B 1 109 ? 3.326 16.578 21.234 1 98.25 109 ASP B N 1
ATOM 2903 C CA . ASP B 1 109 ? 3.117 17.266 22.5 1 98.25 109 ASP B CA 1
ATOM 2904 C C . ASP B 1 109 ? 4.27 17.016 23.469 1 98.25 109 ASP B C 1
ATOM 2906 O O . ASP B 1 109 ? 4.68 17.906 24.203 1 98.25 109 ASP B O 1
ATOM 2910 N N . ASP B 1 110 ? 4.816 15.812 23.406 1 98 110 ASP B N 1
ATOM 2911 C CA . ASP B 1 110 ? 5.75 15.414 24.469 1 98 110 ASP B CA 1
ATOM 2912 C C . ASP B 1 110 ? 7.195 15.586 24.016 1 98 110 ASP B C 1
ATOM 2914 O O . ASP B 1 110 ? 8.086 15.82 24.828 1 98 110 ASP B O 1
ATOM 2918 N N . HIS B 1 111 ? 7.398 15.539 22.703 1 97.81 111 HIS B N 1
ATOM 2919 C CA . HIS B 1 111 ? 8.789 15.398 22.297 1 97.81 111 HIS B CA 1
ATOM 2920 C C . HIS B 1 111 ? 9.164 16.422 21.25 1 97.81 111 HIS B C 1
ATOM 2922 O O . HIS B 1 111 ? 10.344 16.609 20.938 1 97.81 111 HIS B O 1
ATOM 2928 N N . LEU B 1 112 ? 8.18 17.125 20.688 1 98.31 112 LEU B N 1
ATOM 2929 C CA . LEU B 1 112 ? 8.523 18 19.578 1 98.31 112 LEU B CA 1
ATOM 2930 C C . LEU B 1 112 ? 8.25 19.469 19.938 1 98.31 112 LEU B C 1
ATOM 2932 O O . LEU B 1 112 ? 9.18 20.266 20.016 1 98.31 112 LEU B O 1
ATOM 2936 N N . LEU B 1 113 ? 7.055 19.781 20.359 1 98 113 LEU B N 1
ATOM 2937 C CA . LEU B 1 113 ? 6.668 21.156 20.641 1 98 113 LEU B CA 1
ATOM 2938 C C . LEU B 1 113 ? 7.492 21.734 21.781 1 98 113 LEU B C 1
ATOM 2940 O O . LEU B 1 113 ? 7.949 22.875 21.719 1 98 113 LEU B O 1
ATOM 2944 N N . PRO B 1 114 ? 7.785 20.984 22.844 1 97.19 114 PRO B N 1
ATOM 2945 C CA . PRO B 1 114 ? 8.547 21.531 23.969 1 97.19 114 PRO B CA 1
ATOM 2946 C C . PRO B 1 114 ? 9.992 21.875 23.578 1 97.19 114 PRO B C 1
ATOM 29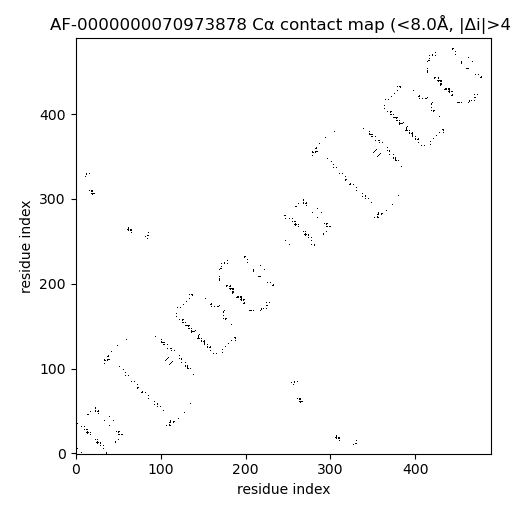48 O O . PRO B 1 114 ? 10.672 22.594 24.312 1 97.19 114 PRO B O 1
ATOM 2951 N N . PHE B 1 115 ? 10.477 21.406 22.469 1 95.44 115 PHE B N 1
ATOM 2952 C CA . PHE B 1 115 ? 11.891 21.562 22.141 1 95.44 115 PHE B CA 1
ATOM 2953 C C . PHE B 1 115 ? 12.062 22.453 20.906 1 95.44 115 PHE B C 1
ATOM 2955 O O . PHE B 1 115 ? 13.148 22.516 20.328 1 95.44 115 PHE B O 1
ATOM 2962 N N . VAL B 1 116 ? 11 23.125 20.531 1 94.94 116 VAL B N 1
ATOM 2963 C CA . VAL B 1 116 ? 11.086 24 19.375 1 94.94 116 VAL B CA 1
ATOM 2964 C C . VAL B 1 116 ? 11.703 25.328 19.766 1 94.94 116 VAL B C 1
ATOM 2966 O O . VAL B 1 116 ? 11.445 25.844 20.875 1 94.94 116 VAL B O 1
ATOM 2969 N N . SER B 1 117 ? 12.523 25.859 18.938 1 89.5 117 SER B N 1
ATOM 2970 C CA . SER B 1 117 ? 13.117 27.172 19.172 1 89.5 117 SER B CA 1
ATOM 2971 C C . SER B 1 117 ? 12.562 28.219 18.203 1 89.5 117 SER B C 1
ATOM 2973 O O . SER B 1 117 ? 12.516 29.406 18.516 1 89.5 117 SER B O 1
ATOM 2975 N N . GLY B 1 118 ? 12.102 27.797 17 1 87.94 118 GLY B N 1
ATOM 2976 C CA . GLY B 1 118 ? 11.664 28.734 15.969 1 87.94 118 GLY B CA 1
ATOM 2977 C C . GLY B 1 118 ? 10.172 28.672 15.703 1 87.94 118 GLY B C 1
ATOM 2978 O O . GLY B 1 118 ? 9.508 27.703 16.078 1 87.94 118 GLY B O 1
ATOM 2979 N N . THR B 1 119 ? 9.727 29.688 15.156 1 93.62 119 THR B N 1
ATOM 2980 C CA . THR B 1 119 ? 8.312 29.844 14.867 1 93.62 119 THR B CA 1
ATOM 2981 C C . THR B 1 119 ? 7.863 28.859 13.797 1 93.62 119 THR B C 1
ATOM 2983 O O . THR B 1 119 ? 6.766 28.297 13.875 1 93.62 119 THR B O 1
ATOM 2986 N N . GLU B 1 120 ? 8.664 28.578 12.859 1 94.94 120 GLU B N 1
ATOM 2987 C CA . GLU B 1 120 ? 8.289 27.703 11.742 1 94.94 120 GLU B CA 1
ATOM 2988 C C . GLU B 1 120 ? 8.016 26.281 12.219 1 94.94 120 GLU B C 1
ATOM 2990 O O . GLU B 1 120 ? 7.012 25.688 11.836 1 94.94 120 GLU B O 1
ATOM 2995 N N . SER B 1 121 ? 8.906 25.812 13.086 1 95.94 121 SER B N 1
ATOM 2996 C CA . SER B 1 121 ? 8.727 24.469 13.625 1 95.94 121 SER B CA 1
ATOM 2997 C C . SER B 1 121 ? 7.465 24.375 14.477 1 95.94 121 SER B C 1
ATOM 2999 O O . SER B 1 121 ? 6.727 23.391 14.398 1 95.94 121 SER B O 1
ATOM 3001 N N . SER B 1 122 ? 7.238 25.422 15.18 1 97.31 122 SER B N 1
ATOM 3002 C CA . SER B 1 122 ? 6.059 25.422 16.031 1 97.31 122 SER B CA 1
ATOM 3003 C C . SER B 1 122 ? 4.777 25.359 15.211 1 97.31 122 SER B C 1
ATOM 3005 O O . SER B 1 122 ? 3.902 24.531 15.484 1 97.31 122 SER B O 1
ATOM 3007 N N . VAL B 1 123 ? 4.688 26.172 14.18 1 98.31 123 VAL B N 1
ATOM 3008 C CA . VAL B 1 123 ? 3.508 26.203 13.32 1 98.31 123 VAL B CA 1
ATOM 3009 C C . VAL B 1 123 ? 3.369 24.875 12.586 1 98.31 123 VAL B C 1
ATOM 3011 O O . VAL B 1 123 ? 2.26 24.359 12.422 1 98.31 123 VAL B O 1
ATOM 3014 N N . PHE B 1 124 ? 4.527 24.312 12.219 1 98 124 PHE B N 1
ATOM 3015 C CA . PHE B 1 124 ? 4.547 23.031 11.523 1 98 124 PHE B CA 1
ATOM 3016 C C . PHE B 1 124 ? 3.902 21.953 12.367 1 98 124 PHE B C 1
ATOM 3018 O O . PHE B 1 124 ? 3.02 21.234 11.898 1 98 124 PHE B O 1
ATOM 3025 N N . TYR B 1 125 ? 4.254 21.875 13.594 1 98.56 125 TYR B N 1
ATOM 3026 C CA . TYR B 1 125 ? 3.768 20.812 14.477 1 98.56 125 TYR B CA 1
ATOM 3027 C C . TYR B 1 125 ? 2.32 21.062 14.883 1 98.56 125 TYR B C 1
ATOM 3029 O O . TYR B 1 125 ? 1.533 20.125 15.008 1 98.56 125 TYR B O 1
ATOM 3037 N N . LEU B 1 126 ? 2.012 22.297 15.086 1 98.75 126 LEU B N 1
ATOM 3038 C CA . LEU B 1 126 ? 0.629 22.625 15.422 1 98.75 126 LEU B CA 1
ATOM 3039 C C . LEU B 1 126 ? -0.309 22.266 14.273 1 98.75 126 LEU B C 1
ATOM 3041 O O . LEU B 1 126 ? -1.396 21.719 14.508 1 98.75 126 LEU B O 1
ATOM 3045 N N . LYS B 1 127 ? 0.12 22.562 13.047 1 98.75 127 LYS B N 1
ATOM 3046 C CA . LYS B 1 127 ? -0.653 22.172 11.875 1 98.75 127 LYS B CA 1
ATOM 3047 C C . LYS B 1 127 ? -0.841 20.672 11.812 1 98.75 127 LYS B C 1
ATOM 3049 O O . LYS B 1 127 ? -1.951 20.188 11.586 1 98.75 127 LYS B O 1
ATOM 3054 N N . MET B 1 128 ? 0.239 19.938 12.023 1 98.75 128 MET B N 1
ATOM 3055 C CA . MET B 1 128 ? 0.185 18.484 12.008 1 98.75 128 MET B CA 1
ATOM 3056 C C . MET B 1 128 ? -0.78 17.969 13.07 1 98.75 128 MET B C 1
ATOM 3058 O O . MET B 1 128 ? -1.611 17.094 12.797 1 98.75 128 MET B O 1
ATOM 3062 N N . LYS B 1 129 ? -0.639 18.516 14.289 1 98.81 129 LYS B N 1
ATOM 3063 C CA . LYS B 1 129 ? -1.511 18.125 15.391 1 98.81 129 LYS B CA 1
ATOM 3064 C C . LYS B 1 129 ? -2.977 18.375 15.047 1 98.81 129 LYS B C 1
ATOM 3066 O O . LYS B 1 129 ? -3.824 17.5 15.242 1 98.81 129 LYS B O 1
ATOM 3071 N N . ALA B 1 130 ? -3.27 19.531 14.523 1 98.88 130 ALA B N 1
ATOM 3072 C CA . ALA B 1 130 ? -4.629 19.875 14.125 1 98.88 130 ALA B CA 1
ATOM 3073 C C . ALA B 1 130 ? -5.148 18.922 13.055 1 98.88 130 ALA B C 1
ATOM 3075 O O . ALA B 1 130 ? -6.305 18.484 13.102 1 98.88 130 ALA B O 1
ATOM 3076 N N . ASP B 1 131 ? -4.312 18.594 12.109 1 98.81 131 ASP B N 1
ATOM 3077 C CA . ASP B 1 131 ? -4.68 17.688 11.031 1 98.81 131 ASP B CA 1
ATOM 3078 C C . ASP B 1 131 ? -5.117 16.328 11.594 1 98.81 131 ASP B C 1
ATOM 3080 O O . ASP B 1 131 ? -6.125 15.766 11.156 1 98.81 131 ASP B O 1
ATOM 3084 N N . TYR B 1 132 ? -4.418 15.812 12.484 1 98.88 132 TYR B N 1
ATOM 3085 C CA . TYR B 1 132 ? -4.691 14.461 12.969 1 98.88 132 TYR B CA 1
ATOM 3086 C C . TYR B 1 132 ? -5.91 14.445 13.883 1 98.88 132 TYR B C 1
ATOM 3088 O O . TYR B 1 132 ? -6.641 13.453 13.93 1 98.88 132 TYR B O 1
ATOM 3096 N N . TYR B 1 133 ? -6.184 15.57 14.586 1 98.81 133 TYR B N 1
ATOM 3097 C CA . TYR B 1 133 ? -7.484 15.711 15.227 1 98.81 133 TYR B CA 1
ATOM 3098 C C . TYR B 1 133 ? -8.602 15.766 14.195 1 98.81 133 TYR B C 1
ATOM 3100 O O . TYR B 1 133 ? -9.672 15.195 14.398 1 98.81 133 TYR B O 1
ATOM 3108 N N . ARG B 1 134 ? -8.336 16.453 13.125 1 98.69 134 ARG B N 1
ATOM 3109 C CA . ARG B 1 134 ? -9.328 16.531 12.055 1 98.69 134 ARG B CA 1
ATOM 3110 C C . ARG B 1 134 ? -9.633 15.141 11.492 1 98.69 134 ARG B C 1
ATOM 3112 O O . ARG B 1 134 ? -10.789 14.812 11.25 1 98.69 134 ARG B O 1
ATOM 3119 N N . TYR B 1 135 ? -8.57 14.32 11.297 1 98.62 135 TYR B N 1
ATOM 3120 C CA . TYR B 1 135 ? -8.766 12.969 10.781 1 98.62 135 TYR B CA 1
ATOM 3121 C C . TYR B 1 135 ? -9.641 12.148 11.727 1 98.62 135 TYR B C 1
ATOM 3123 O O . TYR B 1 135 ? -10.5 11.391 11.281 1 98.62 135 TYR B O 1
ATOM 3131 N N . MET B 1 136 ? -9.438 12.359 13.031 1 98.5 136 MET B N 1
ATOM 3132 C CA . MET B 1 136 ? -10.273 11.664 14 1 98.5 136 MET B CA 1
ATOM 3133 C C . MET B 1 136 ? -11.711 12.164 13.938 1 98.5 136 MET B C 1
ATOM 3135 O O . MET B 1 136 ? -12.656 11.375 14.055 1 98.5 136 MET B O 1
ATOM 3139 N N . ALA B 1 137 ? -11.906 13.422 13.695 1 98.31 137 ALA B N 1
ATOM 3140 C CA . ALA B 1 137 ? -13.242 14.008 13.648 1 98.31 137 ALA B CA 1
ATOM 3141 C C . ALA B 1 137 ? -14.023 13.492 12.445 1 98.31 137 ALA B C 1
ATOM 3143 O O . ALA B 1 137 ? -15.258 13.438 12.477 1 98.31 137 ALA B O 1
ATOM 3144 N N . GLU B 1 138 ? -13.352 13.102 11.438 1 96.25 138 GLU B N 1
ATOM 3145 C CA . GLU B 1 138 ? -13.977 12.578 10.227 1 96.25 138 GLU B CA 1
ATOM 3146 C C . GLU B 1 138 ? -14.672 11.242 10.492 1 96.25 138 GLU B C 1
ATOM 3148 O O . GLU B 1 138 ? -15.609 10.875 9.781 1 96.25 138 GLU B O 1
ATOM 3153 N N . ILE B 1 139 ? -14.242 10.5 11.492 1 97 139 ILE B N 1
ATOM 3154 C CA . ILE B 1 139 ? -14.688 9.109 11.586 1 97 139 ILE B CA 1
ATOM 3155 C C . ILE B 1 139 ? -15.453 8.906 12.898 1 97 139 ILE B C 1
ATOM 3157 O O . ILE B 1 139 ? -16.125 7.883 13.078 1 97 139 ILE B O 1
ATOM 3161 N N . LYS B 1 140 ? -15.289 9.875 13.805 1 97.12 140 LYS B N 1
ATOM 3162 C CA . LYS B 1 140 ? -16.016 9.781 15.07 1 97.12 140 LYS B CA 1
ATOM 3163 C C . LYS B 1 140 ? -17.406 10.398 14.945 1 97.12 140 LYS B C 1
ATOM 3165 O O . LYS B 1 140 ? -17.688 11.109 13.984 1 97.12 140 LYS B O 1
ATOM 3170 N N . THR B 1 141 ? -18.266 10.102 15.922 1 95.19 141 THR B N 1
ATOM 3171 C CA . THR B 1 141 ? -19.625 10.602 15.906 1 95.19 141 THR B CA 1
ATOM 3172 C C . THR B 1 141 ? -20.016 11.156 17.266 1 95.19 141 THR B C 1
ATOM 3174 O O . THR B 1 141 ? -19.344 10.898 18.266 1 95.19 141 THR B O 1
ATOM 3177 N N . GLY B 1 142 ? -21 12.031 17.312 1 96.12 142 GLY B N 1
ATOM 3178 C CA . GLY B 1 142 ? -21.562 12.547 18.547 1 96.12 142 GLY B CA 1
ATOM 3179 C C . GLY B 1 142 ? -20.578 13.359 19.375 1 96.12 142 GLY B C 1
ATOM 3180 O O . GLY B 1 142 ? -19.875 14.211 18.828 1 96.12 142 GLY B O 1
ATOM 3181 N N . ASP B 1 143 ? -20.516 13.094 20.609 1 97.19 143 ASP B N 1
ATOM 3182 C CA . ASP B 1 143 ? -19.688 13.859 21.531 1 97.19 143 ASP B CA 1
ATOM 3183 C C . ASP B 1 143 ? -18.203 13.633 21.266 1 97.19 143 ASP B C 1
ATOM 3185 O O . ASP B 1 143 ? -17.406 14.555 21.391 1 97.19 143 ASP B O 1
ATOM 3189 N N . ALA B 1 144 ? -17.953 12.414 20.922 1 97.19 144 ALA B N 1
ATOM 3190 C CA . ALA B 1 144 ? -16.562 12.102 20.625 1 97.19 144 ALA B CA 1
ATOM 3191 C C . ALA B 1 144 ? -16.047 12.922 19.438 1 97.19 144 ALA B C 1
ATOM 3193 O O . ALA B 1 144 ? -14.906 13.383 19.438 1 97.19 144 ALA B O 1
ATOM 3194 N N . LYS B 1 145 ? -16.859 13.094 18.406 1 97.81 145 LYS B N 1
ATOM 3195 C CA . LYS B 1 145 ? -16.516 13.938 17.266 1 97.81 145 LYS B CA 1
ATOM 3196 C C . LYS B 1 145 ? -16.328 15.391 17.688 1 97.81 145 LYS B C 1
ATOM 3198 O O . LYS B 1 145 ? -15.344 16.031 17.312 1 97.81 145 LYS B O 1
ATOM 3203 N N . SER B 1 146 ? -17.25 15.891 18.453 1 97.88 146 SER B N 1
ATOM 3204 C CA . SER B 1 146 ? -17.219 17.281 18.875 1 97.88 146 SER B CA 1
ATOM 3205 C C . SER B 1 146 ? -15.953 17.609 19.656 1 97.88 146 SER B C 1
ATOM 3207 O O . SER B 1 146 ? -15.352 18.656 19.469 1 97.88 146 SER B O 1
ATOM 3209 N N . LEU B 1 147 ? -15.57 16.688 20.5 1 98.25 147 LEU B N 1
ATOM 3210 C CA . LEU B 1 147 ? -14.398 16.906 21.344 1 98.25 147 LEU B CA 1
ATOM 3211 C C . LEU B 1 147 ? -13.141 17.031 20.5 1 98.25 147 LEU B C 1
ATOM 3213 O O . LEU B 1 147 ? -12.359 17.969 20.688 1 98.25 147 LEU B O 1
ATOM 3217 N N . VAL B 1 148 ? -12.969 16.141 19.609 1 98.5 148 VAL B N 1
ATOM 3218 C CA . VAL B 1 148 ? -11.742 16.172 18.828 1 98.5 148 VAL B CA 1
ATOM 3219 C C . VAL B 1 148 ? -11.828 17.297 17.797 1 98.5 148 VAL B C 1
ATOM 3221 O O . VAL B 1 148 ? -10.805 17.891 17.438 1 98.5 148 VAL B O 1
ATOM 3224 N N . ALA B 1 149 ? -13.008 17.578 17.266 1 98.62 149 ALA B N 1
ATOM 3225 C CA . ALA B 1 149 ? -13.195 18.703 16.344 1 98.62 149 ALA B CA 1
ATOM 3226 C C . ALA B 1 149 ? -12.82 20.031 17.016 1 98.62 149 ALA B C 1
ATOM 3228 O O . ALA B 1 149 ? -12.203 20.891 16.391 1 98.62 149 ALA B O 1
ATOM 3229 N N . GLU B 1 150 ? -13.18 20.125 18.234 1 98.69 150 GLU B N 1
ATOM 3230 C CA . GLU B 1 150 ? -12.844 21.328 18.984 1 98.69 150 GLU B CA 1
ATOM 3231 C C . GLU B 1 150 ? -11.336 21.453 19.172 1 98.69 150 GLU B C 1
ATOM 3233 O O . GLU B 1 150 ? -10.781 22.562 19.062 1 98.69 150 GLU B O 1
ATOM 3238 N N . GLU B 1 151 ? -10.719 20.375 19.516 1 98.62 151 GLU B N 1
ATOM 3239 C CA . GLU B 1 151 ? -9.258 20.375 19.641 1 98.62 151 GLU B CA 1
ATOM 3240 C C . GLU B 1 151 ? -8.602 20.766 18.312 1 98.62 151 GLU B C 1
ATOM 3242 O O . GLU B 1 151 ? -7.637 21.531 18.297 1 98.62 151 GLU B O 1
ATOM 3247 N N . SER B 1 152 ? -9.102 20.219 17.219 1 98.81 152 SER B N 1
ATOM 3248 C CA . SER B 1 152 ? -8.594 20.562 15.898 1 98.81 152 SER B CA 1
ATOM 3249 C C . SER B 1 152 ? -8.758 22.047 15.617 1 98.81 152 SER B C 1
ATOM 3251 O O . SER B 1 152 ? -7.789 22.734 15.25 1 98.81 152 SER B O 1
ATOM 3253 N N . LEU B 1 153 ? -9.93 22.562 15.875 1 98.75 153 LEU B N 1
ATOM 3254 C CA . LEU B 1 153 ? -10.234 23.984 15.648 1 98.75 153 LEU B CA 1
ATOM 3255 C C . LEU B 1 153 ? -9.305 24.875 16.469 1 98.75 153 LEU B C 1
ATOM 3257 O O . LEU B 1 153 ? -8.703 25.797 15.93 1 98.75 153 LEU B O 1
ATOM 3261 N N . ARG B 1 154 ? -9.242 24.547 17.688 1 98.75 154 ARG B N 1
ATOM 3262 C CA . ARG B 1 154 ? -8.414 25.344 18.594 1 98.75 154 ARG B CA 1
ATOM 3263 C C . ARG B 1 154 ? -6.957 25.359 18.125 1 98.75 154 ARG B C 1
ATOM 3265 O O . ARG B 1 154 ? -6.32 26.406 18.109 1 98.75 154 ARG B O 1
ATOM 3272 N N . THR B 1 155 ? -6.449 24.234 17.75 1 98.75 155 THR B N 1
ATOM 3273 C CA . THR B 1 155 ? -5.051 24.094 17.359 1 98.75 155 THR B CA 1
ATOM 3274 C C . THR B 1 155 ? -4.797 24.781 16.016 1 98.75 155 THR B C 1
ATOM 3276 O O . THR B 1 155 ? -3.768 25.438 15.836 1 98.75 155 THR B O 1
ATOM 3279 N N . TYR B 1 156 ? -5.73 24.641 15.055 1 98.88 156 TYR B N 1
ATOM 3280 C CA . TYR B 1 156 ? -5.625 25.359 13.797 1 98.88 156 TYR B CA 1
ATOM 3281 C C . TYR B 1 156 ? -5.582 26.875 14.039 1 98.88 156 TYR B C 1
ATOM 3283 O O . TYR B 1 156 ? -4.773 27.578 13.438 1 98.88 156 TYR B O 1
ATOM 3291 N N . LYS B 1 157 ? -6.445 27.359 14.898 1 98.75 157 LYS B N 1
ATOM 3292 C CA . LYS B 1 157 ? -6.512 28.781 15.195 1 98.75 157 LYS B CA 1
ATOM 3293 C C . LYS B 1 157 ? -5.203 29.281 15.805 1 98.75 157 LYS B C 1
ATOM 3295 O O . LYS B 1 157 ? -4.703 30.344 15.43 1 98.75 157 LYS B O 1
ATOM 3300 N N . GLU B 1 158 ? -4.742 28.516 16.766 1 98.62 158 GLU B N 1
ATOM 3301 C CA . GLU B 1 158 ? -3.467 28.859 17.375 1 98.62 158 GLU B CA 1
ATOM 3302 C C . GLU B 1 158 ? -2.357 28.938 16.328 1 98.62 158 GLU B C 1
ATOM 3304 O O . GLU B 1 158 ? -1.611 29.922 16.281 1 98.62 158 GLU B O 1
ATOM 3309 N N . ALA B 1 159 ? -2.221 27.953 15.469 1 98.75 159 ALA B N 1
ATOM 3310 C CA . ALA B 1 159 ? -1.208 27.922 14.422 1 98.75 159 ALA B CA 1
ATOM 3311 C C . ALA B 1 159 ? -1.382 29.078 13.453 1 98.75 159 ALA B C 1
ATOM 3313 O O . ALA B 1 159 ? -0.404 29.734 13.062 1 98.75 159 ALA B O 1
ATOM 3314 N N . MET B 1 160 ? -2.648 29.375 13.086 1 98.5 160 MET B N 1
ATOM 3315 C CA . MET B 1 160 ? -2.943 30.422 12.117 1 98.5 160 MET B CA 1
ATOM 3316 C C . MET B 1 160 ? -2.561 31.797 12.664 1 98.5 160 MET B C 1
ATOM 3318 O O . MET B 1 160 ? -2.025 32.625 11.938 1 98.5 160 MET B O 1
ATOM 3322 N N . THR B 1 161 ? -2.842 32 13.953 1 98.38 161 THR B N 1
ATOM 3323 C CA . THR B 1 161 ? -2.494 33.25 14.594 1 98.38 161 THR B CA 1
ATOM 3324 C C . THR B 1 161 ? -0.993 33.531 14.492 1 98.38 161 THR B C 1
ATOM 3326 O O . THR B 1 161 ? -0.571 34.625 14.102 1 98.38 161 THR B O 1
ATOM 3329 N N . ILE B 1 162 ? -0.233 32.531 14.773 1 98.12 162 ILE B N 1
ATOM 3330 C CA . ILE B 1 162 ? 1.22 32.656 14.711 1 98.12 162 ILE B CA 1
ATOM 3331 C C . ILE B 1 162 ? 1.659 32.844 13.266 1 98.12 162 ILE B C 1
ATOM 3333 O O . ILE B 1 162 ? 2.463 33.75 12.961 1 98.12 162 ILE B O 1
ATOM 3337 N N . ALA B 1 163 ? 1.152 32.094 12.336 1 98.31 163 ALA B N 1
ATOM 3338 C CA . ALA B 1 163 ? 1.567 32.094 10.938 1 98.31 163 ALA B CA 1
ATOM 3339 C C . ALA B 1 163 ? 1.278 33.438 10.281 1 98.31 163 ALA B C 1
ATOM 3341 O O . ALA B 1 163 ? 2.111 33.969 9.539 1 98.31 163 ALA B O 1
ATOM 3342 N N . VAL B 1 164 ? 0.104 33.969 10.555 1 97.62 164 VAL B N 1
ATOM 3343 C CA . VAL B 1 164 ? -0.3 35.25 9.953 1 97.62 164 VAL B CA 1
ATOM 3344 C C . VAL B 1 164 ? 0.595 36.375 10.461 1 97.62 164 VAL B C 1
ATOM 3346 O O . VAL B 1 164 ? 0.946 37.281 9.711 1 97.62 164 VAL B O 1
ATOM 3349 N N . ALA B 1 165 ? 1.021 36.219 11.68 1 97.44 165 ALA B N 1
ATOM 3350 C CA . ALA B 1 165 ? 1.838 37.25 12.297 1 97.44 165 ALA B CA 1
ATOM 3351 C C . ALA B 1 165 ? 3.289 37.156 11.828 1 97.44 165 ALA B C 1
ATOM 3353 O O . ALA B 1 165 ? 3.986 38.188 11.742 1 97.44 165 ALA B O 1
ATOM 3354 N N . GLN B 1 166 ? 3.723 35.969 11.461 1 97.25 166 GLN B N 1
ATOM 3355 C CA . GLN B 1 166 ? 5.168 35.812 11.352 1 97.25 166 GLN B CA 1
ATOM 3356 C C . GLN B 1 166 ? 5.578 35.5 9.914 1 97.25 166 GLN B C 1
ATOM 3358 O O . GLN B 1 166 ? 6.746 35.656 9.547 1 97.25 166 GLN B O 1
ATOM 3363 N N . PHE B 1 167 ? 4.703 35.062 9.109 1 97.62 167 PHE B N 1
ATOM 3364 C CA . PHE B 1 167 ? 5.09 34.594 7.781 1 97.62 167 PHE B CA 1
ATOM 3365 C C . PHE B 1 167 ? 4.426 35.438 6.695 1 97.62 167 PHE B C 1
ATOM 3367 O O . PHE B 1 167 ? 3.314 35.938 6.887 1 97.62 167 PHE B O 1
ATOM 3374 N N . SER B 1 168 ? 5.129 35.531 5.594 1 96.5 168 SER B N 1
ATOM 3375 C CA . SER B 1 168 ? 4.555 36.125 4.406 1 96.5 168 SER B CA 1
ATOM 3376 C C . SER B 1 168 ? 3.367 35.344 3.883 1 96.5 168 SER B C 1
ATOM 3378 O O . SER B 1 168 ? 3.299 34.125 4.074 1 96.5 168 SER B O 1
ATOM 3380 N N . PRO B 1 169 ? 2.465 35.938 3.127 1 97.62 169 PRO B N 1
ATOM 3381 C CA . PRO B 1 169 ? 1.291 35.25 2.576 1 97.62 169 PRO B CA 1
ATOM 3382 C C . PRO B 1 169 ? 1.657 34.156 1.573 1 97.62 169 PRO B C 1
ATOM 3384 O O . PRO B 1 169 ? 0.828 33.312 1.258 1 97.62 169 PRO B O 1
ATOM 3387 N N . ILE B 1 170 ? 2.822 34.156 1.047 1 97.56 170 ILE B N 1
ATOM 3388 C CA . ILE B 1 170 ? 3.18 33.156 0.038 1 97.56 170 ILE B CA 1
ATOM 3389 C C . ILE B 1 170 ? 4.02 32.062 0.675 1 97.56 170 ILE B C 1
ATOM 3391 O O . ILE B 1 170 ? 4.441 31.125 -0.006 1 97.56 170 ILE B O 1
ATOM 3395 N N . HIS B 1 171 ? 4.289 32.219 1.96 1 97.06 171 HIS B N 1
ATOM 3396 C CA . HIS B 1 171 ? 5.059 31.203 2.65 1 97.06 171 HIS B CA 1
ATOM 3397 C C . HIS B 1 171 ? 4.34 29.859 2.627 1 97.06 171 HIS B C 1
ATOM 3399 O O . HIS B 1 171 ? 3.148 29.781 2.939 1 97.06 171 HIS B O 1
ATOM 3405 N N . SER B 1 172 ? 5.043 28.812 2.342 1 96.81 172 SER B N 1
ATOM 3406 C CA . SER B 1 172 ? 4.43 27.5 2.109 1 96.81 172 SER B CA 1
ATOM 3407 C C . SER B 1 172 ? 3.727 27 3.363 1 96.81 172 SER B C 1
ATOM 3409 O O . SER B 1 172 ? 2.623 26.453 3.283 1 96.81 172 SER B O 1
ATOM 3411 N N . THR B 1 173 ? 4.242 27.156 4.523 1 97.31 173 THR B N 1
ATOM 3412 C CA . THR B 1 173 ? 3.666 26.672 5.773 1 97.31 173 THR B CA 1
ATOM 3413 C C . THR B 1 173 ? 2.355 27.391 6.074 1 97.31 173 THR B C 1
ATOM 3415 O O . THR B 1 173 ? 1.386 26.781 6.516 1 97.31 173 THR B O 1
ATOM 3418 N N . ARG B 1 174 ? 2.352 28.703 5.875 1 98.12 174 ARG B N 1
ATOM 3419 C CA . ARG B 1 174 ? 1.144 29.5 6.082 1 98.12 174 ARG B CA 1
ATOM 3420 C C . ARG B 1 174 ? 0.049 29.094 5.102 1 98.12 174 ARG B C 1
ATOM 3422 O O . ARG B 1 174 ? -1.106 28.922 5.492 1 98.12 174 ARG B O 1
ATOM 3429 N N . LEU B 1 175 ? 0.425 28.938 3.85 1 98.38 175 LEU B N 1
ATOM 3430 C CA . LEU B 1 175 ? -0.523 28.531 2.818 1 98.38 175 LEU B CA 1
ATOM 3431 C C . LEU B 1 175 ? -1.078 27.141 3.105 1 98.38 175 LEU B C 1
ATOM 3433 O O . LEU B 1 175 ? -2.285 26.906 2.992 1 98.38 175 LEU B O 1
ATOM 3437 N N . GLY B 1 176 ? -0.154 26.266 3.451 1 98.38 176 GLY B N 1
ATOM 3438 C CA . GLY B 1 176 ? -0.583 24.906 3.758 1 98.38 176 GLY B CA 1
ATOM 3439 C C . GLY B 1 176 ? -1.521 24.828 4.949 1 98.38 176 GLY B C 1
ATOM 3440 O O . GLY B 1 176 ? -2.467 24.047 4.953 1 98.38 176 GLY B O 1
ATOM 3441 N N . LEU B 1 177 ? -1.25 25.594 5.926 1 98.69 177 LEU B N 1
ATOM 3442 C CA . LEU B 1 177 ? -2.104 25.688 7.105 1 98.69 177 LEU B CA 1
ATOM 3443 C C . LEU B 1 177 ? -3.492 26.203 6.73 1 98.69 177 LEU B C 1
ATOM 3445 O O . LEU B 1 177 ? -4.5 25.625 7.145 1 98.69 177 LEU B O 1
ATOM 3449 N N . ALA B 1 178 ? -3.551 27.234 5.938 1 98.75 178 ALA B N 1
ATOM 3450 C CA . ALA B 1 178 ? -4.824 27.797 5.496 1 98.75 178 ALA B CA 1
ATOM 3451 C C . ALA B 1 178 ? -5.629 26.766 4.703 1 98.75 178 ALA B C 1
ATOM 3453 O O . ALA B 1 178 ? -6.844 26.656 4.883 1 98.75 178 ALA B O 1
ATOM 3454 N N . LEU B 1 179 ? -4.949 26.062 3.855 1 98.75 179 LEU B N 1
ATOM 3455 C CA . LEU B 1 179 ? -5.594 25.031 3.047 1 98.75 179 LEU B CA 1
ATOM 3456 C C . LEU B 1 179 ? -6.266 24 3.932 1 98.75 179 LEU B C 1
ATOM 3458 O O . LEU B 1 179 ? -7.461 23.734 3.791 1 98.75 179 LEU B O 1
ATOM 3462 N N . ASN B 1 180 ? -5.492 23.438 4.82 1 98.62 180 ASN B N 1
ATOM 3463 C CA . ASN B 1 180 ? -5.996 22.375 5.668 1 98.62 180 ASN B CA 1
ATOM 3464 C C . ASN B 1 180 ? -7.074 22.875 6.625 1 98.62 180 ASN B C 1
ATOM 3466 O O . ASN B 1 180 ? -8.039 22.156 6.902 1 98.62 180 ASN B O 1
ATOM 3470 N N . PHE B 1 181 ? -6.902 24.031 7.125 1 98.81 181 PHE B N 1
ATOM 3471 C CA . PHE B 1 181 ? -7.891 24.641 8.016 1 98.81 181 PHE B CA 1
ATOM 3472 C C . PHE B 1 181 ? -9.219 24.844 7.285 1 98.81 181 PHE B C 1
ATOM 3474 O O . PHE B 1 181 ? -10.281 24.547 7.836 1 98.81 181 PHE B O 1
ATOM 3481 N N . ALA B 1 182 ? -9.141 25.281 6.051 1 98.69 182 ALA B N 1
ATOM 3482 C CA . ALA B 1 182 ? -10.352 25.438 5.242 1 98.69 182 ALA B CA 1
ATOM 3483 C C . ALA B 1 182 ? -11.055 24.094 5.059 1 98.69 182 ALA B C 1
ATOM 3485 O O . ALA B 1 182 ? -12.281 24.016 5.121 1 98.69 182 ALA B O 1
ATOM 3486 N N . VAL B 1 183 ? -10.312 23.109 4.844 1 98.25 183 VAL B N 1
ATOM 3487 C CA . VAL B 1 183 ? -10.883 21.781 4.668 1 98.25 183 VAL B CA 1
ATOM 3488 C C . VAL B 1 183 ? -11.586 21.344 5.953 1 98.25 183 VAL B C 1
ATOM 3490 O O . VAL B 1 183 ? -12.641 20.703 5.906 1 98.25 183 VAL B O 1
ATOM 3493 N N . PHE B 1 184 ? -11.016 21.641 7.086 1 98.56 184 PHE B N 1
ATOM 3494 C CA . PHE B 1 184 ? -11.664 21.359 8.359 1 98.56 184 PHE B CA 1
ATOM 3495 C C . PHE B 1 184 ? -13.055 21.969 8.406 1 98.56 184 PHE B C 1
ATOM 3497 O O . PHE B 1 184 ? -14.023 21.297 8.766 1 98.56 184 PHE B O 1
ATOM 3504 N N . TYR B 1 185 ? -13.117 23.266 8.062 1 98.06 185 TYR B N 1
ATOM 3505 C CA . TYR B 1 185 ? -14.414 23.938 8.078 1 98.06 185 TYR B CA 1
ATOM 3506 C C . TYR B 1 185 ? -15.391 23.266 7.125 1 98.06 185 TYR B C 1
ATOM 3508 O O . TYR B 1 185 ? -16.578 23.109 7.445 1 98.06 185 TYR B O 1
ATOM 3516 N N . TYR B 1 186 ? -14.914 22.828 6.035 1 96.38 186 TYR B N 1
ATOM 3517 C CA . TYR B 1 186 ? -15.766 22.266 5 1 96.38 186 TYR B CA 1
ATOM 3518 C C . TYR B 1 186 ? -16.234 20.859 5.391 1 96.38 186 TYR B C 1
ATOM 3520 O O . TYR B 1 186 ? -17.422 20.562 5.355 1 96.38 186 TYR B O 1
ATOM 3528 N N . GLU B 1 187 ? -15.297 20.031 5.832 1 94.56 187 GLU B N 1
ATOM 3529 C CA . GLU B 1 187 ? -15.562 18.609 5.957 1 94.56 187 GLU B CA 1
ATOM 3530 C C . GLU B 1 187 ? -16.047 18.25 7.363 1 94.56 187 GLU B C 1
ATOM 3532 O O . GLU B 1 187 ? -16.797 17.297 7.547 1 94.56 187 GLU B O 1
ATOM 3537 N N . VAL B 1 188 ? -15.57 18.953 8.32 1 96.44 188 VAL B N 1
ATOM 3538 C CA . VAL B 1 188 ? -15.805 18.547 9.703 1 96.44 188 VAL B CA 1
ATOM 3539 C C . VAL B 1 188 ? -16.891 19.438 10.32 1 96.44 188 VAL B C 1
ATOM 3541 O O . VAL B 1 188 ? -17.828 18.922 10.938 1 96.44 188 VAL B O 1
ATOM 3544 N N . SER B 1 189 ? -16.719 20.734 10.078 1 94.94 189 SER B N 1
ATOM 3545 C CA . SER B 1 189 ? -17.625 21.688 10.719 1 94.94 189 SER B CA 1
ATOM 3546 C C . SER B 1 189 ? -18.844 21.953 9.844 1 94.94 189 SER B C 1
ATOM 3548 O O . SER B 1 189 ? -19.797 22.609 10.273 1 94.94 189 SER B O 1
ATOM 3550 N N . ASN B 1 190 ? -18.859 21.547 8.633 1 93.12 190 ASN B N 1
ATOM 3551 C CA . ASN B 1 190 ? -19.922 21.812 7.664 1 93.12 190 ASN B CA 1
ATOM 3552 C C . ASN B 1 190 ? -20.203 23.297 7.516 1 93.12 190 ASN B C 1
ATOM 3554 O O . ASN B 1 190 ? -21.359 23.719 7.375 1 93.12 190 ASN B O 1
ATOM 3558 N N . SER B 1 191 ? -19.203 24.047 7.754 1 94.88 191 SER B N 1
ATOM 3559 C CA . SER B 1 191 ? -19.266 25.5 7.539 1 94.88 191 SER B CA 1
ATOM 3560 C C . SER B 1 191 ? -18.672 25.875 6.188 1 94.88 191 SER B C 1
ATOM 3562 O O . SER B 1 191 ? -17.547 26.375 6.113 1 94.88 191 SER B O 1
ATOM 3564 N N . TYR B 1 192 ? -19.438 25.812 5.195 1 94.81 192 TYR B N 1
ATOM 3565 C CA . TYR B 1 192 ? -18.984 25.953 3.812 1 94.81 192 TYR B CA 1
ATOM 3566 C C . TYR B 1 192 ? -18.562 27.375 3.516 1 94.81 192 TYR B C 1
ATOM 3568 O O . TYR B 1 192 ? -17.578 27.609 2.811 1 94.81 192 TYR B O 1
ATOM 3576 N N . GLN B 1 193 ? -19.266 28.344 4.094 1 94.69 193 GLN B N 1
ATOM 3577 C CA . GLN B 1 193 ? -18.938 29.75 3.859 1 94.69 193 GLN B CA 1
ATOM 3578 C C . GLN B 1 193 ? -17.594 30.109 4.5 1 94.69 193 GLN B C 1
ATOM 3580 O O . GLN B 1 193 ? -16.766 30.797 3.883 1 94.69 193 GLN B O 1
ATOM 3585 N N . ARG B 1 194 ? -17.422 29.672 5.695 1 96.31 194 ARG B N 1
ATOM 3586 C CA . ARG B 1 194 ? -16.156 29.938 6.367 1 96.31 194 ARG B CA 1
ATOM 3587 C C . ARG B 1 194 ? -15 29.266 5.629 1 96.31 194 ARG B C 1
ATOM 3589 O O . ARG B 1 194 ? -13.922 29.828 5.508 1 96.31 194 ARG B O 1
ATOM 3596 N N . ALA B 1 195 ? -15.242 28.016 5.168 1 97.75 195 ALA B N 1
ATOM 3597 C CA . ALA B 1 195 ? -14.227 27.297 4.395 1 97.75 195 ALA B CA 1
ATOM 3598 C C . ALA B 1 195 ? -13.828 28.078 3.146 1 97.75 195 ALA B C 1
ATOM 3600 O O . ALA B 1 195 ? -12.648 28.312 2.904 1 97.75 195 ALA B O 1
ATOM 3601 N N . TYR B 1 196 ? -14.844 28.5 2.451 1 96.75 196 TYR B N 1
ATOM 3602 C CA . TYR B 1 196 ? -14.625 29.234 1.209 1 96.75 196 TYR B CA 1
ATOM 3603 C C . TYR B 1 196 ? -13.898 30.547 1.473 1 96.75 196 TYR B C 1
ATOM 3605 O O . TYR B 1 196 ? -12.93 30.891 0.785 1 96.75 196 TYR B O 1
ATOM 3613 N N . ARG B 1 197 ? -14.336 31.312 2.447 1 97.25 197 ARG B N 1
ATOM 3614 C CA . ARG B 1 197 ? -13.75 32.594 2.773 1 97.25 197 ARG B CA 1
ATOM 3615 C C . ARG B 1 197 ? -12.281 32.469 3.166 1 97.25 197 ARG B C 1
ATOM 3617 O O . ARG B 1 197 ? -11.438 33.219 2.705 1 97.25 197 ARG B O 1
ATOM 3624 N N . LEU B 1 198 ? -12.008 31.5 4.012 1 98.19 198 LEU B N 1
ATOM 3625 C CA . LEU B 1 198 ? -10.633 31.281 4.465 1 98.19 198 LEU B CA 1
ATOM 3626 C C . LEU B 1 198 ? -9.727 30.922 3.293 1 98.19 198 LEU B C 1
ATOM 3628 O O . LEU B 1 198 ? -8.633 31.484 3.156 1 98.19 198 LEU B O 1
ATOM 3632 N N . ALA B 1 199 ? -10.148 30.016 2.459 1 98.31 199 ALA B N 1
ATOM 3633 C CA . ALA B 1 199 ? -9.367 29.609 1.294 1 98.31 199 ALA B CA 1
ATOM 3634 C C . ALA B 1 199 ? -9.164 30.766 0.333 1 98.31 199 ALA B C 1
ATOM 3636 O O . ALA B 1 199 ? -8.055 30.984 -0.172 1 98.31 199 ALA B O 1
ATOM 3637 N N . LYS B 1 200 ? -10.195 31.5 0.092 1 97.81 200 LYS B N 1
ATOM 3638 C CA . LYS B 1 200 ? -10.141 32.625 -0.823 1 97.81 200 LYS B CA 1
ATOM 3639 C C . LYS B 1 200 ? -9.195 33.719 -0.305 1 97.81 200 LYS B C 1
ATOM 3641 O O . LYS B 1 200 ? -8.383 34.25 -1.062 1 97.81 200 LYS B O 1
ATOM 3646 N N . GLU B 1 201 ? -9.375 34.031 0.926 1 98.31 201 GLU B N 1
ATOM 3647 C CA . GLU B 1 201 ? -8.508 35.031 1.534 1 98.31 201 GLU B CA 1
ATOM 3648 C C . GLU B 1 201 ? -7.039 34.625 1.421 1 98.31 201 GLU B C 1
ATOM 3650 O O . GLU B 1 201 ? -6.188 35.438 1.074 1 98.31 201 GLU B O 1
ATOM 3655 N N . ALA B 1 202 ? -6.719 33.406 1.742 1 98.56 202 ALA B N 1
ATOM 3656 C CA . ALA B 1 202 ? -5.348 32.906 1.631 1 98.56 202 ALA B CA 1
ATOM 3657 C C . ALA B 1 202 ? -4.84 33.031 0.196 1 98.56 202 ALA B C 1
ATOM 3659 O O . ALA B 1 202 ? -3.719 33.5 -0.039 1 98.56 202 ALA B O 1
ATOM 3660 N N . PHE B 1 203 ? -5.652 32.656 -0.754 1 98.12 203 PHE B N 1
ATOM 3661 C CA . PHE B 1 203 ? -5.293 32.688 -2.168 1 98.12 203 PHE B CA 1
ATOM 3662 C C . PHE B 1 203 ? -5.062 34.125 -2.645 1 98.12 203 PHE B C 1
ATOM 3664 O O . PHE B 1 203 ? -4.031 34.406 -3.252 1 98.12 203 PHE B O 1
ATOM 3671 N N . VAL B 1 204 ? -5.984 35 -2.338 1 97.69 204 VAL B N 1
ATOM 3672 C CA . VAL B 1 204 ? -5.938 36.406 -2.801 1 97.69 204 VAL B CA 1
ATOM 3673 C C . VAL B 1 204 ? -4.734 37.094 -2.18 1 97.69 204 VAL B C 1
ATOM 3675 O O . VAL B 1 204 ? -4.008 37.812 -2.869 1 97.69 204 VAL B O 1
ATOM 3678 N N . ASN B 1 205 ? -4.523 36.906 -0.892 1 97.94 205 ASN B N 1
ATOM 3679 C CA . ASN B 1 205 ? -3.377 37.5 -0.235 1 97.94 205 ASN B CA 1
ATOM 3680 C C . ASN B 1 205 ? -2.061 37.031 -0.841 1 97.94 205 ASN B C 1
ATOM 3682 O O . ASN B 1 205 ? -1.117 37.812 -0.976 1 97.94 205 ASN B O 1
ATOM 3686 N N . ALA B 1 206 ? -2.002 35.781 -1.157 1 97.81 206 ALA B N 1
ATOM 3687 C CA . ALA B 1 206 ? -0.805 35.25 -1.804 1 97.81 206 ALA B CA 1
ATOM 3688 C C . ALA B 1 206 ? -0.596 35.875 -3.178 1 97.81 206 ALA B C 1
ATOM 3690 O O . ALA B 1 206 ? 0.521 36.281 -3.523 1 97.81 206 ALA B O 1
ATOM 3691 N N . MET B 1 207 ? -1.666 36.062 -3.908 1 95.94 207 MET B N 1
ATOM 3692 C CA . MET B 1 207 ? -1.592 36.656 -5.242 1 95.94 207 MET B CA 1
ATOM 3693 C C . MET B 1 207 ? -1.146 38.094 -5.172 1 95.94 207 MET B C 1
ATOM 3695 O O . MET B 1 207 ? -0.34 38.562 -5.988 1 95.94 207 MET B O 1
ATOM 3699 N N . LEU B 1 208 ? -1.682 38.75 -4.215 1 96.12 208 LEU B N 1
ATOM 3700 C CA . LEU B 1 208 ? -1.302 40.156 -4.023 1 96.12 208 LEU B CA 1
ATOM 3701 C C . LEU B 1 208 ? 0.185 40.281 -3.707 1 96.12 208 LEU B C 1
ATOM 3703 O O . LEU B 1 208 ? 0.869 41.156 -4.242 1 96.12 208 LEU B O 1
ATOM 3707 N N . GLU B 1 209 ? 0.629 39.375 -2.857 1 95.62 209 GLU B N 1
ATOM 3708 C CA . GLU B 1 209 ? 2.047 39.375 -2.514 1 95.62 209 GLU B CA 1
ATOM 3709 C C . GLU B 1 209 ? 2.912 39.062 -3.729 1 95.62 209 GLU B C 1
ATOM 3711 O O . GLU B 1 209 ? 3.975 39.656 -3.92 1 95.62 209 GLU B O 1
ATOM 3716 N N . LEU B 1 210 ? 2.484 38.188 -4.531 1 94.06 210 LEU B N 1
ATOM 3717 C CA . LEU B 1 210 ? 3.215 37.781 -5.727 1 94.06 210 LEU B CA 1
ATOM 3718 C C . LEU B 1 210 ? 3.27 38.938 -6.742 1 94.06 210 LEU B C 1
ATOM 3720 O O . LEU B 1 210 ? 4.266 39.094 -7.453 1 94.06 210 LEU B O 1
ATOM 3724 N N . ASP B 1 211 ? 2.23 39.594 -6.777 1 92.19 211 ASP B N 1
ATOM 3725 C CA . ASP B 1 211 ? 2.197 40.75 -7.672 1 92.19 211 ASP B CA 1
ATOM 3726 C C . ASP B 1 211 ? 3.242 41.781 -7.27 1 92.19 211 ASP B C 1
ATOM 3728 O O . ASP B 1 211 ? 3.826 42.469 -8.125 1 92.19 211 ASP B O 1
ATOM 3732 N N . ASN B 1 212 ? 3.494 41.844 -6.016 1 91.62 212 ASN B N 1
ATOM 3733 C CA . ASN B 1 212 ? 4.453 42.812 -5.488 1 91.62 212 ASN B CA 1
ATOM 3734 C C . ASN B 1 212 ? 5.887 42.312 -5.629 1 91.62 212 ASN B C 1
ATOM 3736 O O . ASN B 1 212 ? 6.781 43.062 -6.004 1 91.62 212 ASN B O 1
ATOM 3740 N N . LEU B 1 213 ? 6.145 41.062 -5.445 1 91.19 213 LEU B N 1
ATOM 3741 C CA . LEU B 1 213 ? 7.492 40.531 -5.375 1 91.19 213 LEU B CA 1
ATOM 3742 C C . LEU B 1 213 ? 7.895 39.875 -6.699 1 91.19 213 LEU B C 1
ATOM 3744 O O . LEU B 1 213 ? 9.086 39.719 -6.98 1 91.19 213 LEU B O 1
ATOM 3748 N N . GLY B 1 214 ? 6.93 39.5 -7.492 1 87.62 214 GLY B N 1
ATOM 3749 C CA . GLY B 1 214 ? 7.18 38.75 -8.719 1 87.62 214 GLY B CA 1
ATOM 3750 C C . GLY B 1 214 ? 7.016 37.25 -8.555 1 87.62 214 GLY B C 1
ATOM 3751 O O . GLY B 1 214 ? 7.199 36.719 -7.457 1 87.62 214 GLY B O 1
ATOM 3752 N N . ARG B 1 215 ? 6.789 36.531 -9.656 1 80.69 215 ARG B N 1
ATOM 3753 C CA . ARG B 1 215 ? 6.465 35.094 -9.68 1 80.69 215 ARG B CA 1
ATOM 3754 C C . ARG B 1 215 ? 7.66 34.25 -9.242 1 80.69 215 ARG B C 1
ATOM 3756 O O . ARG B 1 215 ? 7.492 33.156 -8.711 1 80.69 215 ARG B O 1
ATOM 3763 N N . ARG B 1 216 ? 8.742 34.812 -9.391 1 85.19 216 ARG B N 1
ATOM 3764 C CA . ARG B 1 216 ? 9.977 34.094 -9.078 1 85.19 216 ARG B CA 1
ATOM 3765 C C . ARG B 1 216 ? 10.133 33.938 -7.57 1 85.19 216 ARG B C 1
ATOM 3767 O O . ARG B 1 216 ? 10.922 33.094 -7.121 1 85.19 216 ARG B O 1
ATOM 3774 N N . ALA B 1 217 ? 9.359 34.594 -6.84 1 89.12 217 ALA B N 1
ATOM 3775 C CA . ALA B 1 217 ? 9.43 34.562 -5.383 1 89.12 217 ALA B CA 1
ATOM 3776 C C . ALA B 1 217 ? 8.703 33.344 -4.836 1 89.12 217 ALA B C 1
ATOM 3778 O O . ALA B 1 217 ? 8.891 32.969 -3.674 1 89.12 217 ALA B O 1
ATOM 3779 N N . LEU B 1 218 ? 7.957 32.75 -5.59 1 91.62 218 LEU B N 1
ATOM 3780 C CA . LEU B 1 218 ? 7.098 31.656 -5.16 1 91.62 218 LEU B CA 1
ATOM 3781 C C . LEU B 1 218 ? 7.863 30.344 -5.164 1 91.62 218 LEU B C 1
ATOM 3783 O O . LEU B 1 218 ? 8.43 29.938 -6.184 1 91.62 218 LEU B O 1
ATOM 3787 N N . SER B 1 219 ? 7.871 29.719 -4.023 1 94.06 219 SER B N 1
ATOM 3788 C CA . SER B 1 219 ? 8.516 28.422 -3.936 1 94.06 219 SER B CA 1
ATOM 3789 C C . SER B 1 219 ? 7.699 27.344 -4.645 1 94.06 219 SER B C 1
ATOM 3791 O O . SER B 1 219 ? 6.496 27.516 -4.859 1 94.06 219 SER B O 1
ATOM 3793 N N . LYS B 1 220 ? 8.398 26.25 -5.039 1 94.81 220 LYS B N 1
ATOM 3794 C CA . LYS B 1 220 ? 7.711 25.141 -5.672 1 94.81 220 LYS B CA 1
ATOM 3795 C C . LYS B 1 220 ? 6.586 24.609 -4.781 1 94.81 220 LYS B C 1
ATOM 3797 O O . LYS B 1 220 ? 5.48 24.344 -5.258 1 94.81 220 LYS B O 1
ATOM 3802 N N . ASP B 1 221 ? 6.844 24.531 -3.537 1 94.81 221 ASP B N 1
ATOM 3803 C CA . ASP B 1 221 ? 5.852 24.047 -2.58 1 94.81 221 ASP B CA 1
ATOM 3804 C C . ASP B 1 221 ? 4.648 24.984 -2.52 1 94.81 221 ASP B C 1
ATOM 3806 O O . ASP B 1 221 ? 3.5 24.531 -2.539 1 94.81 221 ASP B O 1
ATOM 3810 N N . SER B 1 222 ? 4.914 26.219 -2.426 1 96.88 222 SER B N 1
ATOM 3811 C CA . SER B 1 222 ? 3.836 27.188 -2.361 1 96.88 222 SER B CA 1
ATOM 3812 C C . SER B 1 222 ? 2.971 27.141 -3.615 1 96.88 222 SER B C 1
ATOM 3814 O O . SER B 1 222 ? 1.749 27.297 -3.539 1 96.88 222 SER B O 1
ATOM 3816 N N . LYS B 1 223 ? 3.648 26.969 -4.75 1 96.69 223 LYS B N 1
ATOM 3817 C CA . LYS B 1 223 ? 2.914 26.891 -6.008 1 96.69 223 LYS B CA 1
ATOM 3818 C C . LYS B 1 223 ? 1.919 25.719 -5.984 1 96.69 223 LYS B C 1
ATOM 3820 O O . LYS B 1 223 ? 0.761 25.891 -6.375 1 96.69 223 LYS B O 1
ATOM 3825 N N . VAL B 1 224 ? 2.395 24.625 -5.523 1 97.25 224 VAL B N 1
ATOM 3826 C CA . VAL B 1 224 ? 1.55 23.438 -5.441 1 97.25 224 VAL B CA 1
ATOM 3827 C C . VAL B 1 224 ? 0.348 23.719 -4.543 1 97.25 224 VAL B C 1
ATOM 3829 O O . VAL B 1 224 ? -0.791 23.422 -4.902 1 97.25 224 VAL B O 1
ATOM 3832 N N . ILE B 1 225 ? 0.604 24.297 -3.404 1 97.81 225 ILE B N 1
ATOM 3833 C CA . ILE B 1 225 ? -0.447 24.547 -2.424 1 97.81 225 ILE B CA 1
ATOM 3834 C C . ILE B 1 225 ? -1.448 25.562 -2.986 1 97.81 225 ILE B C 1
ATOM 3836 O O . ILE B 1 225 ? -2.658 25.406 -2.789 1 97.81 225 ILE B O 1
ATOM 3840 N N . LEU B 1 226 ? -0.936 26.562 -3.666 1 97.62 226 LEU B N 1
ATOM 3841 C CA . LEU B 1 226 ? -1.813 27.562 -4.273 1 97.62 226 LEU B CA 1
ATOM 3842 C C . LEU B 1 226 ? -2.736 26.922 -5.301 1 97.62 226 LEU B C 1
ATOM 3844 O O . LEU B 1 226 ? -3.918 27.266 -5.387 1 97.62 226 LEU B O 1
ATOM 3848 N N . ASN B 1 227 ? -2.248 26.031 -6.039 1 97.81 227 ASN B N 1
ATOM 3849 C CA . ASN B 1 227 ? -3.076 25.312 -6.996 1 97.81 227 ASN B CA 1
ATOM 3850 C C . ASN B 1 227 ? -4.16 24.5 -6.297 1 97.81 227 ASN B C 1
ATOM 3852 O O . ASN B 1 227 ? -5.297 24.438 -6.766 1 97.81 227 ASN B O 1
ATOM 3856 N N . LEU B 1 228 ? -3.77 23.938 -5.246 1 97.88 228 LEU B N 1
ATOM 3857 C CA . LEU B 1 228 ? -4.742 23.172 -4.477 1 97.88 228 LEU B CA 1
ATOM 3858 C C . LEU B 1 228 ? -5.832 24.078 -3.914 1 97.88 228 LEU B C 1
ATOM 3860 O O . LEU B 1 228 ? -7.012 23.719 -3.922 1 97.88 228 LEU B O 1
ATOM 3864 N N . LEU B 1 229 ? -5.422 25.188 -3.416 1 97.94 229 LEU B N 1
ATOM 3865 C CA . LEU B 1 229 ? -6.391 26.172 -2.93 1 97.94 229 LEU B CA 1
ATOM 3866 C C . LEU B 1 229 ? -7.352 26.578 -4.039 1 97.94 229 LEU B C 1
ATOM 3868 O O . LEU B 1 229 ? -8.57 26.609 -3.832 1 97.94 229 LEU B O 1
ATOM 3872 N N . ARG B 1 230 ? -6.809 26.828 -5.156 1 96.94 230 ARG B N 1
ATOM 3873 C CA . ARG B 1 230 ? -7.617 27.219 -6.309 1 96.94 230 ARG B CA 1
ATOM 3874 C C . ARG B 1 230 ? -8.594 26.109 -6.688 1 96.94 230 ARG B C 1
ATOM 3876 O O . ARG B 1 230 ? -9.773 26.375 -6.945 1 96.94 230 ARG B O 1
ATOM 3883 N N . ASP B 1 231 ? -8.148 24.938 -6.773 1 97.06 231 ASP B N 1
ATOM 3884 C CA . ASP B 1 231 ? -8.992 23.797 -7.109 1 97.06 231 ASP B CA 1
ATOM 3885 C C . ASP B 1 231 ? -10.156 23.656 -6.125 1 97.06 231 ASP B C 1
ATOM 3887 O O . ASP B 1 231 ? -11.289 23.406 -6.531 1 97.06 231 ASP B O 1
ATOM 3891 N N . ASN B 1 232 ? -9.852 23.797 -4.855 1 96.5 232 ASN B N 1
ATOM 3892 C CA . ASN B 1 232 ? -10.906 23.703 -3.85 1 96.5 232 ASN B CA 1
ATOM 3893 C C . ASN B 1 232 ? -11.93 24.812 -4.02 1 96.5 232 ASN B C 1
ATOM 3895 O O . ASN B 1 232 ? -13.133 24.578 -3.885 1 96.5 232 ASN B O 1
ATOM 3899 N N . LEU B 1 233 ? -11.43 25.984 -4.266 1 96.56 233 LEU B N 1
ATOM 3900 C CA . LEU B 1 233 ? -12.32 27.125 -4.453 1 96.56 233 LEU B CA 1
ATOM 3901 C C . LEU B 1 233 ? -13.258 26.891 -5.629 1 96.56 233 LEU B C 1
ATOM 3903 O O . LEU B 1 233 ? -14.453 27.172 -5.543 1 96.56 233 LEU B O 1
ATOM 3907 N N . LEU B 1 234 ? -12.773 26.281 -6.68 1 94.88 234 LEU B N 1
ATOM 3908 C CA . LEU B 1 234 ? -13.586 25.984 -7.855 1 94.88 234 LEU B CA 1
ATOM 3909 C C . LEU B 1 234 ? -14.617 24.906 -7.547 1 94.88 234 LEU B C 1
ATOM 3911 O O . LEU B 1 234 ? -15.781 25.031 -7.938 1 94.88 234 LEU B O 1
ATOM 3915 N N . LEU B 1 235 ? -14.18 23.953 -6.848 1 93.69 235 LEU B N 1
ATOM 3916 C CA . LEU B 1 235 ? -15.062 22.844 -6.48 1 93.69 235 LEU B CA 1
ATOM 3917 C C . LEU B 1 235 ? -16.188 23.344 -5.582 1 93.69 235 LEU B C 1
ATOM 3919 O O . LEU B 1 235 ? -17.344 22.969 -5.773 1 93.69 235 LEU B O 1
ATOM 3923 N N . TRP B 1 236 ? -15.859 24.172 -4.609 1 93 236 TRP B N 1
ATOM 3924 C CA . TRP B 1 236 ? -16.828 24.594 -3.6 1 93 236 TRP B CA 1
ATOM 3925 C C . TRP B 1 236 ? -17.781 25.641 -4.164 1 93 236 TRP B C 1
ATOM 3927 O O . TRP B 1 236 ? -18.922 25.75 -3.725 1 93 236 TRP B O 1
ATOM 3937 N N . GLU B 1 237 ? -17.297 26.469 -5.031 1 87 237 GLU B N 1
ATOM 3938 C CA . GLU B 1 237 ? -18.156 27.438 -5.715 1 87 237 GLU B CA 1
ATOM 3939 C C . GLU B 1 237 ? -19.234 26.734 -6.535 1 87 237 GLU B C 1
ATOM 3941 O O . GLU B 1 237 ? -20.391 27.156 -6.555 1 87 237 GLU B O 1
ATOM 3946 N N . GLY B 1 238 ? -18.844 25.656 -7.242 1 76.69 238 GLY B N 1
ATOM 3947 C CA . GLY B 1 238 ? -19.812 24.859 -7.996 1 76.69 238 GLY B CA 1
ATOM 3948 C C . GLY B 1 238 ? -20.859 24.203 -7.121 1 76.69 238 GLY B C 1
ATOM 3949 O O . GLY B 1 238 ? -22.031 24.141 -7.492 1 76.69 238 GLY B O 1
ATOM 3950 N N . GLU B 1 239 ? -20.453 23.781 -5.98 1 76.94 239 GLU B N 1
ATOM 3951 C CA . GLU B 1 239 ? -21.375 23.125 -5.059 1 76.94 239 GLU B CA 1
ATOM 3952 C C . GLU B 1 239 ? -22.359 24.109 -4.445 1 76.94 239 GLU B C 1
ATOM 3954 O O . GLU B 1 239 ? -23.516 23.781 -4.211 1 76.94 239 GLU B O 1
ATOM 3959 N N . ASN B 1 240 ? -21.812 25.312 -4.109 1 70.75 240 ASN B N 1
ATOM 3960 C CA . ASN B 1 240 ? -22.672 26.359 -3.582 1 70.75 240 ASN B CA 1
ATOM 3961 C C . ASN B 1 240 ? -23.75 26.766 -4.582 1 70.75 240 ASN B C 1
ATOM 3963 O O . ASN B 1 240 ? -24.891 27.031 -4.199 1 70.75 240 ASN B O 1
ATOM 3967 N N . ASP B 1 241 ? -23.281 26.766 -5.793 1 63.56 241 ASP B N 1
ATOM 3968 C CA . ASP B 1 241 ? -24.25 27.062 -6.836 1 63.56 241 ASP B CA 1
ATOM 3969 C C . ASP B 1 241 ? -25.297 25.953 -6.949 1 63.56 241 ASP B C 1
ATOM 3971 O O . ASP B 1 241 ? -26.469 26.219 -7.16 1 63.56 241 ASP B O 1
ATOM 3975 N N . LYS B 1 242 ? -24.828 24.766 -6.785 1 63.19 242 LYS B N 1
ATOM 3976 C CA . LYS B 1 242 ? -25.75 23.641 -6.879 1 63.19 242 LYS B CA 1
ATOM 3977 C C . LYS B 1 242 ? -26.703 23.609 -5.68 1 63.19 242 LYS B C 1
ATOM 3979 O O . LYS B 1 242 ? -27.844 23.156 -5.793 1 63.19 242 LYS B O 1
ATOM 3984 N N . ARG B 1 243 ? -26.234 24.094 -4.684 1 62.38 243 ARG B N 1
ATOM 3985 C CA . ARG B 1 243 ? -27.031 24.125 -3.457 1 62.38 243 ARG B CA 1
ATOM 3986 C C . ARG B 1 243 ? -28.031 25.281 -3.482 1 62.38 243 ARG B C 1
ATOM 3988 O O . ARG B 1 243 ? -29.094 25.203 -2.855 1 62.38 243 ARG B O 1
ATOM 3995 N N . ASN B 1 244 ? -27.75 26.266 -4.117 1 54.16 244 ASN B N 1
ATOM 3996 C CA . ASN B 1 244 ? -28.656 27.391 -4.309 1 54.16 244 ASN B CA 1
ATOM 3997 C C . ASN B 1 244 ? -29.641 27.141 -5.453 1 54.16 244 A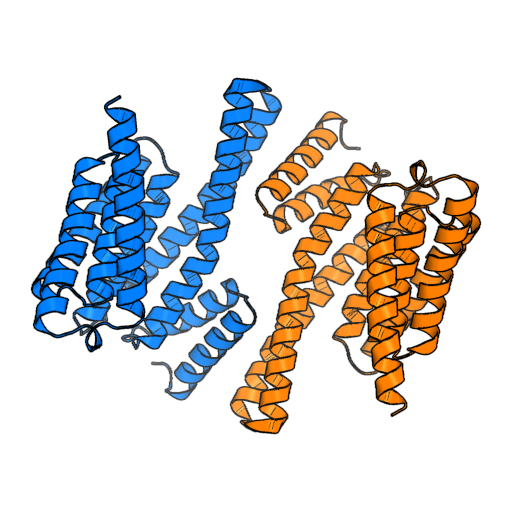SN B C 1
ATOM 3999 O O . ASN B 1 244 ? -30.641 27.844 -5.594 1 54.16 244 ASN B O 1
ATOM 4003 N N . LEU B 1 245 ? -29.391 26.219 -6.273 1 43.44 245 LEU B N 1
ATOM 4004 C CA . LEU B 1 245 ? -30.391 25.812 -7.266 1 43.44 245 LEU B CA 1
ATOM 4005 C C . LEU B 1 245 ? -31.328 24.766 -6.699 1 43.44 245 LEU B C 1
ATOM 4007 O O . LEU B 1 245 ? -30.906 23.891 -5.949 1 43.44 245 LEU B O 1
#

pLDDT: mean 94.63, std 7.73, range [43.44, 98.88]

Sequence (490 aa):
MASSTERYNIIYLAKLASQAERYDDMIDAIKKLVKFNFELTAEERNLLSTAYKKVIEPKRESWKLLSTTEQKEDTIYKNELYMKCIQDYRNIVQSDLVNICYDVITLIDDHLLPFVSGTESSVFYLKMKADYYRYMAEIKTGDAKSLVAEESLRTYKEAMTIAVAQFSPIHSTRLGLALNFAVFYYEVSNSYQRAYRLAKEAFVNAMLELDNLGRRALSKDSKVILNLLRDNLLLWEGENDKRNLMASSTERYNIIYLAKLASQAERYDDMIDAIKKLVKFNFELTAEERNLLSTAYKKVIEPKRESWKLLSTTEQKEDTIYKNELYMKCIQDYRNIVQSDLVNICYDVITLIDDHLLPFVSGTESSVFYLKMKADYYRYMAEIKTGDAKSLVAEESLRTYKEAMTIAVAQFSPIHSTRLGLALNFAVFYYEVSNSYQRAYRLAKEAFVNAMLELDNLGRRALSKDSKVILNLLRDNLLLWEGENDKRNL

Secondary structure (DSSP, 8-state):
---HHHHHHHHHHHHHHHHTT-HHHHHHHHHHHHTT--PPPHHHHHHHHHHHHHHHHHHHHHHHHHHHHHHHIIIII--HHHHHHHHHHHHHHHHHHHHHHHHHHHHIIIIIGGG--SHHHHHHHHHHHHHHHHHHHHH--HHHHHHHHHHHHHHHHHHHHHHHHHS-TT-HHHHHHHHHHHHIIIIIS--HHHHHHHHHHHHHHHHHHHHHH-GGG--HHHHHHHHHHHHHHHHHHHHHHHHH-/---HHHHHHHHHHHHHHHHTT-HHHHHHHHHHHHTT--PPPHHHHHHHHHHHHHHHHHHHHHHHHHHHHHHHIIIII--HHHHHHHHHHHHHHHHHHHHHHHHHHHHIIIIIGGG--SHHHHHHHHHHHHHHHHHHHHH--HHHHHHHHHHHHHHHHHHHHHHHHHS-TT-HHHHHHHHHHHHIIIIIS--HHHHHHHHHHHHHHHHHHHHHH-GGGS-HHHHHHHHHHHHHHHHHHHHHHHHH-

Organism: Chenopodium quinoa (NCBI:txid63459)

Nearest PDB structures (foldseek):
  5lvz-assembly1_A  TM=9.667E-01  e=6.233E-17  Lachancea thermotolerans CBS 6340
  5n6n-assembly1_B  TM=9.674E-01  e=5.709E-17  Saccharomyces cerevisiae S288C
  5d2d-assembly1_A  TM=9.694E-01  e=5.005E-17  Homo sapiens
  6qk8-assembly2_B  TM=9.673E-01  e=1.010E-16  Saccharomyces cerevisiae S288C
  5n6n-assembly1_A  TM=9.573E-01  e=2.326E-16  Saccharomyces cerevisiae S288C

Solvent-accessible surface area (backbone atoms only — not comparable to full-atom values): 24945 Å² total; per-residue (Å²): 120,68,50,73,65,54,50,51,49,38,53,51,50,24,51,50,22,50,71,30,68,34,33,70,60,16,40,56,33,43,50,59,56,43,73,54,52,54,65,70,53,73,67,54,49,49,52,48,52,49,21,51,47,64,54,45,48,58,50,53,49,22,45,51,46,41,49,52,51,45,50,46,34,65,73,71,69,62,46,65,70,58,45,51,54,46,51,55,51,41,49,52,51,48,50,53,50,45,52,53,35,50,52,54,40,48,45,38,64,72,30,39,59,79,40,49,89,50,69,66,58,45,37,52,49,30,40,52,43,16,48,38,25,41,58,45,26,69,76,43,60,70,66,64,14,52,54,33,38,47,51,14,50,52,32,37,50,55,26,46,56,52,32,65,73,73,44,57,58,56,34,45,68,47,42,48,42,39,46,54,48,17,46,40,26,40,74,66,65,64,33,54,65,60,13,48,50,46,33,46,50,49,52,51,47,22,49,54,49,32,70,74,70,34,74,84,68,56,44,74,65,25,51,53,45,50,50,49,42,50,53,50,52,55,54,49,51,53,48,52,51,54,64,73,97,119,70,51,72,64,53,50,50,50,37,52,49,50,24,50,50,22,51,71,30,69,35,32,69,59,16,41,58,31,44,48,59,57,42,72,53,52,55,64,68,52,73,69,54,48,49,50,48,50,48,21,52,48,63,54,47,49,58,51,52,51,22,45,50,46,42,50,52,52,44,52,47,35,64,71,71,70,62,45,67,70,59,46,51,52,46,50,56,50,42,51,53,51,47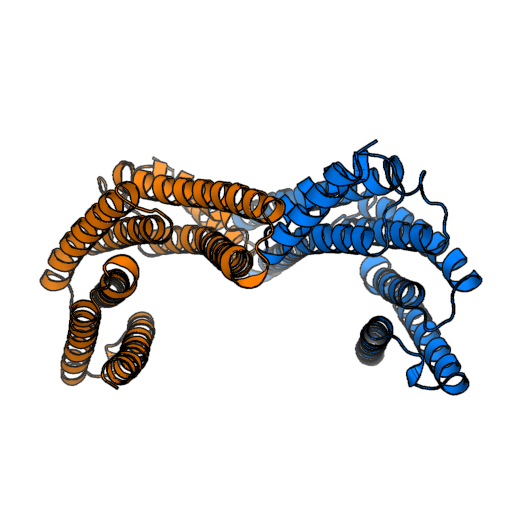,50,54,49,46,51,54,34,51,51,54,39,49,44,38,64,71,28,40,58,81,41,49,89,50,69,66,59,44,37,51,49,31,39,52,43,16,49,39,26,42,58,44,25,70,75,43,60,72,68,65,14,52,54,32,38,48,51,15,50,53,33,37,49,55,27,47,57,51,32,67,73,73,45,57,58,56,34,44,68,47,44,46,43,39,47,53,49,17,46,41,26,41,74,66,65,64,33,54,66,62,12,50,49,46,33,47,50,50,50,51,47,22,49,55,49,33,70,72,68,33,75,84,69,56,43,74,65,24,51,54,47,50,50,51,42,50,52,50,51,53,53,50,52,54,48,51,51,54,67,74,95

InterPro domains:
  IPR000308 14-3-3 protein [PIRSF000868] (3-242)
  IPR000308 14-3-3 protein [PR00305] (39-68)
  IPR000308 14-3-3 protein [PR00305] (89-113)
  IPR000308 14-3-3 protein [PR00305] (120-142)
  IPR000308 14-3-3 protein [PR00305] (155-181)
  IPR000308 14-3-3 protein [PR00305] (182-208)
  IPR000308 14-3-3 protein [PR00305] (210-239)
  IPR000308 14-3-3 protein [PTHR18860] (9-239)
  IPR023410 14-3-3 domain [PF00244] (13-237)
  IPR023410 14-3-3 domain [SM00101] (7-244)
  IPR036815 14-3-3 domain superfamily [G3DSA:1.20.190.20] (1-244)
  IPR036815 14-3-3 domain superfamily [SSF48445] (6-238)

Foldseek 3Di:
DDDPVRLVVLVVQLVVCVVVVNLVSNQVSLLVVLQVQAEDDPSSLVSNLVSLCSVLVVLLVVLVVLVVVLVCCVPPVVDPVVNVVSVVVSVVSLVVNLVSLVVLLCSLVPRHCVRDDDLLSNLSSLLSNLLSLLSNLLRDDDPSNVVSLVVSLVSLVVSQVSCVVPHQLLDLSNLQSLQSNLVSCVRRVVNLVVSLVSLVVSLVSNVVVCVVVPPVPHDPNSVVSSVVSVVVNVVSVVVVVVVVD/DDDPVRLVVLVVQLVVCVVVVNLVSNLVSLLVVLQVQAEDDPSSLVSNLVSLCSVLVVLLVVLVVLVVVLVCCVPPVVDPVVNVVSVVVSVVSLVVNLVSLVVLLCSLVPRHCVRDDDLLSNLSSLLSNLLSLLSNLLRDDDPSNVVSLVVSLVSLVVSQVSCVVPHQLLDLSNLQSLQSNLVSCVRRVVNLVVSLVSLVVSLVSNVVVCVVVPPVPHDPNSVVSSVVSVVVNVVSVVVVVVVVD